Protein AF-A0A816CH34-F1 (afdb_monomer_lite)

Radius of gyration: 32.63 Å; chains: 1; bounding box: 84×60×91 Å

InterPro domains:
  IPR049042 RNA ligase 1, C-terminal domain [PF20819] (277-368)
  IPR049042 RNA ligase 1, C-terminal domain [PF20819] (593-683)

Foldseek 3Di:
DDDDFDFDDLVCLVVQLVVLVVPDLQKDWDWDDDPLWIKIFIAGAQDAPVSCPVDVSSQQRFGFMWTCSPVVDIGGFWGDGGDAFACLGDPPNVVVLQQFFWWKKFFDDDAWKKKWGFDDDPPRAIAIDTRHDRDDPLRVVVVVVCDDLNVVLCSVCSVVQKMWIWGWDACVRDDDAHDPHTDTATAWIAHSNRRDIQGDPRRLVVCVVVVPVPNNVRYTDMDTDDRPQHPVNQLVVQQLDLDGQGIWIWTGHDPHDIDIHTRGHVNNLCVSAPNCCQVDLLSVLLCSNVVNVSSVCVVCSVPPVSVVSSVVSSVLVVCVLSVVVCVLVVLCVVCLPDDPVVSVVSQVVPPVNVLVVVVSVCVSVVHDDPSSVSVSVCVVVSDDDDDDDPPDDDDDLVVVVVVVSNPPPPPPAPFWFWWKKFFDDDFWKKKWDQDDPPPRDIAIATPPGRDDPLRVVVVVQCDDLNVVLCSVCVVVQKMWIWGWDACVRDLDAHDPGTDTATAWIAHPVPRDIQGDPRRLVVCVVVVVVPNNVRYTDMDTDDRPDDPSNQLVVQQPDPHGQGIWIWIHHDPDDIDIDTRGHVLNVVCSSVPPQQPALLSLLLCLLVVNLVVVCVSCVVPPVSVVVSVVSNVQNVVLLVVVVCVLVVLCVVCLPDDPVVSVVVQVVDPVNVLVVVVNVCVSVVHDDPSSVSCSVCVCVRRVGDGDDDDDDPDDDDDD

Sequence (716 aa):
MASSSMEINMGTLYDDLMSLCSQDDAFYYKDVRLHSIKYRIFNYRLCSYGRFKTRIAALNCGGIMFNITNPKNVQLVSLPLEKIFHYEEGFGQKQFHEHGRFGDKMEKMDGTLISTFLHGRASKEVRLKSKQSLTSNQVLETMKLLVDEFKSEIERLVRLNYTVNMEYTSPSNHAFISYSQPQLTVLCIRSHVNGQTLFGTRLKTFLIENNFPTILNHLVAFESVPSDVTHKQLLEDTYQQCHGEGYVVEIIQPDRPSYLVKIKTQKYLMIHRDGESATSPRSLFEALINENADDLRALFKDDTQTLARIDEMENNIRPKYNGMIESIERFYKTHQNLSKKDFIRSIQMNEDMKIYLPLLMRLYAGEENDYKSSFELSWNNVQYYESEKCTTRFFTTEEIFHYEEGFGQKQFHEHGRFGDKMEKMDGTLISTFLHGRASKEVRLKSKQSLTSKQVIEAMQLLVDEFKSEIERLVHLNYTVDMEYTSPSNHVFVSYSQPQLTVLCIRSHANGQTLFGTRLKTFLIENNFPTILNHLVAFESVPSDVTHKQLLQDIYQQTCGEGYVVEIIQPDRPSYLVKIKTQKYLMIHRDGESATSPRSLFEAIINENADDLRALFKDDTQTLARIDEMEHNIRPKYNGMIESVERFHKIHQNLSKKDFIRSIQMNENMKIYLPLLMRLYAGEENDYKGFGMKNSKEVFGIYGDGNQLTTVGQDAS

Secondary structure (DSSP, 8-state):
---------TTTHHHHHHHHHHH-TTEEEEEEEETTEEEEEEEESS--HHHHTT-GGGGGTTT-EEE-SSTTS-EEEE-PPP--EETT-STTHHHHHTTSEEEEEEE---SEEEEEEEE-SSS-EEEEEESS-SSSHHHHHHHHH--HHHHHHHHHHHHTTEEEEEEEE-TTS-SSSPPSS-EEEEEEEEETTT-PEE-HHHHHHHHHHTT-HHHHHTBPPEEEPPTT--HHHHHHHHHT--SSSEEEEEEE-SSS--EEEEEE-HHHHHHSS-TTTTTSHHHHHHHHHTT-HHHHHHHTTT-HHHHHHHHHHHHHHHHHHHHHHHHHHHHHHHHTTS-HHHHHHHHHT-HHHHTTHHHHHHHHTTPPP-HHHHHHTTHHHH----------PPPPTTHHHHHHHTSS-TTTSTTPEEEEEEE---SEEEEEEEE-TTT-EEEEEESS-SS-HHHHHHHHH--HHHHHHHHHHHHTTEEEEEEEE-TTS-SSS--SS-EEEEEEEEETTT-PEE-HHHHHHHHHHTT-HHHHHTBPPEEEPPTT--HHHHHHHHHT--SSSEEEEEEE-SSS--EEEEEE-HHHHHHHHHTHHHHSHHHHHHHHHTT-HHHHHHHTTT-HHHHHHHHHHHHHHHHHHHHHHHHHHHHHHHHTTS-HHHHHHHHHT-HHHHTTHHHHHHHHTTPPP-HHHHHHHTIIIII----SS-----PPP---

Structure (mmCIF, N/CA/C/O backbone):
data_AF-A0A816CH34-F1
#
_entry.id   AF-A0A816CH34-F1
#
loop_
_atom_site.group_PDB
_atom_site.id
_atom_site.type_symbol
_atom_site.label_atom_id
_atom_site.label_alt_id
_atom_site.label_comp_id
_atom_site.label_asym_id
_atom_site.label_entity_id
_atom_site.label_seq_id
_atom_site.pdbx_PDB_ins_code
_atom_site.Cartn_x
_atom_site.Cartn_y
_atom_site.Cartn_z
_atom_site.occupancy
_atom_site.B_iso_or_equiv
_atom_site.auth_seq_id
_atom_site.auth_comp_id
_atom_site.auth_asym_id
_atom_site.auth_atom_id
_atom_site.pdbx_PDB_model_num
ATOM 1 N N . MET A 1 1 ? -13.792 18.292 -30.538 1.00 27.31 1 MET A N 1
ATOM 2 C CA . MET A 1 1 ? -13.277 17.542 -31.702 1.00 27.31 1 MET A CA 1
ATOM 3 C C . MET A 1 1 ? -13.119 16.099 -31.272 1.00 27.31 1 MET A C 1
ATOM 5 O O . MET A 1 1 ? -12.475 15.851 -30.262 1.00 27.31 1 MET A O 1
ATOM 9 N N . ALA A 1 2 ? -13.835 15.206 -31.948 1.00 26.66 2 ALA A N 1
ATOM 10 C CA . ALA A 1 2 ? -13.993 13.805 -31.586 1.00 26.66 2 ALA A CA 1
ATOM 11 C C . ALA A 1 2 ? -12.667 13.041 -31.727 1.00 26.66 2 ALA A C 1
ATOM 13 O O . ALA A 1 2 ? -12.022 13.105 -32.770 1.00 26.66 2 ALA A O 1
ATOM 14 N N . SER A 1 3 ? -12.269 12.339 -30.665 1.00 26.88 3 SER A N 1
ATOM 15 C CA . SER A 1 3 ? -11.152 11.396 -30.681 1.00 26.88 3 SER A CA 1
ATOM 16 C C . SER A 1 3 ? -11.630 10.113 -31.358 1.00 26.88 3 SER A C 1
ATOM 18 O O . SER A 1 3 ? -12.426 9.366 -30.791 1.00 26.88 3 SER A O 1
ATOM 20 N N . SER A 1 4 ? -11.198 9.904 -32.600 1.00 28.77 4 SER A N 1
ATOM 21 C CA . SER A 1 4 ? -11.270 8.615 -33.283 1.00 28.77 4 SER A CA 1
ATOM 22 C C . SER A 1 4 ? -10.591 7.551 -32.422 1.00 28.77 4 SER A C 1
ATOM 24 O O . SER A 1 4 ? -9.480 7.781 -31.945 1.00 28.77 4 SER A O 1
ATOM 26 N N . SER A 1 5 ? -11.241 6.401 -32.251 1.00 39.94 5 SER A N 1
ATOM 27 C CA . SER A 1 5 ? -10.729 5.204 -31.578 1.00 39.94 5 SER A CA 1
ATOM 28 C C . SER A 1 5 ? -9.287 4.884 -31.994 1.00 39.94 5 SER A C 1
ATOM 30 O O . SER A 1 5 ? -9.051 4.305 -33.053 1.00 39.94 5 SER A O 1
ATOM 32 N N . MET A 1 6 ? -8.308 5.280 -31.183 1.00 47.50 6 MET A N 1
ATOM 33 C CA . MET A 1 6 ? -6.932 4.832 -31.368 1.00 47.50 6 MET A CA 1
ATOM 34 C C . MET A 1 6 ? -6.847 3.420 -30.795 1.00 47.50 6 MET A C 1
ATOM 36 O O . MET A 1 6 ? -6.961 3.233 -29.589 1.00 47.50 6 MET A O 1
ATOM 40 N N . GLU A 1 7 ? -6.709 2.418 -31.655 1.00 59.53 7 GLU A N 1
ATOM 41 C CA . GLU A 1 7 ? -6.216 1.102 -31.254 1.00 59.53 7 GLU A CA 1
ATOM 42 C C . GLU A 1 7 ? -4.687 1.164 -31.143 1.00 59.53 7 GLU A C 1
ATOM 44 O O . GLU A 1 7 ? -4.025 1.908 -31.873 1.00 59.53 7 GLU A O 1
ATOM 49 N N . ILE A 1 8 ? -4.103 0.401 -30.218 1.00 72.25 8 ILE A N 1
ATOM 50 C CA . ILE A 1 8 ? -2.645 0.320 -30.093 1.00 72.25 8 ILE A CA 1
ATOM 51 C C . ILE A 1 8 ? -2.089 -0.436 -31.289 1.00 72.25 8 ILE A C 1
ATOM 53 O O . ILE A 1 8 ? -2.421 -1.599 -31.519 1.00 72.25 8 ILE A O 1
ATOM 57 N N . ASN A 1 9 ? -1.164 0.194 -32.004 1.00 81.56 9 ASN A N 1
ATOM 58 C CA . ASN A 1 9 ? -0.376 -0.505 -32.999 1.00 81.56 9 ASN A CA 1
ATOM 59 C C . ASN A 1 9 ? 0.800 -1.216 -32.315 1.00 81.56 9 ASN A C 1
ATOM 61 O O . ASN A 1 9 ? 1.822 -0.611 -31.990 1.00 81.56 9 ASN A O 1
ATOM 65 N N . MET A 1 10 ? 0.666 -2.531 -32.122 1.00 84.75 10 MET A N 1
ATOM 66 C CA . MET A 1 10 ? 1.713 -3.360 -31.513 1.00 84.75 10 MET A CA 1
ATOM 67 C C . MET A 1 10 ? 3.047 -3.309 -32.280 1.00 84.75 10 MET A C 1
ATOM 69 O O . MET A 1 10 ? 4.098 -3.546 -31.686 1.00 84.75 10 MET A O 1
ATOM 73 N N . GLY A 1 11 ? 3.026 -2.963 -33.574 1.00 83.50 11 GLY A N 1
ATOM 74 C CA . GLY A 1 11 ? 4.218 -2.807 -34.407 1.00 83.50 11 GLY A CA 1
ATOM 75 C C . GLY A 1 11 ? 5.027 -1.536 -34.129 1.00 83.50 11 GLY A C 1
ATOM 76 O O . GLY A 1 11 ? 6.234 -1.545 -34.355 1.00 83.50 11 GLY A O 1
ATOM 77 N N . THR A 1 12 ? 4.402 -0.469 -33.614 1.00 90.62 12 THR A N 1
ATOM 78 C CA . THR A 1 12 ? 5.075 0.806 -33.280 1.00 90.62 12 THR A CA 1
ATOM 79 C C . THR A 1 12 ? 5.214 1.042 -31.779 1.00 90.62 12 THR A C 1
ATOM 81 O O . THR A 1 12 ? 5.940 1.943 -31.368 1.00 90.62 12 THR A O 1
ATOM 84 N N . LEU A 1 13 ? 4.586 0.204 -30.945 1.00 92.25 13 LEU A N 1
ATOM 85 C CA . LEU A 1 13 ? 4.499 0.394 -29.494 1.00 92.25 13 LEU A CA 1
ATOM 86 C C . LEU A 1 13 ? 5.858 0.629 -28.814 1.00 92.25 13 LEU A C 1
ATOM 88 O O . LEU A 1 13 ? 5.950 1.435 -27.891 1.00 92.25 13 LEU A O 1
ATOM 92 N N . TYR A 1 14 ? 6.920 -0.052 -29.254 1.00 95.12 14 TYR A N 1
ATOM 93 C CA . TYR A 1 14 ? 8.262 0.171 -28.706 1.00 95.12 14 TYR A CA 1
ATOM 94 C C . TYR A 1 14 ? 8.750 1.607 -28.944 1.00 95.12 14 TYR A C 1
ATOM 96 O O . TYR A 1 14 ? 9.231 2.253 -28.013 1.00 95.12 14 TYR A O 1
ATOM 104 N N . ASP A 1 15 ? 8.602 2.116 -30.167 1.00 94.25 15 ASP A N 1
ATOM 105 C CA . ASP A 1 15 ? 9.028 3.467 -30.533 1.00 94.25 15 ASP A CA 1
ATOM 106 C C . ASP A 1 15 ? 8.141 4.526 -29.869 1.00 94.25 15 ASP A C 1
ATOM 108 O O . ASP A 1 15 ? 8.645 5.546 -29.396 1.00 94.25 15 ASP A O 1
ATOM 112 N N . ASP A 1 16 ? 6.842 4.250 -29.733 1.00 93.19 16 ASP A N 1
ATOM 113 C CA . ASP A 1 16 ? 5.898 5.119 -29.025 1.00 93.19 16 ASP A CA 1
ATOM 114 C C . ASP A 1 16 ? 6.257 5.250 -27.535 1.00 93.19 16 ASP A C 1
ATOM 116 O O . ASP A 1 16 ? 6.245 6.354 -26.982 1.00 93.19 16 ASP A O 1
ATOM 120 N N . LEU A 1 17 ? 6.645 4.144 -26.888 1.00 94.19 17 LEU A N 1
ATOM 121 C CA . LEU A 1 17 ? 7.124 4.133 -25.502 1.00 94.19 17 LEU A CA 1
ATOM 122 C C . LEU A 1 17 ? 8.485 4.824 -25.355 1.00 94.19 17 LEU A C 1
ATOM 124 O O . LEU A 1 17 ? 8.693 5.585 -24.412 1.00 94.19 17 LEU A O 1
ATOM 128 N N . MET A 1 18 ? 9.406 4.612 -26.298 1.00 94.62 18 MET A N 1
ATOM 129 C CA . MET A 1 18 ? 10.680 5.337 -26.333 1.00 94.62 18 MET A CA 1
ATOM 130 C C . MET A 1 18 ? 10.462 6.847 -26.468 1.00 94.62 18 MET A C 1
ATOM 132 O O . MET A 1 18 ? 11.100 7.626 -25.759 1.00 94.62 18 MET A O 1
ATOM 136 N N . SER A 1 19 ? 9.541 7.254 -27.346 1.00 93.50 19 SER A N 1
ATOM 137 C CA . SER A 1 19 ? 9.149 8.650 -27.528 1.00 93.50 19 SER A CA 1
ATOM 138 C C . SER A 1 19 ? 8.544 9.221 -26.246 1.00 93.50 19 SER A C 1
ATOM 140 O O . SER A 1 19 ? 8.952 10.299 -25.817 1.00 93.50 19 SER A O 1
ATOM 142 N N . LEU A 1 20 ? 7.642 8.481 -25.593 1.00 90.81 20 LEU A N 1
ATOM 143 C CA . LEU A 1 20 ? 7.034 8.869 -24.320 1.00 90.81 20 LEU A CA 1
ATOM 144 C C . LEU A 1 20 ? 8.096 9.140 -23.243 1.00 90.81 20 LEU A C 1
ATOM 146 O O . LEU A 1 20 ? 8.134 10.240 -22.700 1.00 90.81 20 LEU A O 1
ATOM 150 N N . CYS A 1 21 ? 9.015 8.198 -23.008 1.00 88.81 21 CYS A N 1
ATOM 151 C CA . CYS A 1 21 ? 10.089 8.359 -22.020 1.00 88.81 21 CYS A CA 1
ATOM 152 C C . CYS A 1 21 ? 11.075 9.490 -22.350 1.00 88.81 21 CYS A C 1
ATOM 154 O O . CYS A 1 21 ? 11.794 9.951 -21.471 1.00 88.81 21 CYS A O 1
ATOM 156 N N . SER A 1 22 ? 11.175 9.905 -23.617 1.00 86.19 22 SER A N 1
ATOM 157 C CA . SER A 1 22 ? 12.052 11.014 -24.017 1.00 86.19 22 SER A CA 1
ATOM 158 C C . SER A 1 22 ? 11.432 12.396 -23.806 1.00 86.19 22 SER A C 1
ATOM 160 O O . SER A 1 22 ? 12.154 13.389 -23.802 1.00 86.19 22 SER A O 1
ATOM 162 N N . GLN A 1 23 ? 10.107 12.464 -23.674 1.00 85.00 23 GLN A N 1
ATOM 163 C CA . GLN A 1 23 ? 9.354 13.720 -23.647 1.00 85.00 23 GLN A CA 1
ATOM 164 C C . GLN A 1 23 ? 8.702 13.998 -22.296 1.00 85.00 23 GLN A C 1
ATOM 166 O O . GLN A 1 23 ? 8.343 15.141 -22.025 1.00 85.00 23 GLN A O 1
ATOM 171 N N . ASP A 1 24 ? 8.536 12.970 -21.467 1.00 81.12 24 ASP A N 1
ATOM 172 C CA . ASP A 1 24 ? 7.847 13.061 -20.191 1.00 81.12 24 ASP A CA 1
ATOM 173 C C . ASP A 1 24 ? 8.627 12.291 -19.114 1.00 81.12 24 ASP A C 1
ATOM 175 O O . ASP A 1 24 ? 8.812 11.076 -19.188 1.00 81.12 24 ASP A O 1
ATOM 179 N N . ASP A 1 25 ? 9.080 13.033 -18.106 1.00 78.69 25 ASP A N 1
ATOM 180 C CA . ASP A 1 25 ? 9.905 12.594 -16.979 1.00 78.69 25 ASP A CA 1
ATOM 181 C C . ASP A 1 25 ? 9.188 11.637 -16.012 1.00 78.69 25 ASP A C 1
ATOM 183 O O . ASP A 1 25 ? 9.836 10.953 -15.210 1.00 78.69 25 ASP A O 1
ATOM 187 N N . ALA A 1 26 ? 7.858 11.557 -16.091 1.00 80.62 26 ALA A N 1
ATOM 188 C CA . ALA A 1 26 ? 7.075 10.597 -15.329 1.00 80.62 26 ALA A CA 1
ATOM 189 C C . ALA A 1 26 ? 7.214 9.175 -15.888 1.00 80.62 26 ALA A C 1
ATOM 191 O O . ALA A 1 26 ? 6.979 8.218 -15.152 1.00 80.62 26 ALA A O 1
ATOM 192 N N . PHE A 1 27 ? 7.628 9.011 -17.148 1.00 87.44 27 PHE A N 1
ATOM 193 C CA . PHE A 1 27 ? 7.830 7.713 -17.787 1.00 87.44 27 PHE A CA 1
ATOM 194 C C . PHE A 1 27 ? 9.316 7.448 -18.011 1.00 87.44 27 PHE A C 1
ATOM 196 O O . PHE A 1 27 ? 10.078 8.318 -18.417 1.00 87.44 27 PHE A O 1
ATOM 203 N N . TYR A 1 28 ? 9.751 6.214 -17.793 1.00 87.44 28 TYR A N 1
ATOM 204 C CA . TYR A 1 28 ? 11.152 5.835 -17.933 1.00 87.44 28 TYR A CA 1
ATOM 205 C C . TYR A 1 28 ? 11.290 4.375 -18.362 1.00 87.44 28 TYR A C 1
ATOM 207 O O . TYR A 1 28 ? 10.324 3.616 -18.434 1.00 87.44 28 TYR A O 1
ATOM 215 N N . TYR A 1 29 ? 12.520 3.960 -18.644 1.00 91.56 29 TYR A N 1
ATOM 216 C CA . TYR A 1 29 ? 12.836 2.556 -18.847 1.00 91.56 29 TYR A CA 1
ATOM 217 C C . TYR A 1 29 ? 14.125 2.176 -18.131 1.00 91.56 29 TYR A C 1
ATOM 219 O O . TYR A 1 29 ? 15.038 2.988 -17.973 1.00 91.56 29 TYR A O 1
ATOM 227 N N . LYS A 1 30 ? 14.219 0.903 -17.752 1.00 86.38 30 LYS A N 1
ATOM 228 C CA . LYS A 1 30 ? 15.423 0.291 -17.189 1.00 86.38 30 LYS A CA 1
ATOM 229 C C . LYS A 1 30 ? 15.876 -0.847 -18.090 1.00 86.38 30 LYS A C 1
ATOM 231 O O . LYS A 1 30 ? 15.081 -1.704 -18.479 1.00 86.38 30 LYS A O 1
ATOM 236 N N . ASP A 1 31 ? 17.168 -0.865 -18.397 1.00 90.00 31 ASP A N 1
ATOM 237 C CA . ASP A 1 31 ? 17.794 -1.988 -19.085 1.00 90.00 31 ASP A CA 1
ATOM 238 C C . ASP A 1 31 ? 18.303 -2.994 -18.046 1.00 90.00 31 ASP A C 1
ATOM 240 O O . ASP A 1 31 ? 19.092 -2.644 -17.172 1.00 90.00 31 ASP A O 1
ATOM 244 N N . VAL A 1 32 ? 17.886 -4.253 -18.161 1.00 86.88 32 VAL A N 1
ATOM 245 C CA . VAL A 1 32 ? 18.285 -5.340 -17.258 1.00 86.88 32 VAL A CA 1
ATOM 246 C C . VAL A 1 32 ? 18.937 -6.446 -18.076 1.00 86.88 32 VAL A C 1
ATOM 248 O O . VAL A 1 32 ? 18.440 -6.831 -19.135 1.00 86.88 32 VAL A O 1
ATOM 251 N N . ARG A 1 33 ? 20.070 -6.969 -17.603 1.00 87.06 33 ARG A N 1
ATOM 252 C CA . ARG A 1 33 ? 20.702 -8.148 -18.203 1.00 87.06 33 ARG A CA 1
ATOM 253 C C . ARG A 1 33 ? 20.374 -9.378 -17.378 1.00 87.06 33 ARG A C 1
ATOM 255 O O . ARG A 1 33 ? 20.573 -9.384 -16.170 1.00 87.06 33 ARG A O 1
ATOM 262 N N . LEU A 1 34 ? 19.918 -10.423 -18.055 1.00 85.31 34 LEU A N 1
ATOM 263 C CA . LEU A 1 34 ? 19.759 -11.751 -17.482 1.00 85.31 34 LEU A CA 1
ATOM 264 C C . LEU A 1 34 ? 20.482 -12.730 -18.409 1.00 85.31 34 LEU A C 1
ATOM 266 O O . LEU A 1 34 ? 20.116 -12.876 -19.579 1.00 85.31 34 LEU A O 1
ATOM 270 N N . HIS A 1 35 ? 21.550 -13.346 -17.901 1.00 86.75 35 HIS A N 1
ATOM 271 C CA . HIS A 1 35 ? 22.536 -14.075 -18.705 1.00 86.75 35 HIS A CA 1
ATOM 272 C C . HIS A 1 35 ? 23.097 -13.204 -19.853 1.00 86.75 35 HIS A C 1
ATOM 274 O O . HIS A 1 35 ? 23.542 -12.080 -19.626 1.00 86.75 35 HIS A O 1
ATOM 280 N N . SER A 1 36 ? 23.080 -13.702 -21.094 1.00 86.94 36 SER A N 1
ATOM 281 C CA . SER A 1 36 ? 23.541 -12.986 -22.292 1.00 86.94 36 SER A CA 1
ATOM 282 C C . SER A 1 36 ? 22.453 -12.150 -22.981 1.00 86.94 36 SER A C 1
ATOM 284 O O . SER A 1 36 ? 22.697 -11.596 -24.055 1.00 86.94 36 SER A O 1
ATOM 286 N N . ILE A 1 37 ? 21.254 -12.058 -22.394 1.00 90.31 37 ILE A N 1
ATOM 287 C CA . ILE A 1 37 ? 20.109 -11.361 -22.988 1.00 90.31 37 ILE A CA 1
ATOM 288 C C . ILE A 1 37 ? 19.883 -10.036 -22.264 1.00 90.31 37 ILE A C 1
ATOM 290 O O . ILE A 1 37 ? 19.820 -9.976 -21.034 1.00 90.31 37 ILE A O 1
ATOM 294 N N . LYS A 1 38 ? 19.759 -8.967 -23.051 1.00 92.81 38 LYS A N 1
ATOM 295 C CA . LYS A 1 38 ? 19.445 -7.623 -22.577 1.00 92.81 38 LYS A CA 1
ATOM 296 C C . LYS A 1 38 ? 17.955 -7.349 -22.769 1.00 92.81 38 LYS A C 1
ATOM 298 O O . LYS A 1 38 ? 17.461 -7.377 -23.896 1.00 92.81 38 LYS A O 1
ATOM 303 N N . TYR A 1 39 ? 17.270 -7.054 -21.674 1.00 94.44 39 TYR A N 1
ATOM 304 C CA . TYR A 1 39 ? 15.869 -6.658 -21.644 1.00 94.44 39 TYR A CA 1
ATOM 305 C C . TYR A 1 39 ? 15.737 -5.167 -21.347 1.00 94.44 39 TYR A C 1
ATOM 307 O O . TYR A 1 39 ? 16.585 -4.595 -20.663 1.00 94.44 39 TYR A O 1
ATOM 315 N N . ARG A 1 40 ? 14.664 -4.555 -21.843 1.00 94.88 40 ARG A N 1
ATOM 316 C CA . ARG A 1 40 ? 14.223 -3.204 -21.497 1.00 94.88 40 ARG A CA 1
ATOM 317 C C . ARG A 1 40 ? 12.831 -3.282 -20.906 1.00 94.88 40 ARG A C 1
ATOM 319 O O . ARG A 1 40 ? 11.931 -3.795 -21.566 1.00 94.88 40 ARG A O 1
ATOM 326 N N . ILE A 1 41 ? 12.671 -2.782 -19.688 1.00 94.94 41 ILE A N 1
ATOM 327 C CA . ILE A 1 41 ? 11.384 -2.689 -19.000 1.00 94.94 41 ILE A CA 1
ATOM 328 C C . ILE A 1 41 ? 10.977 -1.220 -18.999 1.00 94.94 41 ILE A C 1
ATOM 330 O O . ILE A 1 41 ? 11.729 -0.394 -18.483 1.00 94.94 41 ILE A O 1
ATOM 334 N N . PHE A 1 42 ? 9.816 -0.900 -19.566 1.00 94.75 42 PHE A N 1
ATOM 335 C CA . PHE A 1 42 ? 9.236 0.443 -19.497 1.00 94.75 42 PHE A CA 1
ATOM 336 C C . PHE A 1 42 ? 8.331 0.557 -18.274 1.00 94.75 42 PHE A C 1
ATOM 338 O O . PHE A 1 42 ? 7.590 -0.377 -17.952 1.00 94.75 42 PHE A O 1
ATOM 345 N N . ASN A 1 43 ? 8.412 1.684 -17.577 1.00 90.81 43 ASN A N 1
ATOM 346 C CA . ASN A 1 43 ? 7.633 1.950 -16.379 1.00 90.81 43 ASN A CA 1
ATOM 347 C C . ASN A 1 43 ? 7.357 3.449 -16.193 1.00 90.81 43 ASN A C 1
ATOM 349 O O . ASN A 1 43 ? 7.837 4.286 -16.956 1.00 90.81 43 ASN A O 1
ATOM 353 N N . TYR A 1 44 ? 6.625 3.789 -15.139 1.00 86.88 44 TYR A N 1
ATOM 354 C CA . TYR A 1 44 ? 6.369 5.159 -14.719 1.00 86.88 44 TYR A CA 1
ATOM 355 C C . TYR A 1 44 ? 6.740 5.364 -13.240 1.00 86.88 44 TYR A C 1
ATOM 357 O O . TYR A 1 44 ? 6.814 4.401 -12.473 1.00 86.88 44 TYR A O 1
ATOM 365 N N . ARG A 1 45 ? 7.045 6.615 -12.878 1.00 80.75 45 ARG A N 1
ATOM 366 C CA . ARG A 1 45 ? 7.353 7.100 -11.520 1.00 80.75 45 ARG A CA 1
ATOM 367 C C . ARG A 1 45 ? 6.074 7.673 -10.895 1.00 80.75 45 ARG A C 1
ATOM 369 O O . ARG A 1 45 ? 5.040 7.019 -10.923 1.00 80.75 45 ARG A O 1
ATOM 376 N N . LEU A 1 46 ? 6.096 8.913 -10.406 1.00 75.69 46 LEU A N 1
ATOM 377 C CA . LEU A 1 46 ? 4.877 9.625 -10.039 1.00 75.69 46 LEU A CA 1
ATOM 378 C C . LEU A 1 46 ? 4.258 10.254 -11.299 1.00 75.69 46 LEU A C 1
ATOM 380 O O . LEU A 1 46 ? 4.847 11.155 -11.903 1.00 75.69 46 LEU A O 1
ATOM 384 N N . CYS A 1 47 ? 3.089 9.760 -11.719 1.00 74.50 47 CYS A N 1
ATOM 385 C CA . CYS A 1 47 ? 2.409 10.183 -12.946 1.00 74.50 47 CYS A CA 1
ATOM 386 C C . CYS A 1 47 ? 0.937 10.512 -12.684 1.00 74.50 47 CYS A C 1
ATOM 388 O O . CYS A 1 47 ? 0.212 9.701 -12.112 1.00 74.50 47 CYS A O 1
ATOM 390 N N . SER A 1 48 ? 0.486 11.666 -13.179 1.00 71.44 48 SER A N 1
ATOM 391 C CA . SER A 1 48 ? -0.907 12.085 -13.043 1.00 71.44 48 SER A CA 1
ATOM 392 C C . SER A 1 48 ? -1.814 11.402 -14.061 1.00 71.44 48 SER A C 1
ATOM 394 O O . SER A 1 48 ? -1.405 11.037 -15.170 1.00 71.44 48 SER A O 1
ATOM 396 N N . TYR A 1 49 ? -3.097 11.321 -13.720 1.00 73.56 49 TYR A N 1
ATOM 397 C CA . TYR A 1 49 ? -4.148 10.838 -14.609 1.00 73.56 49 TYR A CA 1
ATOM 398 C C . TYR A 1 49 ? -4.161 11.547 -15.977 1.00 73.56 49 TYR A C 1
ATOM 400 O O . TYR A 1 49 ? -4.263 10.907 -17.026 1.00 73.56 49 TYR A O 1
ATOM 408 N N . GLY A 1 50 ? -4.021 12.878 -15.985 1.00 74.00 50 GLY A N 1
ATOM 409 C CA . GLY A 1 50 ? -3.995 13.672 -17.216 1.00 74.00 50 GLY A CA 1
ATOM 410 C C . GLY A 1 50 ? -2.846 13.280 -18.146 1.00 74.00 50 GLY A C 1
ATOM 411 O O . GLY A 1 50 ? -3.041 13.202 -19.358 1.00 74.00 50 GLY A O 1
ATOM 412 N N . ARG A 1 51 ? -1.673 12.950 -17.590 1.00 74.81 51 ARG A N 1
ATOM 413 C CA . ARG A 1 51 ? -0.503 12.519 -18.369 1.00 74.81 51 ARG A CA 1
ATOM 414 C C . ARG A 1 51 ? -0.686 11.143 -18.994 1.00 74.81 51 ARG A C 1
ATOM 416 O O . ARG A 1 51 ? -0.368 10.984 -20.170 1.00 74.81 51 ARG A O 1
ATOM 423 N N . PHE A 1 52 ? -1.316 10.198 -18.297 1.00 78.69 52 PHE A N 1
ATOM 424 C CA . PHE A 1 52 ? -1.687 8.904 -18.887 1.00 78.69 52 PHE A CA 1
ATOM 425 C C . PHE A 1 52 ? -2.622 9.017 -20.102 1.00 78.69 52 PHE A C 1
ATOM 427 O O . PHE A 1 52 ? -2.650 8.117 -20.936 1.00 78.69 52 PHE A O 1
ATOM 434 N N . LYS A 1 53 ? -3.363 10.124 -20.237 1.00 74.06 53 LYS A N 1
ATOM 435 C CA . LYS A 1 53 ? -4.240 10.387 -21.388 1.00 74.06 53 LYS A CA 1
ATOM 436 C C . LYS A 1 53 ? -3.563 11.075 -22.562 1.00 74.06 53 LYS A C 1
ATOM 438 O O . LYS A 1 53 ? -4.154 11.143 -23.636 1.00 74.06 53 LYS A O 1
ATOM 443 N N . THR A 1 54 ? -2.360 11.610 -22.374 1.00 68.38 54 THR A N 1
ATOM 444 C CA . THR A 1 54 ? -1.673 12.351 -23.441 1.00 68.38 54 THR A CA 1
ATOM 445 C C . THR A 1 54 ? -1.324 11.450 -24.621 1.00 68.38 54 THR A C 1
ATOM 447 O O . THR A 1 54 ? -1.283 11.924 -25.755 1.00 68.38 54 THR A O 1
ATOM 450 N N . ARG A 1 55 ? -1.085 10.154 -24.370 1.00 74.56 55 ARG A N 1
ATOM 451 C CA . ARG A 1 55 ? -0.718 9.159 -25.382 1.00 74.56 55 ARG A CA 1
ATOM 452 C C . ARG A 1 55 ? -1.255 7.787 -25.032 1.00 74.56 55 ARG A C 1
ATOM 454 O O . ARG A 1 55 ? -1.182 7.366 -23.884 1.00 74.56 55 ARG A O 1
ATOM 461 N N . ILE A 1 56 ? -1.666 7.035 -26.046 1.00 72.75 56 ILE A N 1
ATOM 462 C CA . ILE A 1 56 ? -2.176 5.677 -25.848 1.00 72.75 56 ILE A CA 1
ATOM 463 C C . ILE A 1 56 ? -1.127 4.714 -25.265 1.00 72.75 56 ILE A C 1
ATOM 465 O O . ILE A 1 56 ? -1.437 3.879 -24.416 1.00 72.75 56 ILE A O 1
ATOM 469 N N . ALA A 1 57 ? 0.144 4.888 -25.642 1.00 85.88 57 ALA A N 1
ATOM 470 C CA . ALA A 1 57 ? 1.252 4.098 -25.112 1.00 85.88 57 ALA A CA 1
ATOM 471 C C . ALA A 1 57 ? 1.475 4.312 -23.603 1.00 85.88 57 ALA A C 1
ATOM 473 O O . ALA A 1 57 ? 2.019 3.430 -22.942 1.00 85.88 57 ALA A O 1
ATOM 474 N N . ALA A 1 58 ? 1.022 5.435 -23.029 1.00 87.94 58 ALA A N 1
ATOM 475 C CA . ALA A 1 58 ? 1.214 5.733 -21.610 1.00 87.94 58 ALA A CA 1
ATOM 476 C C . ALA A 1 58 ? 0.497 4.728 -20.701 1.00 87.94 58 ALA A C 1
ATOM 478 O O . ALA A 1 58 ? 1.074 4.286 -19.708 1.00 87.94 58 ALA A O 1
ATOM 479 N N . LEU A 1 59 ? -0.703 4.278 -21.085 1.00 87.94 59 LEU A N 1
ATOM 480 C CA . LEU A 1 59 ? -1.433 3.224 -20.369 1.00 87.94 59 LEU A CA 1
ATOM 481 C C . LEU A 1 59 ? -0.687 1.884 -20.370 1.00 87.94 59 LEU A C 1
ATOM 483 O O . LEU A 1 59 ? -0.884 1.064 -19.480 1.00 87.94 59 LEU A O 1
ATOM 487 N N . ASN A 1 60 ? 0.206 1.672 -21.336 1.00 90.81 60 ASN A N 1
ATOM 488 C CA . ASN A 1 60 ? 0.988 0.447 -21.488 1.00 90.81 60 ASN A CA 1
ATOM 489 C C . ASN A 1 60 ? 2.387 0.547 -20.876 1.00 90.81 60 ASN A C 1
ATOM 491 O O . ASN A 1 60 ? 3.112 -0.445 -20.817 1.00 90.81 60 ASN A O 1
ATOM 495 N N . CYS A 1 61 ? 2.763 1.718 -20.364 1.00 90.62 61 CYS A N 1
ATOM 496 C CA . CYS A 1 61 ? 4.071 1.979 -19.779 1.00 90.62 61 CYS A CA 1
ATOM 497 C C . CYS A 1 61 ? 4.167 1.474 -18.324 1.00 90.62 61 CYS A C 1
ATOM 499 O O . CYS A 1 61 ? 4.739 2.136 -17.471 1.00 90.62 61 CYS A O 1
ATOM 501 N N . GLY A 1 62 ? 3.568 0.319 -18.015 1.00 88.38 62 GLY A N 1
ATOM 502 C CA . GLY A 1 62 ? 3.412 -0.232 -16.663 1.00 88.38 62 GLY A CA 1
ATOM 503 C C . GLY A 1 62 ? 4.087 -1.592 -16.473 1.00 88.38 62 GLY A C 1
ATOM 504 O O . GLY A 1 62 ? 3.445 -2.546 -16.050 1.00 88.38 62 GLY A O 1
ATOM 505 N N . GLY A 1 63 ? 5.376 -1.713 -16.796 1.00 91.69 63 GLY A N 1
ATOM 506 C CA . GLY A 1 63 ? 6.139 -2.960 -16.638 1.00 91.69 63 GLY A CA 1
ATOM 507 C C . GLY A 1 63 ? 6.207 -3.844 -17.889 1.00 91.69 63 GLY A C 1
ATOM 508 O O . GLY A 1 63 ? 6.661 -4.992 -17.792 1.00 91.69 63 GLY A O 1
ATOM 509 N N . ILE A 1 64 ? 5.781 -3.329 -19.049 1.00 95.62 64 ILE A N 1
ATOM 510 C CA . ILE A 1 64 ? 5.990 -3.951 -20.366 1.00 95.62 64 ILE A CA 1
ATOM 511 C C . ILE A 1 64 ? 7.486 -4.162 -20.628 1.00 95.62 64 ILE A C 1
ATOM 513 O O . ILE A 1 64 ? 8.317 -3.327 -20.260 1.00 95.62 64 ILE A O 1
ATOM 517 N N . MET A 1 65 ? 7.844 -5.296 -21.239 1.00 96.69 65 MET A N 1
ATOM 518 C CA . MET A 1 65 ? 9.239 -5.697 -21.410 1.00 96.69 65 MET A CA 1
ATOM 519 C C . MET A 1 65 ? 9.559 -6.165 -22.826 1.00 96.69 65 MET A C 1
ATOM 521 O O . MET A 1 65 ? 8.866 -7.012 -23.391 1.00 96.69 65 MET A O 1
ATOM 525 N N . PHE A 1 66 ? 10.689 -5.683 -23.341 1.00 96.00 66 PHE A N 1
ATOM 526 C CA . PHE A 1 66 ? 11.230 -6.038 -24.647 1.00 96.00 66 PHE A CA 1
ATOM 527 C C . PHE A 1 66 ? 12.611 -6.681 -24.521 1.00 96.00 66 PHE A C 1
ATOM 529 O O . PHE A 1 66 ? 13.429 -6.269 -23.701 1.00 96.00 66 PHE A O 1
ATOM 536 N N . ASN A 1 67 ? 12.909 -7.661 -25.369 1.00 94.56 67 ASN A N 1
ATOM 537 C CA . ASN A 1 67 ? 14.268 -8.118 -25.618 1.00 94.56 67 ASN A CA 1
ATOM 538 C C . ASN A 1 67 ? 14.926 -7.178 -26.633 1.00 94.56 67 ASN A C 1
ATOM 540 O O . ASN A 1 67 ? 14.517 -7.112 -27.790 1.00 94.56 67 ASN A O 1
ATOM 544 N N . ILE A 1 68 ? 15.966 -6.476 -26.189 1.00 95.12 68 ILE A N 1
ATOM 545 C CA . ILE A 1 68 ? 16.711 -5.483 -26.976 1.00 95.12 68 ILE A CA 1
ATOM 546 C C . ILE A 1 68 ? 18.142 -5.946 -27.274 1.00 95.12 68 ILE A C 1
ATOM 548 O O . ILE A 1 68 ? 19.018 -5.142 -27.591 1.00 95.12 68 ILE A O 1
ATOM 552 N N . THR A 1 69 ? 18.412 -7.249 -27.147 1.00 92.38 69 THR A N 1
ATOM 553 C CA . THR A 1 69 ? 19.747 -7.815 -27.405 1.00 92.38 69 THR A CA 1
ATOM 554 C C . THR A 1 69 ? 20.198 -7.555 -28.838 1.00 92.38 69 THR A C 1
ATOM 556 O O . THR A 1 69 ? 21.380 -7.317 -29.073 1.00 92.38 69 THR A O 1
ATOM 559 N N . ASN A 1 70 ? 19.263 -7.593 -29.790 1.00 90.94 70 ASN A N 1
ATOM 560 C CA . ASN A 1 70 ? 19.486 -7.145 -31.155 1.00 90.94 70 ASN A CA 1
ATOM 561 C C . ASN A 1 70 ? 18.707 -5.838 -31.385 1.00 90.94 70 ASN A C 1
ATOM 563 O O . ASN A 1 70 ? 17.495 -5.898 -31.574 1.00 90.94 70 ASN A O 1
ATOM 567 N N . PRO A 1 71 ? 19.369 -4.669 -31.424 1.00 88.00 71 PRO A N 1
ATOM 568 C CA . PRO A 1 71 ? 18.696 -3.388 -31.644 1.00 88.00 71 PRO A CA 1
ATOM 569 C C . PRO A 1 71 ? 17.939 -3.287 -32.976 1.00 88.00 71 PRO A C 1
ATOM 571 O O . PRO A 1 71 ? 17.049 -2.458 -33.098 1.00 88.00 71 PRO A O 1
ATOM 574 N N . LYS A 1 72 ? 18.275 -4.120 -33.973 1.00 88.75 72 LYS A N 1
ATOM 575 C CA . LYS A 1 72 ? 17.569 -4.180 -35.265 1.00 88.75 72 LYS A CA 1
ATOM 576 C C . LYS A 1 72 ? 16.333 -5.085 -35.243 1.00 88.75 72 LYS A C 1
ATOM 578 O O . LYS A 1 72 ? 15.605 -5.137 -36.224 1.00 88.75 72 LYS A O 1
ATOM 583 N N . ASN A 1 73 ? 16.144 -5.854 -34.173 1.00 89.94 73 ASN A N 1
ATOM 584 C CA . ASN A 1 73 ? 15.037 -6.789 -34.004 1.00 89.94 73 ASN A CA 1
ATOM 585 C C . ASN A 1 73 ? 14.638 -6.808 -32.527 1.00 89.94 73 ASN A C 1
ATOM 587 O O . ASN A 1 73 ? 14.975 -7.734 -31.782 1.00 89.94 73 ASN A O 1
ATOM 591 N N . VAL A 1 74 ? 13.993 -5.723 -32.107 1.00 93.06 74 VAL A N 1
ATOM 592 C CA . VAL A 1 74 ? 13.432 -5.600 -30.765 1.00 93.06 74 VAL A CA 1
ATOM 593 C C . VAL A 1 74 ? 12.166 -6.445 -30.693 1.00 93.06 74 VAL A C 1
ATOM 595 O O . VAL A 1 74 ? 11.299 -6.340 -31.554 1.00 93.06 74 VAL A O 1
ATOM 598 N N . GLN A 1 75 ? 12.061 -7.292 -29.671 1.00 92.62 75 GLN A N 1
ATOM 599 C CA . GLN A 1 75 ? 10.943 -8.226 -29.529 1.00 92.62 75 GLN A CA 1
ATOM 600 C C . GLN A 1 75 ? 10.196 -7.972 -28.230 1.00 92.62 75 GLN A C 1
ATOM 602 O O . GLN A 1 75 ? 10.812 -7.945 -27.165 1.00 92.62 75 GLN A O 1
ATOM 607 N N . LEU A 1 76 ? 8.875 -7.824 -28.306 1.00 94.38 76 LEU A N 1
ATOM 608 C CA . LEU A 1 76 ? 8.015 -7.850 -27.128 1.00 94.38 76 LEU A CA 1
ATOM 609 C C . LEU A 1 76 ? 8.088 -9.243 -26.493 1.00 94.38 76 LEU A C 1
ATOM 611 O O . LEU A 1 76 ? 7.947 -10.247 -27.184 1.00 94.38 76 LEU A O 1
ATOM 615 N N . VAL A 1 77 ? 8.355 -9.303 -25.189 1.00 94.50 77 VAL A N 1
ATOM 616 C CA . VAL A 1 77 ? 8.467 -10.577 -24.455 1.00 94.50 77 VAL A CA 1
ATOM 617 C C . VAL A 1 77 ? 7.532 -10.661 -23.254 1.00 94.50 77 VAL A C 1
ATOM 619 O O . VAL A 1 77 ? 7.247 -11.764 -22.798 1.00 94.50 77 VAL A O 1
ATOM 622 N N . SER A 1 78 ? 7.043 -9.525 -22.749 1.00 96.25 78 SER A N 1
ATOM 623 C CA . SER A 1 78 ? 6.032 -9.466 -21.692 1.00 96.25 78 SER A CA 1
ATOM 624 C C . SER A 1 78 ? 5.136 -8.252 -21.889 1.00 96.25 78 SER A C 1
ATOM 626 O O . SER A 1 78 ? 5.646 -7.134 -21.968 1.00 96.25 78 SER A O 1
ATOM 628 N N . LEU A 1 79 ? 3.822 -8.463 -21.872 1.00 95.50 79 LEU A N 1
ATOM 629 C CA . LEU A 1 79 ? 2.801 -7.425 -21.985 1.00 95.50 79 LEU A CA 1
ATOM 630 C C . LEU A 1 79 ? 1.820 -7.515 -20.800 1.00 95.50 79 LEU A C 1
ATOM 632 O O . LEU A 1 79 ? 0.791 -8.185 -20.904 1.00 95.50 79 LEU A O 1
ATOM 636 N N . PRO A 1 80 ? 2.149 -6.897 -19.649 1.00 94.81 80 PRO A N 1
ATOM 637 C CA . PRO A 1 80 ? 1.240 -6.831 -18.510 1.00 94.81 80 PRO A CA 1
ATOM 638 C C . PRO A 1 80 ? -0.056 -6.077 -18.825 1.00 94.81 80 PRO A C 1
ATOM 640 O O . PRO A 1 80 ? -0.196 -5.477 -19.894 1.00 94.81 80 PRO A O 1
ATOM 643 N N . LEU A 1 81 ? -1.003 -6.103 -17.885 1.00 90.06 81 LEU A N 1
ATOM 644 C CA . LEU A 1 81 ? -2.203 -5.266 -17.940 1.00 90.06 81 LEU A CA 1
ATOM 645 C C . LEU A 1 81 ? -1.846 -3.786 -18.120 1.00 90.06 81 LEU A C 1
ATOM 647 O O . LEU A 1 81 ? -0.823 -3.308 -17.629 1.00 90.06 81 LEU A O 1
ATOM 651 N N . GLU A 1 82 ? -2.720 -3.066 -18.815 1.00 89.00 82 GLU A N 1
ATOM 652 C CA . GLU A 1 82 ? -2.652 -1.607 -18.877 1.00 89.00 82 GLU A CA 1
ATOM 653 C C . GLU A 1 82 ? -2.881 -0.995 -17.491 1.00 89.00 82 GLU A C 1
ATOM 655 O O . GLU A 1 82 ? -3.468 -1.626 -16.607 1.00 89.00 82 GLU A O 1
ATOM 660 N N . LYS A 1 83 ? -2.451 0.256 -17.295 1.00 86.19 83 LYS A N 1
ATOM 661 C CA . LYS A 1 83 ? -2.768 1.014 -16.084 1.00 86.19 83 LYS A CA 1
ATOM 662 C C . LYS A 1 83 ? -4.287 1.127 -15.948 1.00 86.19 83 LYS A C 1
ATOM 664 O O . LYS A 1 83 ? -4.936 1.850 -16.699 1.00 86.19 83 LYS A O 1
ATOM 669 N N . ILE A 1 84 ? -4.823 0.446 -14.940 1.00 86.44 84 ILE A N 1
ATOM 670 C CA . ILE A 1 84 ? -6.208 0.594 -14.493 1.00 86.44 84 ILE A CA 1
ATOM 671 C C . ILE A 1 84 ? -6.293 1.676 -13.414 1.00 86.44 84 ILE A C 1
ATOM 673 O O . ILE A 1 84 ? -5.389 1.828 -12.582 1.00 86.44 84 ILE A O 1
ATOM 677 N N . PHE A 1 85 ? -7.375 2.442 -13.435 1.00 82.69 85 PHE A N 1
ATOM 678 C CA . PHE A 1 85 ? -7.627 3.560 -12.521 1.00 82.69 85 PHE A CA 1
ATOM 679 C C . PHE A 1 85 ? -8.774 3.231 -11.578 1.00 82.69 85 PHE A C 1
ATOM 681 O O . PHE A 1 85 ? -9.575 2.334 -11.869 1.00 82.69 85 PHE A O 1
ATOM 688 N N . HIS A 1 86 ? -8.848 3.940 -10.451 1.00 82.12 86 HIS A N 1
ATOM 689 C CA . HIS A 1 86 ? -10.046 3.856 -9.621 1.00 82.12 86 HIS A CA 1
ATOM 690 C C . HIS A 1 86 ? -11.258 4.376 -10.407 1.00 82.12 86 HIS A C 1
ATOM 692 O O . HIS A 1 86 ? -11.118 5.302 -11.202 1.00 82.12 86 HIS A O 1
ATOM 698 N N . TYR A 1 87 ? -12.446 3.800 -10.199 1.00 82.88 87 TYR A N 1
ATOM 699 C CA . TYR A 1 87 ? -13.677 4.223 -10.889 1.00 82.88 87 TYR A CA 1
ATOM 700 C C . TYR A 1 87 ? -13.940 5.734 -10.748 1.00 82.88 87 TYR A C 1
ATOM 702 O O . TYR A 1 87 ? -14.462 6.393 -11.640 1.00 82.88 87 TYR A O 1
ATOM 710 N N . GLU A 1 88 ? -13.564 6.295 -9.605 1.00 74.19 88 GLU A N 1
ATOM 711 C CA . GLU A 1 88 ? -13.786 7.705 -9.272 1.00 74.19 88 GLU A CA 1
ATOM 712 C C . GLU A 1 88 ? -12.604 8.608 -9.654 1.00 74.19 88 GLU A C 1
ATOM 714 O O . GLU A 1 88 ? -12.659 9.822 -9.462 1.00 74.19 88 GLU A O 1
ATOM 719 N N . GLU A 1 89 ? -11.540 8.036 -10.222 1.00 67.94 89 GLU A N 1
ATOM 720 C CA . GLU A 1 89 ? -10.333 8.762 -10.592 1.00 67.94 89 GLU A CA 1
ATOM 721 C C . GLU A 1 89 ? -10.513 9.494 -11.934 1.00 67.94 89 GLU A C 1
ATOM 723 O O . GLU A 1 89 ? -10.707 8.903 -13.000 1.00 67.94 89 GLU A O 1
ATOM 728 N N . GLY A 1 90 ? -10.407 10.823 -11.877 1.00 54.16 90 GLY A N 1
ATOM 729 C CA . GLY A 1 90 ? -10.478 11.711 -13.031 1.00 54.16 90 GLY A CA 1
ATOM 730 C C . GLY A 1 90 ? -11.877 12.283 -13.257 1.00 54.16 90 GLY A C 1
ATOM 731 O O . GLY A 1 90 ? -12.779 11.602 -13.740 1.00 54.16 90 GLY A O 1
ATOM 732 N N . PHE A 1 91 ? -12.018 13.591 -13.026 1.00 44.12 91 PHE A N 1
ATOM 733 C CA . PHE A 1 91 ? -13.250 14.374 -13.213 1.00 44.12 91 PHE A CA 1
ATOM 734 C C . PHE A 1 91 ? -13.947 14.180 -14.577 1.00 44.12 91 PHE A C 1
ATOM 736 O O . PHE A 1 91 ? -15.150 14.384 -14.687 1.00 44.12 91 PHE A O 1
ATOM 743 N N . GLY A 1 92 ? -13.224 13.747 -15.617 1.00 46.06 92 GLY A N 1
ATOM 744 C CA . GLY A 1 92 ? -13.803 13.467 -16.932 1.00 46.06 92 GLY A CA 1
ATOM 745 C C . GLY A 1 92 ? -14.346 12.047 -17.117 1.00 46.06 92 GLY A C 1
ATOM 746 O O . GLY A 1 92 ? -15.191 11.853 -17.976 1.00 46.06 92 GLY A O 1
ATOM 747 N N . GLN A 1 93 ? -13.872 11.044 -16.367 1.00 48.91 93 GLN A N 1
ATOM 748 C CA . GLN A 1 93 ? -14.269 9.648 -16.584 1.00 48.91 93 GLN A CA 1
ATOM 749 C C . GLN A 1 93 ? -15.603 9.289 -15.919 1.00 48.91 93 GLN A C 1
ATOM 751 O O . GLN A 1 93 ? -16.335 8.525 -16.535 1.00 48.91 93 GLN A O 1
ATOM 756 N N . LYS A 1 94 ? -15.994 9.919 -14.794 1.00 50.94 94 LYS A N 1
ATOM 757 C CA . LYS A 1 94 ? -17.364 9.812 -14.232 1.00 50.94 94 LYS A CA 1
ATOM 758 C C . LYS A 1 94 ? -18.437 10.017 -15.313 1.00 50.94 94 LYS A C 1
ATOM 760 O O . LYS A 1 94 ? -19.262 9.136 -15.518 1.00 50.94 94 LYS A O 1
ATOM 765 N N . GLN A 1 95 ? -18.316 11.089 -16.101 1.00 52.78 95 GLN A N 1
ATOM 766 C CA . GLN A 1 95 ? -19.237 11.395 -17.208 1.00 52.78 95 GLN A CA 1
ATOM 767 C C . GLN A 1 95 ? -19.227 10.333 -18.322 1.00 52.78 95 GLN A C 1
ATOM 769 O O . GLN A 1 95 ? -20.218 10.138 -19.009 1.00 52.78 95 GLN A O 1
ATOM 774 N N . PHE A 1 96 ? -18.112 9.625 -18.513 1.00 61.97 96 PHE A N 1
ATOM 775 C CA . PHE A 1 96 ? -17.972 8.597 -19.544 1.00 61.97 96 PHE A CA 1
ATOM 776 C C . PHE A 1 96 ? -18.340 7.181 -19.067 1.00 61.97 96 PHE A C 1
ATOM 778 O O . PHE A 1 96 ? -18.726 6.343 -19.886 1.00 61.97 96 PHE A O 1
ATOM 785 N N . HIS A 1 97 ? -18.187 6.884 -17.774 1.00 74.88 97 HIS A N 1
ATOM 786 C CA . HIS A 1 97 ? -18.584 5.606 -17.185 1.00 74.88 97 HIS A CA 1
ATOM 787 C C . HIS A 1 97 ? -20.096 5.440 -17.252 1.00 74.88 97 HIS A C 1
ATOM 789 O O . HIS A 1 97 ? -20.540 4.371 -17.644 1.00 74.88 97 HIS A O 1
ATOM 795 N N . GLU A 1 98 ? -20.848 6.503 -16.950 1.00 70.12 98 GLU A N 1
ATOM 796 C CA . GLU A 1 98 ? -22.320 6.521 -16.902 1.00 70.12 98 GLU A CA 1
ATOM 797 C C . GLU A 1 98 ? -22.996 6.175 -18.240 1.00 70.12 98 GLU A C 1
ATOM 799 O O . GLU A 1 98 ? -24.159 5.785 -18.259 1.00 70.12 98 GLU A O 1
ATOM 804 N N . HIS A 1 99 ? -22.277 6.286 -19.361 1.00 77.81 99 HIS A N 1
ATOM 805 C CA . HIS A 1 99 ? -22.752 5.856 -20.683 1.00 77.81 99 HIS A CA 1
ATOM 806 C C . HIS A 1 99 ? -22.454 4.382 -21.001 1.00 77.81 99 HIS A C 1
ATOM 808 O O . HIS A 1 99 ? -22.952 3.849 -21.992 1.00 77.81 99 HIS A O 1
ATOM 814 N N . GLY A 1 100 ? -21.600 3.738 -20.206 1.00 84.19 100 GLY A N 1
ATOM 815 C CA . GLY A 1 100 ? -21.317 2.313 -20.303 1.00 84.19 100 GLY A CA 1
ATOM 816 C C . GLY A 1 100 ? -22.232 1.490 -19.402 1.00 84.19 100 GLY A C 1
ATOM 817 O O . GLY A 1 100 ? -23.032 2.020 -18.643 1.00 84.19 100 GLY A O 1
ATOM 818 N N . ARG A 1 101 ? -22.085 0.169 -19.480 1.00 90.12 101 ARG A N 1
ATOM 819 C CA . ARG A 1 101 ? -22.655 -0.779 -18.515 1.00 90.12 101 ARG A CA 1
ATOM 820 C C . ARG A 1 101 ? -21.554 -1.658 -17.948 1.00 90.12 101 ARG A C 1
ATOM 822 O O . ARG A 1 101 ? -20.510 -1.819 -18.581 1.00 90.12 101 ARG A O 1
ATOM 829 N N . PHE A 1 102 ? -21.795 -2.288 -16.808 1.00 92.62 102 PHE A N 1
ATOM 830 C CA . PHE A 1 102 ? -20.843 -3.259 -16.282 1.00 92.62 102 PHE A CA 1
ATOM 831 C C . PHE A 1 102 ? -20.831 -4.562 -17.096 1.00 92.62 102 PHE A C 1
ATOM 833 O O . PHE A 1 102 ? -21.852 -5.002 -17.638 1.00 92.62 102 PHE A O 1
ATOM 840 N N . GLY A 1 103 ? -19.635 -5.136 -17.216 1.00 94.06 103 GLY A N 1
ATOM 841 C CA . GLY A 1 103 ? -19.389 -6.480 -17.730 1.00 94.06 103 GLY A CA 1
ATOM 842 C C . GLY A 1 103 ? -19.091 -7.454 -16.597 1.00 94.06 103 GLY A C 1
ATOM 843 O O . GLY A 1 103 ? -19.825 -7.520 -15.613 1.00 94.06 103 GLY A O 1
ATOM 844 N N . ASP A 1 104 ? -18.001 -8.204 -16.724 1.00 96.94 104 ASP A N 1
ATOM 845 C CA . ASP A 1 104 ? -17.520 -9.041 -15.625 1.00 96.94 104 ASP A CA 1
ATOM 846 C C . ASP A 1 104 ? -16.819 -8.194 -14.552 1.00 96.94 104 ASP A C 1
ATOM 848 O O . ASP A 1 104 ? -16.110 -7.228 -14.859 1.00 96.94 104 ASP A O 1
ATOM 852 N N . LYS A 1 105 ? -16.972 -8.599 -13.289 1.00 96.38 105 LYS A N 1
ATOM 853 C CA . LYS A 1 105 ? -16.128 -8.152 -12.180 1.00 96.38 105 LYS A CA 1
ATOM 854 C C . LYS A 1 105 ? -15.331 -9.324 -11.622 1.00 96.38 105 LYS A C 1
ATOM 856 O O . LYS A 1 105 ? -15.856 -10.423 -11.472 1.00 96.38 105 LYS A O 1
ATOM 861 N N . MET A 1 106 ? -14.065 -9.081 -11.314 1.00 97.25 106 MET A N 1
ATOM 862 C CA . MET A 1 106 ? -13.158 -10.044 -10.690 1.00 97.25 106 MET A CA 1
ATOM 863 C C . MET A 1 106 ? -12.686 -9.521 -9.342 1.00 97.25 106 MET A C 1
ATOM 865 O O . MET A 1 106 ? -12.524 -8.308 -9.179 1.00 97.25 106 MET A O 1
ATOM 869 N N . GLU A 1 107 ? -12.473 -10.422 -8.386 1.00 96.25 107 GLU A N 1
ATOM 870 C CA . GLU A 1 107 ? -11.898 -10.059 -7.093 1.00 96.25 107 GLU A CA 1
ATOM 871 C C . GLU A 1 107 ? -10.571 -9.327 -7.300 1.00 96.25 107 GLU A C 1
ATOM 873 O O . GLU A 1 107 ? -9.693 -9.766 -8.052 1.00 96.25 107 GLU A O 1
ATOM 878 N N . LYS A 1 108 ? -10.424 -8.172 -6.646 1.00 93.94 108 LYS A N 1
ATOM 879 C CA . LYS A 1 108 ? -9.154 -7.466 -6.626 1.00 93.94 108 LYS A CA 1
ATOM 880 C C . LYS A 1 108 ? -8.278 -8.101 -5.552 1.00 93.94 108 LYS A C 1
ATOM 882 O O . LYS A 1 108 ? -8.472 -7.875 -4.362 1.00 93.94 108 LYS A O 1
ATOM 887 N N . MET A 1 109 ? -7.330 -8.909 -6.007 1.00 91.69 109 MET A N 1
ATOM 888 C CA . MET A 1 109 ? -6.329 -9.532 -5.152 1.00 91.69 109 MET A CA 1
ATOM 889 C C . MET A 1 109 ? -5.308 -8.478 -4.696 1.00 91.69 109 MET A C 1
ATOM 891 O O . MET A 1 109 ? -4.821 -7.685 -5.504 1.00 91.69 109 MET A O 1
ATOM 895 N N . ASP A 1 110 ? -4.998 -8.495 -3.405 1.00 86.25 110 ASP A N 1
ATOM 896 C CA . ASP A 1 110 ? -4.043 -7.601 -2.745 1.00 86.25 110 ASP A CA 1
ATOM 897 C C . ASP A 1 110 ? -2.679 -8.291 -2.605 1.00 86.25 110 ASP A C 1
ATOM 899 O O . ASP A 1 110 ? -2.422 -8.999 -1.630 1.00 86.25 110 ASP A O 1
ATOM 903 N N . GLY A 1 111 ? -1.837 -8.188 -3.630 1.00 87.81 111 GLY A N 1
ATOM 904 C CA . GLY A 1 111 ? -0.554 -8.875 -3.658 1.00 87.81 111 GLY A CA 1
ATOM 905 C C . GLY A 1 111 ? 0.466 -8.189 -4.554 1.00 87.81 111 GLY A C 1
ATOM 906 O O . GLY A 1 111 ? 0.602 -6.966 -4.592 1.00 87.81 111 GLY A O 1
ATOM 907 N N . THR A 1 112 ? 1.266 -8.996 -5.247 1.00 89.69 112 THR A N 1
ATOM 908 C CA . THR A 1 112 ? 2.210 -8.500 -6.248 1.00 89.69 112 THR A CA 1
ATOM 909 C C . THR A 1 112 ? 1.861 -9.035 -7.626 1.00 89.69 112 THR A C 1
ATOM 911 O O . THR A 1 112 ? 1.878 -10.247 -7.837 1.00 89.69 112 THR A O 1
ATOM 914 N N . LEU A 1 113 ? 1.666 -8.134 -8.592 1.00 93.94 113 LEU A N 1
ATOM 915 C CA . LEU A 1 113 ? 1.509 -8.498 -9.998 1.00 93.94 113 LEU A CA 1
ATOM 916 C C . LEU A 1 113 ? 2.761 -9.211 -10.529 1.00 93.94 113 LEU A C 1
ATOM 918 O O . LEU A 1 113 ? 3.874 -8.668 -10.507 1.00 93.94 113 LEU A O 1
ATOM 922 N N . ILE A 1 114 ? 2.543 -10.395 -11.090 1.00 97.38 114 ILE A N 1
ATOM 923 C CA . ILE A 1 114 ? 3.532 -11.245 -11.739 1.00 97.38 114 ILE A CA 1
ATOM 924 C C . ILE A 1 114 ? 3.130 -11.488 -13.194 1.00 97.38 114 ILE A C 1
ATOM 926 O O . ILE A 1 114 ? 2.005 -11.886 -13.491 1.00 97.38 114 ILE A O 1
ATOM 930 N N . SER A 1 115 ? 4.074 -11.304 -14.112 1.00 98.06 115 SER A N 1
ATOM 931 C CA . SER A 1 115 ? 3.868 -11.519 -15.546 1.00 98.06 115 SER A CA 1
ATOM 932 C C . SER A 1 115 ? 4.865 -12.528 -16.104 1.00 98.06 115 SER A C 1
ATOM 934 O O . SER A 1 115 ? 6.041 -12.541 -15.729 1.00 98.06 115 SER A O 1
ATOM 936 N N . THR A 1 116 ? 4.409 -13.358 -17.037 1.00 97.81 116 THR A N 1
ATOM 937 C CA . THR A 1 116 ? 5.249 -14.347 -17.724 1.00 97.81 116 THR A CA 1
ATOM 938 C C . THR A 1 116 ? 5.999 -13.753 -18.913 1.00 97.81 116 THR A C 1
ATOM 940 O O . THR A 1 116 ? 5.445 -12.944 -19.663 1.00 97.81 116 THR A O 1
ATOM 943 N N . PHE A 1 117 ? 7.204 -14.258 -19.172 1.00 95.19 117 PHE A N 1
ATOM 944 C CA . PHE A 1 117 ? 7.950 -13.988 -20.399 1.00 95.19 117 PHE A CA 1
ATOM 945 C C . PHE A 1 117 ? 8.798 -15.185 -20.831 1.00 95.19 117 PHE A C 1
ATOM 947 O O . PHE A 1 117 ? 9.157 -16.041 -20.022 1.00 95.19 117 PHE A O 1
ATOM 954 N N . LEU A 1 118 ? 9.153 -15.226 -22.116 1.00 91.19 118 LEU A N 1
ATOM 955 C CA . LEU A 1 118 ? 10.026 -16.257 -22.672 1.00 91.19 118 LEU A CA 1
ATOM 956 C C . LEU A 1 118 ? 11.496 -15.818 -22.594 1.00 91.19 118 LEU A C 1
ATOM 958 O O . LEU A 1 118 ? 11.872 -14.773 -23.128 1.00 91.19 118 LEU A O 1
ATOM 962 N N . HIS A 1 119 ? 12.334 -16.623 -21.944 1.00 89.81 119 HIS A N 1
ATOM 963 C CA . HIS A 1 119 ? 13.755 -16.374 -21.727 1.00 89.81 119 HIS A CA 1
ATOM 964 C C . HIS A 1 119 ? 14.638 -17.387 -22.471 1.00 89.81 119 HIS A C 1
ATOM 966 O O . HIS A 1 119 ? 14.354 -18.578 -22.521 1.00 89.81 119 HIS A O 1
ATOM 972 N N . GLY A 1 120 ? 15.774 -16.933 -23.001 1.00 76.56 120 GLY A N 1
ATOM 973 C CA . GLY A 1 120 ? 16.778 -17.796 -23.633 1.00 76.56 120 GLY A CA 1
ATOM 974 C C . GLY A 1 120 ? 16.713 -17.806 -25.164 1.00 76.56 120 GLY A C 1
ATOM 975 O O . GLY A 1 120 ? 15.661 -17.613 -25.768 1.00 76.56 120 GLY A O 1
ATOM 976 N N . ARG A 1 121 ? 17.870 -18.021 -25.810 1.00 63.81 121 ARG A N 1
ATOM 977 C CA . ARG A 1 121 ? 17.976 -18.118 -27.281 1.00 63.81 121 ARG A CA 1
ATOM 978 C C . ARG A 1 121 ? 17.663 -19.519 -27.812 1.00 63.81 121 ARG A C 1
ATOM 980 O O . ARG A 1 121 ? 17.015 -19.628 -28.845 1.00 63.81 121 ARG A O 1
ATOM 987 N N . ALA A 1 122 ? 18.139 -20.557 -27.118 1.00 55.34 122 ALA A N 1
ATOM 988 C CA . ALA A 1 122 ? 18.047 -21.953 -27.555 1.00 55.34 122 ALA A CA 1
ATOM 989 C C . ALA A 1 122 ? 16.967 -22.749 -26.801 1.00 55.34 122 ALA A C 1
ATOM 991 O O . ALA A 1 122 ? 16.169 -23.426 -27.437 1.00 55.34 122 ALA A O 1
ATOM 992 N N . SER A 1 123 ? 16.901 -22.635 -25.468 1.00 59.72 123 SER A N 1
ATOM 993 C CA . SER A 1 123 ? 15.943 -23.385 -24.637 1.00 59.72 123 SER A CA 1
ATOM 994 C C . SER A 1 123 ? 14.541 -22.767 -24.583 1.00 59.72 123 SER A C 1
ATOM 996 O O . SER A 1 123 ? 13.576 -23.507 -24.426 1.00 59.72 123 SER A O 1
ATOM 998 N N . LYS A 1 124 ? 14.416 -21.435 -24.747 1.00 76.38 124 LYS A N 1
ATOM 999 C CA . LYS A 1 124 ? 13.150 -20.676 -24.645 1.00 76.38 124 LYS A CA 1
ATOM 1000 C C . LYS A 1 124 ? 12.314 -21.145 -23.442 1.00 76.38 124 LYS A C 1
ATOM 1002 O O . LYS A 1 124 ? 11.247 -21.735 -23.616 1.00 76.38 124 LYS A O 1
ATOM 1007 N N . GLU A 1 125 ? 12.842 -20.933 -22.242 1.00 88.56 125 GLU A N 1
ATOM 1008 C CA . GLU A 1 125 ? 12.191 -21.271 -20.973 1.00 88.56 125 GLU A CA 1
ATOM 1009 C C . GLU A 1 125 ? 11.239 -20.155 -20.539 1.00 88.56 125 GLU A C 1
ATOM 1011 O O . GLU A 1 125 ? 11.535 -18.975 -20.742 1.00 88.56 125 GLU A O 1
ATOM 1016 N N . VAL A 1 126 ? 10.104 -20.495 -19.930 1.00 92.44 126 VAL A N 1
ATOM 1017 C CA . VAL A 1 126 ? 9.258 -19.467 -19.317 1.00 92.44 126 VAL A CA 1
ATOM 1018 C C . VAL A 1 126 ? 9.837 -19.034 -17.979 1.00 92.44 126 VAL A C 1
ATOM 1020 O O . VAL A 1 126 ? 10.248 -19.852 -17.156 1.00 92.44 126 VAL A O 1
ATOM 1023 N N . ARG A 1 127 ? 9.856 -17.718 -17.772 1.00 94.12 127 ARG A N 1
ATOM 1024 C CA . ARG A 1 127 ? 10.208 -17.068 -16.514 1.00 94.12 127 ARG A CA 1
ATOM 1025 C C . ARG A 1 127 ? 9.143 -16.062 -16.106 1.00 94.12 127 ARG A C 1
ATOM 1027 O O . ARG A 1 127 ? 8.309 -15.647 -16.911 1.00 94.12 127 ARG A O 1
ATOM 1034 N N . LEU A 1 128 ? 9.213 -15.666 -14.843 1.00 95.62 128 LEU A N 1
ATOM 1035 C CA . LEU A 1 128 ? 8.333 -14.690 -14.222 1.00 95.62 128 LEU A CA 1
ATOM 1036 C C . LEU A 1 128 ? 9.073 -13.384 -13.945 1.00 95.62 128 LEU A C 1
ATOM 1038 O O . LEU A 1 128 ? 10.282 -13.374 -13.708 1.00 95.62 128 LEU A O 1
ATOM 1042 N N . LYS A 1 129 ? 8.332 -12.280 -13.967 1.00 94.88 129 LYS A N 1
ATOM 1043 C CA . LYS A 1 129 ? 8.788 -10.961 -13.525 1.00 94.88 129 LYS A CA 1
ATOM 1044 C C . LYS A 1 129 ? 7.718 -10.291 -12.676 1.00 94.88 129 LYS A C 1
ATOM 1046 O O . LYS A 1 129 ? 6.536 -10.462 -12.952 1.00 94.88 129 LYS A O 1
ATOM 1051 N N . SER A 1 130 ? 8.128 -9.473 -11.714 1.00 91.69 130 SER A N 1
ATOM 1052 C CA . SER A 1 130 ? 7.235 -8.491 -11.089 1.00 91.69 130 SER A CA 1
ATOM 1053 C C . SER A 1 130 ? 7.134 -7.247 -11.978 1.00 91.69 130 SER A C 1
ATOM 1055 O O . SER A 1 130 ? 7.716 -7.215 -13.068 1.00 91.69 130 SER A O 1
ATOM 1057 N N . LYS A 1 131 ? 6.436 -6.186 -11.545 1.00 85.62 131 LYS A N 1
ATOM 1058 C CA . LYS A 1 131 ? 6.316 -4.922 -12.305 1.00 85.62 131 LYS A CA 1
ATOM 1059 C C . LYS A 1 131 ? 7.679 -4.407 -12.806 1.00 85.62 131 LYS A C 1
ATOM 1061 O O . LYS A 1 131 ? 7.807 -4.085 -13.989 1.00 85.62 131 LYS A O 1
ATOM 1066 N N . GLN A 1 132 ? 8.705 -4.403 -11.949 1.00 78.94 132 GLN A N 1
ATOM 1067 C CA . GLN A 1 132 ? 10.012 -3.779 -12.223 1.00 78.94 132 GLN A CA 1
ATOM 1068 C C . GLN A 1 132 ? 11.220 -4.723 -12.186 1.00 78.94 132 GLN A C 1
ATOM 1070 O O . GLN A 1 132 ? 12.280 -4.346 -12.684 1.00 78.94 132 GLN A O 1
ATOM 1075 N N . SER A 1 133 ? 11.086 -5.933 -11.639 1.00 83.06 133 SER A N 1
ATOM 1076 C CA . SER A 1 133 ? 12.239 -6.791 -11.356 1.00 83.06 133 SER A CA 1
ATOM 1077 C C . SER A 1 133 ? 12.111 -8.182 -11.970 1.00 83.06 133 SER A C 1
ATOM 1079 O O . SER A 1 133 ? 11.017 -8.732 -12.105 1.00 83.06 133 SER A O 1
ATOM 1081 N N . LEU A 1 134 ? 13.263 -8.752 -12.334 1.00 87.62 134 LEU A N 1
ATOM 1082 C CA . LEU A 1 134 ? 13.409 -10.143 -12.781 1.00 87.62 134 LEU A CA 1
ATOM 1083 C C . LEU A 1 134 ? 13.927 -11.065 -11.667 1.00 87.62 134 LEU A C 1
ATOM 1085 O O . LEU A 1 134 ? 14.050 -12.268 -11.883 1.00 87.62 134 LEU A O 1
ATOM 1089 N N . THR A 1 135 ? 14.300 -10.506 -10.513 1.00 82.44 135 THR A N 1
ATOM 1090 C CA . THR A 1 135 ? 15.050 -11.216 -9.465 1.00 82.44 135 THR A CA 1
ATOM 1091 C C . THR A 1 135 ? 14.617 -10.834 -8.049 1.00 82.44 135 THR A C 1
ATOM 1093 O O . THR A 1 135 ? 15.330 -11.155 -7.104 1.00 82.44 135 THR A O 1
ATOM 1096 N N . SER A 1 136 ? 13.488 -10.136 -7.873 1.00 81.56 136 SER A N 1
ATOM 1097 C CA . SER A 1 136 ? 12.982 -9.825 -6.529 1.00 81.56 136 SER A CA 1
ATOM 1098 C C . SER A 1 136 ? 12.609 -11.102 -5.773 1.00 81.56 136 SER A C 1
ATOM 1100 O O . SER A 1 136 ? 12.345 -12.138 -6.388 1.00 81.56 136 SER A O 1
ATOM 1102 N N . ASN A 1 137 ? 12.538 -11.031 -4.442 1.00 82.00 137 ASN A N 1
ATOM 1103 C CA . ASN A 1 137 ? 12.159 -12.181 -3.615 1.00 82.00 137 ASN A CA 1
ATOM 1104 C C . ASN A 1 137 ? 10.809 -12.772 -4.046 1.00 82.00 137 ASN A C 1
ATOM 1106 O O . ASN A 1 137 ? 10.708 -13.984 -4.205 1.00 82.00 137 ASN A O 1
ATOM 1110 N N . GLN A 1 138 ? 9.822 -11.928 -4.369 1.00 85.50 138 GLN A N 1
ATOM 1111 C CA . GLN A 1 138 ? 8.528 -12.367 -4.904 1.00 85.50 138 GLN A CA 1
ATOM 1112 C C . GLN A 1 138 ? 8.682 -13.144 -6.219 1.00 85.50 138 GLN A C 1
ATOM 1114 O O . GLN A 1 138 ? 8.032 -14.166 -6.419 1.00 85.50 138 GLN A O 1
ATOM 1119 N N . VAL A 1 139 ? 9.569 -12.709 -7.121 1.00 89.38 139 VAL A N 1
ATOM 1120 C CA . VAL A 1 139 ? 9.848 -13.446 -8.366 1.00 89.38 139 VAL A CA 1
ATOM 1121 C C . VAL A 1 139 ? 10.500 -14.795 -8.061 1.00 89.38 139 VAL A C 1
ATOM 1123 O O . VAL A 1 139 ? 10.103 -15.814 -8.617 1.00 89.38 139 VAL A O 1
ATOM 1126 N N . LEU A 1 140 ? 11.475 -14.835 -7.154 1.00 88.75 140 LEU A N 1
ATOM 1127 C CA . LEU A 1 140 ? 12.147 -16.080 -6.778 1.00 88.75 140 LEU A CA 1
ATOM 1128 C C . LEU A 1 140 ? 11.199 -17.074 -6.093 1.00 88.75 140 LEU A C 1
ATOM 1130 O O . LEU A 1 140 ? 11.312 -18.276 -6.320 1.00 88.75 140 LEU A O 1
ATOM 1134 N N . GLU A 1 141 ? 10.271 -16.593 -5.267 1.00 90.31 141 GLU A N 1
ATOM 1135 C CA . GLU A 1 141 ? 9.250 -17.415 -4.611 1.00 90.31 141 GLU A CA 1
ATOM 1136 C C . GLU A 1 141 ? 8.220 -17.940 -5.609 1.00 90.31 141 GLU A C 1
ATOM 1138 O O . GLU A 1 141 ? 7.947 -19.137 -5.641 1.00 90.31 141 GLU A O 1
ATOM 1143 N N . THR A 1 142 ? 7.715 -17.084 -6.494 1.00 92.88 142 THR A N 1
ATOM 1144 C CA . THR A 1 142 ? 6.713 -17.471 -7.501 1.00 92.88 142 THR A CA 1
ATOM 1145 C C . THR A 1 142 ? 7.261 -18.445 -8.534 1.00 92.88 142 THR A C 1
ATOM 1147 O O . THR A 1 142 ? 6.544 -19.342 -8.971 1.00 92.88 142 THR A O 1
ATOM 1150 N N . MET A 1 143 ? 8.553 -18.363 -8.863 1.00 93.00 143 MET A N 1
ATOM 1151 C CA . MET A 1 143 ? 9.213 -19.372 -9.696 1.00 93.00 143 MET A CA 1
ATOM 1152 C C . MET A 1 143 ? 9.182 -20.774 -9.068 1.00 93.00 143 MET A C 1
ATOM 1154 O O . MET A 1 143 ? 9.181 -21.752 -9.810 1.00 93.00 143 MET A O 1
ATOM 1158 N N . LYS A 1 144 ? 9.129 -20.893 -7.732 1.00 92.38 144 LYS A N 1
ATOM 1159 C CA . LYS A 1 144 ? 8.982 -22.187 -7.036 1.00 92.38 144 LYS A CA 1
ATOM 1160 C C . LYS A 1 144 ? 7.549 -22.721 -7.090 1.00 92.38 144 LYS A C 1
ATOM 1162 O O . LYS A 1 144 ? 7.362 -23.917 -6.920 1.00 92.38 144 LYS A O 1
ATOM 1167 N N . LEU A 1 145 ? 6.562 -21.850 -7.315 1.00 92.19 145 LEU A N 1
ATOM 1168 C CA . LEU A 1 145 ? 5.147 -22.218 -7.443 1.00 92.19 145 LEU A CA 1
ATOM 1169 C C . LEU A 1 145 ? 4.787 -22.695 -8.860 1.00 92.19 145 LEU A C 1
ATOM 1171 O O . LEU A 1 145 ? 3.757 -23.335 -9.051 1.00 92.19 145 LEU A O 1
ATOM 1175 N N . LEU A 1 146 ? 5.637 -22.420 -9.857 1.00 89.62 146 LEU A N 1
ATOM 1176 C CA . LEU A 1 146 ? 5.507 -22.977 -11.204 1.00 89.62 146 LEU A CA 1
ATOM 1177 C C . LEU A 1 146 ? 6.045 -24.411 -11.261 1.00 89.62 146 LEU A C 1
ATOM 1179 O O . LEU A 1 146 ? 7.159 -24.656 -11.735 1.00 89.62 146 LEU A O 1
ATOM 1183 N N . VAL A 1 147 ? 5.232 -25.359 -10.808 1.00 85.12 147 VAL A N 1
ATOM 1184 C CA . VAL A 1 147 ? 5.526 -26.797 -10.861 1.00 85.12 147 VAL A CA 1
ATOM 1185 C C . VAL A 1 147 ? 4.624 -27.521 -11.866 1.00 85.12 147 VAL A C 1
ATOM 1187 O O . VAL A 1 147 ? 3.554 -27.030 -12.230 1.00 85.12 147 VAL A O 1
ATOM 1190 N N . ASP A 1 148 ? 5.100 -28.674 -12.339 1.00 85.94 148 ASP A N 1
ATOM 1191 C CA . ASP A 1 148 ? 4.332 -29.688 -13.070 1.00 85.94 148 ASP A CA 1
ATOM 1192 C C . ASP A 1 148 ? 3.447 -29.152 -14.221 1.00 85.94 148 ASP A C 1
ATOM 1194 O O . ASP A 1 148 ? 3.905 -28.419 -15.107 1.00 85.94 148 ASP A O 1
ATOM 1198 N N . GLU A 1 149 ? 2.176 -29.555 -14.236 1.00 91.44 149 GLU A N 1
ATOM 1199 C CA . GLU A 1 149 ? 1.182 -29.274 -15.276 1.00 91.44 149 GLU A CA 1
ATOM 1200 C C . GLU A 1 149 ? 0.857 -27.781 -15.385 1.00 91.44 149 GLU A C 1
ATOM 1202 O O . GLU A 1 149 ? 0.665 -27.274 -16.492 1.00 91.44 149 GLU A O 1
ATOM 1207 N N . PHE A 1 150 ? 0.879 -27.045 -14.267 1.00 93.94 150 PHE A N 1
ATOM 1208 C CA . PHE A 1 150 ? 0.632 -25.603 -14.270 1.00 93.94 150 PHE A CA 1
ATOM 1209 C C . PHE A 1 150 ? 1.709 -24.870 -15.072 1.00 93.94 150 PHE A C 1
ATOM 1211 O O . PHE A 1 150 ? 1.402 -24.053 -15.942 1.00 93.94 150 PHE A O 1
ATOM 1218 N N . LYS A 1 151 ? 2.982 -25.233 -14.869 1.00 93.81 151 LYS A N 1
ATOM 1219 C CA . LYS A 1 151 ? 4.086 -24.699 -15.673 1.00 93.81 151 LYS A CA 1
ATOM 1220 C C . LYS A 1 151 ? 3.927 -25.049 -17.155 1.00 93.81 151 LYS A C 1
ATOM 1222 O O . LYS A 1 151 ? 4.131 -24.177 -17.997 1.00 93.81 151 LYS A O 1
ATOM 1227 N N . SER A 1 152 ? 3.550 -26.286 -17.480 1.00 93.94 152 SER A N 1
ATOM 1228 C CA . SER A 1 152 ? 3.366 -26.729 -18.872 1.00 93.94 152 SER A CA 1
ATOM 1229 C C . SER A 1 152 ? 2.278 -25.931 -19.604 1.00 93.94 152 SER A C 1
ATOM 1231 O O . SER A 1 152 ? 2.481 -25.471 -20.732 1.00 93.94 152 SER A O 1
ATOM 1233 N N . GLU A 1 153 ? 1.141 -25.694 -18.949 1.00 96.44 153 GLU A N 1
ATOM 1234 C CA . GLU A 1 153 ? 0.055 -24.896 -19.516 1.00 96.44 153 GLU A CA 1
ATOM 1235 C C . GLU A 1 153 ? 0.439 -23.425 -19.703 1.00 96.44 153 GLU A C 1
ATOM 1237 O O . GLU A 1 153 ? 0.177 -22.846 -20.764 1.00 96.44 153 GLU A O 1
ATOM 1242 N N . ILE A 1 154 ? 1.121 -22.835 -18.718 1.00 96.50 154 ILE A N 1
ATOM 1243 C CA . ILE A 1 154 ? 1.662 -21.477 -18.821 1.00 96.50 154 ILE A CA 1
ATOM 1244 C C . ILE A 1 154 ? 2.650 -21.384 -19.994 1.00 96.50 154 ILE A C 1
ATOM 1246 O O . ILE A 1 154 ? 2.571 -20.458 -20.803 1.00 96.50 154 ILE A O 1
ATOM 1250 N N . GLU A 1 155 ? 3.549 -22.361 -20.145 1.00 94.88 155 GLU A N 1
ATOM 1251 C CA . GLU A 1 155 ? 4.476 -22.431 -21.278 1.00 94.88 155 GLU A CA 1
ATOM 1252 C C . GLU A 1 155 ? 3.756 -22.477 -22.623 1.00 94.88 155 GLU A C 1
ATOM 1254 O O . GLU A 1 155 ? 4.174 -21.798 -23.567 1.00 94.88 155 GLU A O 1
ATOM 1259 N N . ARG A 1 156 ? 2.654 -23.226 -22.717 1.00 95.38 156 ARG A N 1
ATOM 1260 C CA . ARG A 1 156 ? 1.848 -23.291 -23.936 1.00 95.38 156 ARG A CA 1
ATOM 1261 C C . ARG A 1 156 ? 1.226 -21.931 -24.275 1.00 95.38 156 ARG A C 1
ATOM 1263 O O . ARG A 1 156 ? 1.335 -21.516 -25.426 1.00 95.38 156 ARG A O 1
ATOM 1270 N N . LEU A 1 157 ? 0.668 -21.199 -23.307 1.00 96.06 157 LEU A N 1
ATOM 1271 C CA . LEU A 1 157 ? 0.139 -19.842 -23.542 1.00 96.06 157 LEU A CA 1
ATOM 1272 C C . LEU A 1 157 ? 1.222 -18.852 -23.975 1.00 96.06 157 LEU A C 1
ATOM 1274 O O . LEU A 1 157 ? 1.029 -18.103 -24.933 1.00 96.06 157 LEU A O 1
ATOM 1278 N N . VAL A 1 158 ? 2.385 -18.873 -23.320 1.00 94.94 158 VAL A N 1
ATOM 1279 C CA . VAL A 1 158 ? 3.492 -17.974 -23.678 1.00 94.94 158 VAL A CA 1
ATOM 1280 C C . VAL A 1 158 ? 4.002 -18.257 -25.090 1.00 94.94 158 VAL A C 1
ATOM 1282 O O . VAL A 1 158 ? 4.288 -17.326 -25.843 1.00 94.94 158 VAL A O 1
ATOM 1285 N N . ARG A 1 159 ? 4.064 -19.530 -25.502 1.00 92.00 159 ARG A N 1
ATOM 1286 C CA . ARG A 1 159 ? 4.431 -19.918 -26.877 1.00 92.00 159 ARG A CA 1
ATOM 1287 C C . ARG A 1 159 ? 3.379 -19.529 -27.919 1.00 92.00 159 ARG A C 1
ATOM 1289 O O . ARG A 1 159 ? 3.735 -19.370 -29.083 1.00 92.00 159 ARG A O 1
ATOM 1296 N N . LEU A 1 160 ? 2.128 -19.326 -27.505 1.00 92.81 160 LEU A N 1
ATOM 1297 C CA . LEU A 1 160 ? 1.055 -18.752 -28.323 1.00 92.81 160 LEU A CA 1
ATOM 1298 C C . LEU A 1 160 ? 1.068 -17.210 -28.336 1.00 92.81 160 LEU A C 1
ATOM 1300 O O . LEU A 1 160 ? 0.120 -16.598 -28.816 1.00 92.81 160 LEU A O 1
ATOM 1304 N N . ASN A 1 161 ? 2.148 -16.579 -27.855 1.00 93.12 161 ASN A N 1
ATOM 1305 C CA . ASN A 1 161 ? 2.320 -15.125 -27.774 1.00 93.12 161 ASN A CA 1
ATOM 1306 C C . ASN A 1 161 ? 1.313 -14.430 -26.842 1.00 93.12 161 ASN A C 1
ATOM 1308 O O . ASN A 1 161 ? 0.867 -13.313 -27.115 1.00 93.12 161 ASN A O 1
ATOM 1312 N N . TYR A 1 162 ? 0.978 -15.076 -25.724 1.00 96.69 162 TYR A N 1
ATOM 1313 C CA . TYR A 1 162 ? 0.274 -14.438 -24.616 1.00 96.69 162 TYR A CA 1
ATOM 1314 C C . TYR A 1 162 ? 1.219 -14.161 -23.448 1.00 96.69 162 TYR A C 1
ATOM 1316 O O . TYR A 1 162 ? 2.091 -14.960 -23.114 1.00 96.69 162 TYR A O 1
ATOM 1324 N N . THR A 1 163 ? 1.003 -13.046 -22.760 1.00 98.19 163 THR A N 1
ATOM 1325 C CA . THR A 1 163 ? 1.471 -12.886 -21.382 1.00 98.19 163 THR A CA 1
ATOM 1326 C C . THR A 1 163 ? 0.361 -13.309 -20.439 1.00 98.19 163 THR A C 1
ATOM 1328 O O . THR A 1 163 ? -0.745 -12.780 -20.524 1.00 98.19 163 THR A O 1
ATOM 1331 N N . VAL A 1 164 ? 0.662 -14.233 -19.530 1.00 98.38 164 VAL A N 1
ATOM 1332 C CA . VAL A 1 164 ? -0.209 -14.569 -18.404 1.00 98.38 164 VAL A CA 1
ATOM 1333 C C . VAL A 1 164 ? 0.136 -13.637 -17.252 1.00 98.38 164 VAL A C 1
ATOM 1335 O O . VAL A 1 164 ? 1.302 -13.532 -16.860 1.00 98.38 164 VAL A O 1
ATOM 1338 N N . ASN A 1 165 ? -0.874 -12.937 -16.746 1.00 98.31 165 ASN A N 1
ATOM 1339 C CA . ASN A 1 165 ? -0.754 -12.041 -15.607 1.00 98.31 165 ASN A CA 1
ATOM 1340 C C . ASN A 1 165 ? -1.427 -12.684 -14.402 1.00 98.31 165 ASN A C 1
ATOM 1342 O O . ASN A 1 165 ? -2.583 -13.107 -14.474 1.00 98.31 165 ASN A O 1
ATOM 1346 N N . MET A 1 166 ? -0.685 -12.756 -13.309 1.00 98.06 166 MET A N 1
ATOM 1347 C CA . MET A 1 166 ? -1.082 -13.401 -12.069 1.00 98.06 166 MET A CA 1
ATOM 1348 C C . MET A 1 166 ? -0.855 -12.455 -10.899 1.00 98.06 166 MET A C 1
ATOM 1350 O O . MET A 1 166 ? 0.060 -11.636 -10.948 1.00 98.06 166 MET A O 1
ATOM 1354 N N . GLU A 1 167 ? -1.619 -12.624 -9.830 1.00 96.50 167 GLU A N 1
ATOM 1355 C CA . GLU A 1 167 ? -1.296 -12.030 -8.540 1.00 96.50 167 GLU A CA 1
ATOM 1356 C C . GLU A 1 167 ? -0.579 -13.061 -7.668 1.00 96.50 167 GLU A C 1
ATOM 1358 O O . GLU A 1 167 ? -1.046 -14.195 -7.518 1.00 96.50 167 GLU A O 1
ATOM 1363 N N . TYR A 1 168 ? 0.557 -12.665 -7.095 1.00 95.69 168 TYR A N 1
ATOM 1364 C CA . TYR A 1 168 ? 1.222 -13.414 -6.038 1.00 95.69 168 TYR A CA 1
ATOM 1365 C C . TYR A 1 168 ? 0.787 -12.911 -4.667 1.00 95.69 168 TYR A C 1
ATOM 1367 O O . TYR A 1 168 ? 1.058 -11.766 -4.299 1.00 95.69 168 TYR A O 1
ATOM 1375 N N . THR A 1 169 ? 0.180 -13.801 -3.889 1.00 90.38 169 THR A N 1
ATOM 1376 C CA . THR A 1 169 ? -0.279 -13.528 -2.524 1.00 90.38 169 THR A CA 1
ATOM 1377 C C . THR A 1 169 ? 0.346 -14.533 -1.566 1.00 90.38 169 THR A C 1
ATOM 1379 O O . THR A 1 169 ? 0.418 -15.716 -1.893 1.00 90.38 169 THR A O 1
ATOM 1382 N N . SER A 1 170 ? 0.811 -14.087 -0.397 1.00 85.50 170 SER A N 1
ATOM 1383 C CA . SER A 1 170 ? 1.484 -14.934 0.599 1.00 85.50 170 SER A CA 1
ATOM 1384 C C . SER A 1 170 ? 1.353 -14.327 2.002 1.00 85.50 170 SER A C 1
ATOM 1386 O O . SER A 1 170 ? 1.337 -13.100 2.102 1.00 85.50 170 SER A O 1
ATOM 1388 N N . PRO A 1 171 ? 1.356 -15.133 3.087 1.00 75.06 171 PRO A N 1
ATOM 1389 C CA . PRO A 1 171 ? 1.451 -14.625 4.458 1.00 75.06 171 PRO A CA 1
ATOM 1390 C C . PRO A 1 171 ? 2.639 -13.677 4.685 1.00 75.06 171 PRO A C 1
ATOM 1392 O O . PRO A 1 171 ? 2.550 -12.754 5.487 1.00 75.06 171 PRO A O 1
ATOM 1395 N N . SER A 1 172 ? 3.758 -13.909 3.987 1.00 70.94 172 SER A N 1
ATOM 1396 C CA . SER A 1 172 ? 4.975 -13.087 4.062 1.00 70.94 172 SER A CA 1
ATOM 1397 C C . SER A 1 172 ? 4.994 -11.915 3.075 1.00 70.94 172 SER A C 1
ATOM 1399 O O . SER A 1 172 ? 5.860 -11.051 3.179 1.00 70.94 172 SER A O 1
ATOM 1401 N N . ASN A 1 173 ? 4.059 -11.880 2.120 1.00 64.88 173 ASN A N 1
ATOM 1402 C CA . ASN A 1 173 ? 3.891 -10.801 1.145 1.00 64.88 173 ASN A CA 1
ATOM 1403 C C . ASN A 1 173 ? 2.670 -9.960 1.538 1.00 64.88 173 ASN A C 1
ATOM 1405 O O . ASN A 1 173 ? 1.720 -9.826 0.770 1.00 64.88 173 ASN A O 1
ATOM 1409 N N . HIS A 1 174 ? 2.671 -9.493 2.787 1.00 52.81 174 HIS A N 1
ATOM 1410 C CA . HIS A 1 174 ? 1.543 -8.792 3.381 1.00 52.81 174 HIS A CA 1
ATOM 1411 C C . HIS A 1 174 ? 1.505 -7.346 2.886 1.00 52.81 174 HIS A C 1
ATOM 1413 O O . HIS A 1 174 ? 2.369 -6.548 3.245 1.00 52.81 174 HIS A O 1
ATOM 1419 N N . ALA A 1 175 ? 0.494 -7.011 2.089 1.00 58.69 175 ALA A N 1
ATOM 1420 C CA . ALA A 1 175 ? 0.050 -5.633 1.940 1.00 58.69 175 ALA A CA 1
ATOM 1421 C C . ALA A 1 175 ? -0.958 -5.340 3.062 1.00 58.69 175 ALA A C 1
ATOM 1423 O O . ALA A 1 175 ? -0.543 -4.930 4.148 1.00 58.69 175 ALA A O 1
ATOM 1424 N N . PHE A 1 176 ? -2.238 -5.672 2.874 1.00 63.94 176 PHE A N 1
ATOM 1425 C CA . PHE A 1 176 ? -3.280 -5.498 3.888 1.00 63.94 176 PHE A CA 1
ATOM 1426 C C . PHE A 1 176 ? -4.138 -6.750 4.139 1.00 63.94 176 PHE A C 1
ATOM 1428 O O . PHE A 1 176 ? -4.491 -7.049 5.283 1.00 63.94 176 PHE A O 1
ATOM 1435 N N . ILE A 1 177 ? -4.474 -7.507 3.097 1.00 72.19 177 ILE A N 1
ATOM 1436 C CA . ILE A 1 177 ? -5.251 -8.741 3.236 1.00 72.19 177 ILE A CA 1
ATOM 1437 C C . ILE A 1 177 ? -4.327 -9.879 3.660 1.00 72.19 177 ILE A C 1
ATOM 1439 O O . ILE A 1 177 ? -3.319 -10.168 3.018 1.00 72.19 177 ILE A O 1
ATOM 1443 N N . SER A 1 178 ? -4.699 -10.575 4.733 1.00 72.94 178 SER A N 1
ATOM 1444 C CA . SER A 1 178 ? -3.971 -11.762 5.169 1.00 72.94 178 SER A CA 1
ATOM 1445 C C . SER A 1 178 ? -4.344 -12.975 4.315 1.00 72.94 178 SER A C 1
ATOM 1447 O O . SER A 1 178 ? -5.500 -13.398 4.284 1.00 72.94 178 SER A O 1
ATOM 1449 N N . TYR A 1 179 ? -3.343 -13.578 3.678 1.00 80.56 179 TYR A N 1
ATOM 1450 C CA . TYR A 1 179 ? -3.472 -14.850 2.967 1.00 80.56 179 TYR A CA 1
ATOM 1451 C C . TYR A 1 179 ? -2.884 -15.974 3.809 1.00 80.56 179 TYR A C 1
ATOM 1453 O O . TYR A 1 179 ? -1.876 -15.785 4.485 1.00 80.56 179 TYR A O 1
ATOM 1461 N N . SER A 1 180 ? -3.501 -17.153 3.764 1.00 82.25 180 SER A N 1
ATOM 1462 C CA . SER A 1 180 ? -3.082 -18.309 4.565 1.00 82.25 180 SER A CA 1
ATOM 1463 C C . SER A 1 180 ? -1.859 -19.035 4.000 1.00 82.25 180 SER A C 1
ATOM 1465 O O . SER A 1 180 ? -1.137 -19.683 4.755 1.00 82.25 180 SER A O 1
ATOM 1467 N N . GLN A 1 181 ? -1.606 -18.926 2.691 1.00 86.75 181 GLN A N 1
ATOM 1468 C CA . GLN A 1 181 ? -0.504 -19.608 2.013 1.00 86.75 181 GLN A CA 1
ATOM 1469 C C . GLN A 1 181 ? -0.009 -18.847 0.770 1.00 86.75 181 GLN A C 1
ATOM 1471 O O . GLN A 1 181 ? -0.781 -18.089 0.175 1.00 86.75 181 GLN A O 1
ATOM 1476 N N . PRO A 1 182 ? 1.258 -19.048 0.359 1.00 91.50 182 PRO A N 1
ATOM 1477 C CA . PRO A 1 182 ? 1.772 -18.553 -0.914 1.00 91.50 182 PRO A CA 1
ATOM 1478 C C . PRO A 1 182 ? 1.033 -19.179 -2.103 1.00 91.50 182 PRO A C 1
ATOM 1480 O O . PRO A 1 182 ? 0.940 -20.402 -2.195 1.00 91.50 182 PRO A O 1
ATOM 1483 N N . GLN A 1 183 ? 0.547 -18.361 -3.035 1.00 94.00 183 GLN A N 1
ATOM 1484 C CA . GLN A 1 183 ? -0.170 -18.833 -4.224 1.00 94.00 183 GLN A CA 1
ATOM 1485 C C . GLN A 1 183 ? -0.055 -17.862 -5.406 1.00 94.00 183 GLN A C 1
ATOM 1487 O O . GLN A 1 183 ? 0.120 -16.657 -5.223 1.00 94.00 183 GLN A O 1
ATOM 1492 N N . LEU A 1 184 ? -0.179 -18.405 -6.622 1.00 95.69 184 LEU A N 1
ATOM 1493 C CA . LEU A 1 184 ? -0.330 -17.650 -7.867 1.00 95.69 184 LEU A CA 1
ATOM 1494 C C . LEU A 1 184 ? -1.769 -17.783 -8.365 1.00 95.69 184 LEU A C 1
ATOM 1496 O O . LEU A 1 184 ? -2.222 -18.892 -8.656 1.00 95.69 184 LEU A O 1
ATOM 1500 N N . THR A 1 185 ? -2.449 -16.646 -8.492 1.00 97.12 185 THR A N 1
ATOM 1501 C CA . THR A 1 185 ? -3.825 -16.564 -9.000 1.00 97.12 185 THR A CA 1
ATOM 1502 C C . THR A 1 185 ? -3.819 -15.883 -10.361 1.00 97.12 185 THR A C 1
ATOM 1504 O O . THR A 1 185 ? -3.329 -14.766 -10.486 1.00 97.12 185 THR A O 1
ATOM 1507 N N . VAL A 1 186 ? -4.335 -16.537 -11.398 1.00 98.38 186 VAL A N 1
ATOM 1508 C CA . VAL A 1 186 ? -4.385 -16.021 -12.772 1.00 98.38 186 VAL A CA 1
ATOM 1509 C C . VAL A 1 186 ? -5.485 -14.973 -12.891 1.00 98.38 186 VAL A C 1
ATOM 1511 O O . VAL A 1 186 ? -6.657 -15.267 -12.684 1.00 98.38 186 VAL A O 1
ATOM 1514 N N . LEU A 1 187 ? -5.103 -13.750 -13.260 1.00 98.19 187 LEU A N 1
ATOM 1515 C CA . LEU A 1 187 ? -6.018 -12.615 -13.400 1.00 98.19 187 LEU A CA 1
ATOM 1516 C C . LEU A 1 187 ? -6.527 -12.480 -14.836 1.00 98.19 187 LEU A C 1
ATOM 1518 O O . LEU A 1 187 ? -7.716 -12.310 -15.093 1.00 98.19 187 LEU A O 1
ATOM 1522 N N . CYS A 1 188 ? -5.598 -12.517 -15.791 1.00 97.69 188 CYS A N 1
ATOM 1523 C CA . CYS A 1 188 ? -5.897 -12.350 -17.205 1.00 97.69 188 CYS A CA 1
ATOM 1524 C C . CYS A 1 188 ? -4.768 -12.904 -18.083 1.00 97.69 188 CYS A C 1
ATOM 1526 O O . CYS A 1 188 ? -3.648 -13.142 -17.617 1.00 97.69 188 CYS A O 1
ATOM 1528 N N . ILE A 1 189 ? -5.038 -13.022 -19.382 1.00 98.19 189 ILE A N 1
ATOM 1529 C CA . ILE A 1 189 ? -3.997 -13.190 -20.401 1.00 98.19 189 ILE A CA 1
ATOM 1530 C C . ILE A 1 189 ? -4.082 -12.055 -21.411 1.00 98.19 189 ILE A C 1
ATOM 1532 O O . ILE A 1 189 ? -5.169 -11.559 -21.708 1.00 98.19 189 ILE A O 1
ATOM 1536 N N . ARG A 1 190 ? -2.938 -11.645 -21.952 1.00 96.25 190 ARG A N 1
ATOM 1537 C CA . ARG A 1 190 ? -2.868 -10.530 -22.893 1.00 96.25 190 ARG A CA 1
ATOM 1538 C C . ARG A 1 190 ? -2.068 -10.890 -24.134 1.00 96.25 190 ARG A C 1
ATOM 1540 O O . ARG A 1 190 ? -0.935 -11.355 -24.025 1.00 96.25 190 ARG A O 1
ATOM 1547 N N . SER A 1 191 ? -2.673 -10.696 -25.302 1.00 94.50 191 SER A N 1
ATOM 1548 C CA . SER A 1 191 ? -2.088 -11.077 -26.590 1.00 94.50 191 SER A CA 1
ATOM 1549 C C . SER A 1 191 ? -1.026 -10.079 -27.042 1.00 94.50 191 SER A C 1
ATOM 1551 O O . SER A 1 191 ? -1.260 -8.871 -27.051 1.00 94.50 191 SER A O 1
ATOM 1553 N N . HIS A 1 192 ? 0.131 -10.573 -27.481 1.00 92.50 192 HIS A N 1
ATOM 1554 C CA . HIS A 1 192 ? 1.181 -9.738 -28.080 1.00 92.50 192 HIS A CA 1
ATOM 1555 C C . HIS A 1 192 ? 0.840 -9.309 -29.510 1.00 92.50 192 HIS A C 1
ATOM 1557 O O . HIS A 1 192 ? 1.484 -8.409 -30.039 1.00 92.50 192 HIS A O 1
ATOM 1563 N N . VAL A 1 193 ? -0.154 -9.948 -30.137 1.00 90.06 193 VAL A N 1
ATOM 1564 C CA . VAL A 1 193 ? -0.541 -9.680 -31.530 1.00 90.06 193 VAL A CA 1
ATOM 1565 C C . VAL A 1 193 ? -1.373 -8.406 -31.631 1.00 90.06 193 VAL A C 1
ATOM 1567 O O . VAL A 1 193 ? -1.104 -7.565 -32.481 1.00 90.06 193 VAL A O 1
ATOM 1570 N N . ASN A 1 194 ? -2.375 -8.259 -30.765 1.00 87.38 194 ASN A N 1
ATOM 1571 C CA . ASN A 1 194 ? -3.362 -7.177 -30.845 1.00 87.38 194 ASN A CA 1
ATOM 1572 C C . ASN A 1 194 ? -3.537 -6.403 -29.527 1.00 87.38 194 ASN A C 1
ATOM 1574 O O . ASN A 1 194 ? -4.384 -5.521 -29.447 1.00 87.38 194 ASN A O 1
ATOM 1578 N N . GLY A 1 195 ? -2.787 -6.744 -28.474 1.00 88.25 195 GLY A N 1
ATOM 1579 C CA . GLY A 1 195 ? -2.886 -6.086 -27.171 1.00 88.25 195 GLY A CA 1
ATOM 1580 C C . GLY A 1 195 ? -4.165 -6.399 -26.386 1.00 88.25 195 GLY A C 1
ATOM 1581 O O . GLY A 1 195 ? -4.332 -5.864 -25.288 1.00 88.25 195 GLY A O 1
ATOM 1582 N N . GLN A 1 196 ? -5.044 -7.268 -26.900 1.00 90.19 196 GLN A N 1
ATOM 1583 C CA . GLN A 1 196 ? -6.315 -7.609 -26.267 1.00 90.19 196 GLN A CA 1
ATOM 1584 C C . GLN A 1 196 ? -6.090 -8.386 -24.970 1.00 90.19 196 GLN A C 1
ATOM 1586 O O . GLN A 1 196 ? -5.346 -9.372 -24.930 1.00 90.19 196 GLN A O 1
ATOM 1591 N N . THR A 1 197 ? -6.784 -7.953 -23.921 1.00 93.12 197 THR A N 1
ATOM 1592 C CA . THR A 1 197 ? -6.820 -8.619 -22.619 1.00 93.12 197 THR A CA 1
ATOM 1593 C C . THR A 1 197 ? -8.047 -9.521 -22.542 1.00 93.12 197 THR A C 1
ATOM 1595 O O . THR A 1 197 ? -9.173 -9.054 -22.707 1.00 93.12 197 THR A O 1
ATOM 1598 N N . LEU A 1 198 ? -7.839 -10.805 -22.255 1.00 95.56 198 LEU A N 1
ATOM 1599 C CA . LEU A 1 198 ? -8.901 -11.745 -21.911 1.00 95.56 198 LEU A CA 1
ATOM 1600 C C . LEU A 1 198 ? -8.918 -11.937 -20.394 1.00 95.56 198 LEU A C 1
ATOM 1602 O O . LEU A 1 198 ? -7.905 -12.301 -19.797 1.00 95.56 198 LEU A O 1
ATOM 1606 N N . PHE A 1 199 ? -10.077 -11.715 -19.786 1.00 96.00 199 PHE A N 1
ATOM 1607 C CA . PHE A 1 199 ? -10.353 -11.889 -18.358 1.00 96.00 199 PHE A CA 1
ATOM 1608 C C . PHE A 1 199 ? -11.798 -12.385 -18.179 1.00 96.00 199 PHE A C 1
ATOM 1610 O O . PHE A 1 199 ? -12.550 -12.457 -19.160 1.00 96.00 199 PHE A O 1
ATOM 1617 N N . GLY A 1 200 ? -12.168 -12.758 -16.952 1.00 95.88 200 GLY A N 1
ATOM 1618 C CA . GLY A 1 200 ? -13.528 -13.181 -16.605 1.00 95.88 200 GLY A CA 1
ATOM 1619 C C . GLY A 1 200 ? -14.072 -14.292 -17.509 1.00 95.88 200 GLY A C 1
ATOM 1620 O O . GLY A 1 200 ? -13.380 -15.266 -17.824 1.00 95.88 200 GLY A O 1
ATOM 1621 N N . THR A 1 201 ? -15.301 -14.117 -17.986 1.00 96.81 201 THR A N 1
ATOM 1622 C CA . THR A 1 201 ? -16.029 -15.062 -18.839 1.00 96.81 201 THR A CA 1
ATOM 1623 C C . THR A 1 201 ? -15.296 -15.326 -20.151 1.00 96.81 201 THR A C 1
ATOM 1625 O O . THR A 1 201 ? -15.230 -16.472 -20.606 1.00 96.81 201 THR A O 1
ATOM 1628 N N . ARG A 1 202 ? -14.684 -14.294 -20.749 1.00 96.19 202 ARG A N 1
ATOM 1629 C CA . ARG A 1 202 ? -13.921 -14.431 -22.002 1.00 96.19 202 ARG A CA 1
ATOM 1630 C C . ARG A 1 202 ? -12.667 -15.276 -21.814 1.00 96.19 202 ARG A C 1
ATOM 1632 O O . ARG A 1 202 ? -12.383 -16.127 -22.653 1.00 96.19 202 ARG A O 1
ATOM 1639 N N . LEU A 1 203 ? -11.947 -15.087 -20.706 1.00 97.50 203 LEU A N 1
ATOM 1640 C CA . LEU A 1 203 ? -10.799 -15.934 -20.380 1.00 97.50 203 LEU A CA 1
ATOM 1641 C C . LEU A 1 203 ? -11.234 -17.366 -20.075 1.00 97.50 203 LEU A C 1
ATOM 1643 O O . LEU A 1 203 ? -10.684 -18.298 -20.651 1.00 97.50 203 LEU A O 1
ATOM 1647 N N . LYS A 1 204 ? -12.251 -17.553 -19.229 1.00 98.19 204 LYS A N 1
ATOM 1648 C CA . LYS A 1 204 ? -12.774 -18.885 -18.898 1.00 98.19 204 LYS A CA 1
ATOM 1649 C C . LYS A 1 204 ? -13.167 -19.671 -20.151 1.00 98.19 204 LYS A C 1
ATOM 1651 O O . LYS A 1 204 ? -12.770 -20.824 -20.291 1.00 98.19 204 LYS A O 1
ATOM 1656 N N . THR A 1 205 ? -13.895 -19.037 -21.069 1.00 98.19 205 THR A N 1
ATOM 1657 C CA . THR A 1 205 ? -14.314 -19.651 -22.339 1.00 98.19 205 THR A CA 1
ATOM 1658 C C . THR A 1 205 ? -13.102 -20.058 -23.173 1.00 98.19 205 THR A C 1
ATOM 1660 O O . THR A 1 205 ? -12.982 -21.221 -23.548 1.00 98.19 205 THR A O 1
ATOM 1663 N N . PHE A 1 206 ? -12.144 -19.143 -23.358 1.00 97.88 206 PHE A N 1
ATOM 1664 C CA . PHE A 1 206 ? -10.905 -19.424 -24.083 1.00 97.88 206 PHE A CA 1
ATOM 1665 C C . PHE A 1 206 ? -10.127 -20.605 -23.480 1.00 97.88 206 PHE A C 1
ATOM 1667 O O . PHE A 1 206 ? -9.656 -21.472 -24.216 1.00 97.88 206 PHE A O 1
ATOM 1674 N N . LEU A 1 207 ? -9.997 -20.667 -22.151 1.00 97.88 207 LEU A N 1
ATOM 1675 C CA . LEU A 1 207 ? -9.280 -21.747 -21.468 1.00 97.88 207 LEU A CA 1
ATOM 1676 C C . LEU A 1 207 ? -9.970 -23.104 -21.653 1.00 97.88 207 LEU A C 1
ATOM 1678 O O . LEU A 1 207 ? -9.286 -24.094 -21.897 1.00 97.88 207 LEU A O 1
ATOM 1682 N N . ILE A 1 208 ? -11.304 -23.152 -21.586 1.00 97.88 208 ILE A N 1
ATOM 1683 C CA . ILE A 1 208 ? -12.082 -24.381 -21.807 1.00 97.88 208 ILE A CA 1
ATOM 1684 C C . ILE A 1 208 ? -11.934 -24.853 -23.257 1.00 97.88 208 ILE A C 1
ATOM 1686 O O . ILE A 1 208 ? -11.549 -25.997 -23.493 1.00 97.88 208 ILE A O 1
ATOM 1690 N N . GLU A 1 209 ? -12.177 -23.969 -24.226 1.00 97.81 209 GLU A N 1
ATOM 1691 C CA . GLU A 1 209 ? -12.127 -24.296 -25.659 1.00 97.81 209 GLU A CA 1
ATOM 1692 C C . GLU A 1 209 ? -10.736 -24.756 -26.113 1.00 97.81 209 GLU A C 1
ATOM 1694 O O . GLU A 1 209 ? -10.616 -25.587 -27.012 1.00 97.81 209 GLU A O 1
ATOM 1699 N N . ASN A 1 210 ? -9.678 -24.255 -25.469 1.00 96.75 210 ASN A N 1
ATOM 1700 C CA . ASN A 1 210 ? -8.293 -24.598 -25.790 1.00 96.75 210 ASN A CA 1
ATOM 1701 C C . ASN A 1 210 ? -7.671 -25.621 -24.814 1.00 96.75 210 ASN A C 1
ATOM 1703 O O . ASN A 1 210 ? -6.464 -25.893 -24.881 1.00 96.75 210 ASN A O 1
ATOM 1707 N N . ASN A 1 211 ? -8.492 -26.227 -23.947 1.00 96.44 211 ASN A N 1
ATOM 1708 C CA . ASN A 1 211 ? -8.131 -27.285 -23.002 1.00 96.44 211 ASN A CA 1
ATOM 1709 C C . ASN A 1 211 ? -6.985 -26.899 -22.045 1.00 96.44 211 ASN A C 1
ATOM 1711 O O . ASN A 1 211 ? -5.916 -27.505 -22.091 1.00 96.44 211 ASN A O 1
ATOM 1715 N N . PHE A 1 212 ? -7.188 -25.869 -21.220 1.00 97.25 212 PHE A N 1
ATOM 1716 C CA . PHE A 1 212 ? -6.289 -25.424 -20.141 1.00 97.25 212 PHE A CA 1
ATOM 1717 C C . PHE A 1 212 ? -6.910 -25.670 -18.744 1.00 97.25 212 PHE A C 1
ATOM 1719 O O . PHE A 1 212 ? -7.277 -24.711 -18.052 1.00 97.25 212 PHE A O 1
ATOM 1726 N N . PRO A 1 213 ? -7.131 -26.938 -18.344 1.00 96.12 213 PRO A N 1
ATOM 1727 C CA . PRO A 1 213 ? -7.800 -27.274 -17.088 1.00 96.12 213 PRO A CA 1
ATOM 1728 C C . PRO A 1 213 ? -7.036 -26.820 -15.839 1.00 96.12 213 PRO A C 1
ATOM 1730 O O . PRO A 1 213 ? -7.668 -26.439 -14.854 1.00 96.12 213 PRO A O 1
ATOM 1733 N N . THR A 1 214 ? -5.701 -26.823 -15.854 1.00 96.06 214 THR A N 1
ATOM 1734 C CA . THR A 1 214 ? -4.925 -26.449 -14.667 1.00 96.06 214 THR A CA 1
ATOM 1735 C C . THR A 1 214 ? -4.979 -24.945 -14.437 1.00 96.06 214 THR A C 1
ATOM 1737 O O . THR A 1 214 ? -5.292 -24.513 -13.334 1.00 96.06 214 THR A O 1
ATOM 1740 N N . ILE A 1 215 ? -4.785 -24.123 -15.470 1.00 95.94 215 ILE A N 1
ATOM 1741 C CA . ILE A 1 215 ? -4.933 -22.662 -15.365 1.00 95.94 215 ILE A CA 1
ATOM 1742 C C . ILE A 1 215 ? -6.351 -22.277 -14.937 1.00 95.94 215 ILE A C 1
ATOM 1744 O O . ILE A 1 215 ? -6.510 -21.329 -14.169 1.00 95.94 215 ILE A O 1
ATOM 1748 N N . LEU A 1 216 ? -7.373 -23.018 -15.379 1.00 96.25 216 LEU A N 1
ATOM 1749 C CA . LEU A 1 216 ? -8.756 -22.784 -14.966 1.00 96.25 216 LEU A CA 1
ATOM 1750 C C . LEU A 1 216 ? -8.938 -22.899 -13.441 1.00 96.25 216 LEU A C 1
ATOM 1752 O O . LEU A 1 216 ? -9.662 -22.092 -12.865 1.00 96.25 216 LEU A O 1
ATOM 1756 N N . ASN A 1 217 ? -8.242 -23.832 -12.783 1.00 95.00 217 ASN A N 1
ATOM 1757 C CA . ASN A 1 217 ? -8.270 -23.991 -11.321 1.00 95.00 217 ASN A CA 1
ATOM 1758 C C . ASN A 1 217 ? -7.530 -22.873 -10.569 1.00 95.00 217 ASN A C 1
ATOM 1760 O O . ASN A 1 217 ? -7.747 -22.690 -9.375 1.00 95.00 217 ASN A O 1
ATOM 1764 N N . HIS A 1 218 ? -6.662 -22.135 -11.261 1.00 96.25 218 HIS A N 1
ATOM 1765 C CA . HIS A 1 218 ? -5.931 -20.991 -10.718 1.00 96.25 218 HIS A CA 1
ATOM 1766 C C . HIS A 1 218 ? -6.579 -19.648 -11.072 1.00 96.25 218 HIS A C 1
ATOM 1768 O O . HIS A 1 218 ? -6.029 -18.604 -10.726 1.00 96.25 218 HIS A O 1
ATOM 1774 N N . LEU A 1 219 ? -7.704 -19.644 -11.790 1.00 97.62 219 LEU A N 1
ATOM 1775 C CA . LEU A 1 219 ? -8.365 -18.421 -12.223 1.00 97.62 219 LEU A CA 1
ATOM 1776 C C . LEU A 1 219 ? -8.927 -17.651 -11.021 1.00 97.62 219 LEU A C 1
ATOM 1778 O O . LEU A 1 219 ? -9.538 -18.237 -10.130 1.00 97.62 219 LEU A O 1
ATOM 1782 N N . VAL A 1 220 ? -8.740 -16.331 -11.017 1.00 97.50 220 VAL A N 1
ATOM 1783 C CA . VAL A 1 220 ? -9.342 -15.442 -10.018 1.00 97.50 220 VAL A CA 1
ATOM 1784 C C . VAL A 1 220 ? -10.862 -15.597 -10.004 1.00 97.50 220 VAL A C 1
ATOM 1786 O O . VAL A 1 220 ? -11.486 -15.779 -11.054 1.00 97.50 220 VAL A O 1
ATOM 1789 N N . ALA A 1 221 ? -11.466 -15.506 -8.820 1.00 96.88 221 ALA A N 1
ATOM 1790 C CA . ALA A 1 221 ? -12.913 -15.490 -8.703 1.00 96.88 221 ALA A CA 1
ATOM 1791 C C . ALA A 1 221 ? -13.489 -14.280 -9.456 1.00 96.88 221 ALA A C 1
ATOM 1793 O O . ALA A 1 221 ? -12.989 -13.155 -9.360 1.00 96.88 221 ALA A O 1
ATOM 1794 N N . PHE A 1 222 ? -14.536 -14.526 -10.238 1.00 97.50 222 PHE A N 1
ATOM 1795 C CA . PHE A 1 222 ? -15.212 -13.502 -11.020 1.00 97.50 222 PHE A CA 1
ATOM 1796 C C . PHE A 1 222 ? -16.694 -13.835 -11.178 1.00 97.50 222 PHE A C 1
ATOM 1798 O O . PHE A 1 222 ? -17.092 -15.000 -11.131 1.00 97.50 222 PHE A O 1
ATOM 1805 N N . GLU A 1 223 ? -17.494 -12.807 -11.431 1.00 96.69 223 GLU A N 1
ATOM 1806 C CA . GLU A 1 223 ? -18.905 -12.939 -11.771 1.00 96.69 223 GLU A CA 1
ATOM 1807 C C . GLU A 1 223 ? -19.329 -11.880 -12.791 1.00 96.69 223 GLU A C 1
ATOM 1809 O O . GLU A 1 223 ? -18.763 -10.786 -12.856 1.00 96.69 223 GLU A O 1
ATOM 1814 N N . SER A 1 224 ? -20.327 -12.210 -13.609 1.00 96.00 224 SER A N 1
ATOM 1815 C CA . SER A 1 224 ? -20.930 -11.248 -14.529 1.00 96.00 224 SER A CA 1
ATOM 1816 C C . SER A 1 224 ? -21.877 -10.331 -13.767 1.00 96.00 224 SER A C 1
ATOM 1818 O O . SER A 1 224 ? -22.746 -10.806 -13.036 1.00 96.00 224 SER A O 1
ATOM 1820 N N . VAL A 1 225 ? -21.736 -9.020 -13.954 1.00 94.62 225 VAL A N 1
ATOM 1821 C CA . VAL A 1 225 ? -22.649 -8.050 -13.346 1.00 94.62 225 VAL A CA 1
ATOM 1822 C C . VAL A 1 225 ? -23.970 -8.051 -14.132 1.00 94.62 225 VAL A C 1
ATOM 1824 O O . VAL A 1 225 ? -23.941 -7.888 -15.357 1.00 94.62 225 VAL A O 1
ATOM 1827 N N . PRO A 1 226 ? -25.129 -8.245 -13.470 1.00 93.25 226 PRO A N 1
ATOM 1828 C CA . PRO A 1 226 ? -26.428 -8.189 -14.132 1.00 93.25 226 PRO A CA 1
ATOM 1829 C C . PRO A 1 226 ? -26.659 -6.845 -14.834 1.00 93.25 226 PRO A C 1
ATOM 1831 O O . PRO A 1 226 ? -26.250 -5.792 -14.346 1.00 93.25 226 PRO A O 1
ATOM 1834 N N . SER A 1 227 ? -27.318 -6.869 -15.994 1.00 87.81 227 SER A N 1
ATOM 1835 C CA . SER A 1 227 ? -27.490 -5.679 -16.842 1.00 87.81 227 SER A CA 1
ATOM 1836 C C . SER A 1 227 ? -28.364 -4.582 -16.228 1.00 87.81 227 SER A C 1
ATOM 1838 O O . SER A 1 227 ? -28.331 -3.450 -16.699 1.00 87.81 227 SER A O 1
ATOM 1840 N N . ASP A 1 228 ? -29.173 -4.928 -15.232 1.00 89.50 228 ASP A N 1
ATOM 1841 C CA . ASP A 1 228 ? -30.053 -4.036 -14.477 1.00 89.50 228 ASP A CA 1
ATOM 1842 C C . ASP A 1 228 ? -29.360 -3.365 -13.279 1.00 89.50 228 ASP A C 1
ATOM 1844 O O . ASP A 1 228 ? -29.881 -2.383 -12.749 1.00 89.50 228 ASP A O 1
ATOM 1848 N N . VAL A 1 229 ? -28.169 -3.831 -12.881 1.00 91.00 229 VAL A N 1
ATOM 1849 C CA . VAL A 1 229 ? -27.390 -3.202 -11.807 1.00 91.00 229 VAL A CA 1
ATOM 1850 C C . VAL A 1 229 ? -26.842 -1.861 -12.283 1.00 91.00 229 VAL A C 1
ATOM 1852 O O . VAL A 1 229 ? -26.075 -1.766 -13.243 1.00 91.00 229 VAL A O 1
ATOM 1855 N N . THR A 1 230 ? -27.215 -0.803 -11.567 1.00 89.38 230 THR A N 1
ATOM 1856 C CA . THR A 1 230 ? -26.752 0.554 -11.870 1.00 89.38 230 THR A CA 1
ATOM 1857 C C . THR A 1 230 ? -25.327 0.801 -11.371 1.00 89.38 230 THR A C 1
ATOM 1859 O O . THR A 1 230 ? -24.843 0.151 -10.442 1.00 89.38 230 THR A O 1
ATOM 1862 N N . HIS A 1 231 ? -24.668 1.816 -11.939 1.00 87.81 231 HIS A N 1
ATOM 1863 C CA . HIS A 1 231 ? -23.359 2.298 -11.483 1.00 87.81 231 HIS A CA 1
ATOM 1864 C C . HIS A 1 231 ? -23.344 2.630 -9.993 1.00 87.81 231 HIS A C 1
ATOM 1866 O O . HIS A 1 231 ? -22.455 2.191 -9.267 1.00 87.81 231 HIS A O 1
ATOM 1872 N N . LYS A 1 232 ? -24.369 3.352 -9.535 1.00 86.75 232 LYS A N 1
ATOM 1873 C CA . LYS A 1 232 ? -24.543 3.710 -8.129 1.00 86.75 232 LYS A CA 1
ATOM 1874 C C . LYS A 1 232 ? -24.663 2.469 -7.243 1.00 86.75 232 LYS A C 1
ATOM 1876 O O . LYS A 1 232 ? -23.951 2.375 -6.251 1.00 86.75 232 LYS A O 1
ATOM 1881 N N . GLN A 1 233 ? -25.503 1.517 -7.640 1.00 90.25 233 GLN A N 1
ATOM 1882 C CA . GLN A 1 233 ? -25.753 0.307 -6.863 1.00 90.25 233 GLN A CA 1
ATOM 1883 C C . GLN A 1 233 ? -24.486 -0.540 -6.697 1.00 90.25 233 GLN A C 1
ATOM 1885 O O . GLN A 1 233 ? -24.135 -0.873 -5.573 1.00 90.25 233 GLN A O 1
ATOM 1890 N N . LEU A 1 234 ? -23.731 -0.807 -7.772 1.00 90.44 234 LEU A N 1
ATOM 1891 C CA . LEU A 1 234 ? -22.496 -1.595 -7.652 1.00 90.44 234 LEU A CA 1
ATOM 1892 C C . LEU A 1 234 ? -21.451 -0.914 -6.753 1.00 90.44 234 LEU A C 1
ATOM 1894 O O . LEU A 1 234 ? -20.738 -1.595 -6.013 1.00 90.44 234 LEU A O 1
ATOM 1898 N N . LEU A 1 235 ? -21.339 0.417 -6.830 1.00 87.31 235 LEU A N 1
ATOM 1899 C CA . LEU A 1 235 ? -20.430 1.191 -5.984 1.00 87.31 235 LEU A CA 1
ATOM 1900 C C . LEU A 1 235 ? -20.836 1.098 -4.512 1.00 87.31 235 LEU A C 1
ATOM 1902 O O . LEU A 1 235 ? -20.000 0.754 -3.684 1.00 87.31 235 LEU A O 1
ATOM 1906 N N . GLU A 1 236 ? -22.105 1.363 -4.193 1.00 86.44 236 GLU A N 1
ATOM 1907 C CA . GLU A 1 236 ? -22.633 1.284 -2.825 1.00 86.44 236 GLU A CA 1
ATOM 1908 C C . GLU A 1 236 ? -22.474 -0.125 -2.245 1.00 86.44 236 GLU A C 1
ATOM 1910 O O . GLU A 1 236 ? -21.942 -0.273 -1.142 1.00 86.44 236 GLU A O 1
ATOM 1915 N N . ASP A 1 237 ? -22.825 -1.152 -3.022 1.00 90.31 237 ASP A N 1
ATOM 1916 C CA . ASP A 1 237 ? -22.674 -2.551 -2.627 1.00 90.31 237 ASP A CA 1
ATOM 1917 C C . ASP A 1 237 ? -21.206 -2.892 -2.353 1.00 90.31 237 ASP A C 1
ATOM 1919 O O . ASP A 1 237 ? -20.897 -3.539 -1.355 1.00 90.31 237 ASP A O 1
ATOM 1923 N N . THR A 1 238 ? -20.278 -2.438 -3.204 1.00 88.00 238 THR A N 1
ATOM 1924 C CA . THR A 1 238 ? -18.839 -2.690 -3.023 1.00 88.00 238 THR A CA 1
ATOM 1925 C C . THR A 1 238 ? -18.279 -1.933 -1.818 1.00 88.00 238 THR A C 1
ATOM 1927 O O . THR A 1 238 ? -17.494 -2.494 -1.053 1.00 88.00 238 THR A O 1
ATOM 1930 N N . TYR A 1 239 ? -18.685 -0.679 -1.600 1.00 81.31 239 TYR A N 1
ATOM 1931 C CA . TYR A 1 239 ? -18.208 0.126 -0.474 1.00 81.31 239 TYR A CA 1
ATOM 1932 C C . TYR A 1 239 ? -18.633 -0.439 0.881 1.00 81.31 239 TYR A C 1
ATOM 1934 O O . TYR A 1 239 ? -17.858 -0.349 1.832 1.00 81.31 239 TYR A O 1
ATOM 1942 N N . GLN A 1 240 ? -19.804 -1.073 0.962 1.00 80.75 240 GLN A N 1
ATOM 1943 C CA . GLN A 1 240 ? -20.314 -1.687 2.192 1.00 80.75 240 GLN A CA 1
ATOM 1944 C C . GLN A 1 240 ? -19.654 -3.033 2.541 1.00 80.75 240 GLN A C 1
ATOM 1946 O O . GLN A 1 240 ? -19.828 -3.538 3.655 1.00 80.75 240 GLN A O 1
ATOM 1951 N N . GLN A 1 241 ? -18.877 -3.634 1.635 1.00 82.31 241 GLN A N 1
ATOM 1952 C CA . GLN A 1 241 ? -18.208 -4.904 1.915 1.00 82.31 241 GLN A CA 1
ATOM 1953 C C . GLN A 1 241 ? -17.094 -4.743 2.958 1.00 82.31 241 GLN A C 1
ATOM 1955 O O . GLN A 1 241 ? -16.270 -3.833 2.912 1.00 82.31 241 GLN A O 1
ATOM 1960 N N . CYS A 1 242 ? -17.055 -5.673 3.915 1.00 71.75 242 CYS A N 1
ATOM 1961 C CA . CYS A 1 242 ? -16.123 -5.645 5.049 1.00 71.75 242 CYS A CA 1
ATOM 1962 C C . CYS A 1 242 ? -14.871 -6.520 4.858 1.00 71.75 242 CYS A C 1
ATOM 1964 O O . CYS A 1 242 ? -14.036 -6.611 5.768 1.00 71.75 242 CYS A O 1
ATOM 1966 N N . HIS A 1 243 ? -14.754 -7.185 3.710 1.00 75.62 243 HIS A N 1
ATOM 1967 C CA . HIS A 1 243 ? -13.680 -8.113 3.373 1.00 75.62 243 HIS A CA 1
ATOM 1968 C C . HIS A 1 243 ? -13.220 -7.867 1.938 1.00 75.62 243 HIS A C 1
ATOM 1970 O O . HIS A 1 243 ? -14.007 -7.414 1.111 1.00 75.62 243 HIS A O 1
ATOM 1976 N N . GLY A 1 244 ? -11.961 -8.194 1.651 1.00 80.31 244 GLY A N 1
ATOM 1977 C CA . GLY A 1 244 ? -11.385 -7.974 0.328 1.00 80.31 244 GLY A CA 1
ATOM 1978 C C . GLY A 1 244 ? -10.937 -6.529 0.092 1.00 80.31 244 GLY A C 1
ATOM 1979 O O . GLY A 1 244 ? -11.306 -5.602 0.818 1.00 80.31 244 GLY A O 1
ATOM 1980 N N . GLU A 1 245 ? -10.127 -6.340 -0.948 1.00 85.62 245 GLU A N 1
ATOM 1981 C CA . GLU A 1 245 ? -9.718 -5.010 -1.401 1.00 85.62 245 GLU A CA 1
ATOM 1982 C C . GLU A 1 245 ? -10.837 -4.358 -2.204 1.00 85.62 245 GLU A C 1
ATOM 1984 O O . GLU A 1 245 ? -11.045 -3.153 -2.106 1.00 85.62 245 GLU A O 1
ATOM 1989 N N . GLY A 1 246 ? -11.580 -5.161 -2.963 1.00 92.62 246 GLY A N 1
ATOM 1990 C CA . GLY A 1 246 ? -12.680 -4.746 -3.819 1.00 92.62 246 GLY A CA 1
ATOM 1991 C C . GLY A 1 246 ? -12.670 -5.554 -5.110 1.00 92.62 246 GLY A C 1
ATOM 1992 O O . GLY A 1 246 ? -12.325 -6.735 -5.100 1.00 92.62 246 GLY A O 1
ATOM 1993 N N . TYR A 1 247 ? -13.005 -4.914 -6.227 1.00 95.81 247 TYR A N 1
ATOM 1994 C CA . TYR A 1 247 ? -13.110 -5.568 -7.529 1.00 95.81 247 TYR A CA 1
ATOM 1995 C C . TYR A 1 247 ? -12.391 -4.793 -8.626 1.00 95.81 247 TYR A C 1
ATOM 1997 O O . TYR A 1 247 ? -12.304 -3.563 -8.604 1.00 95.81 247 TYR A O 1
ATOM 2005 N N . VAL A 1 248 ? -11.924 -5.523 -9.634 1.00 95.06 248 VAL A N 1
ATOM 2006 C CA . VAL A 1 248 ? -11.641 -4.961 -10.954 1.00 95.06 248 VAL A CA 1
ATOM 2007 C C . VAL A 1 248 ? -12.839 -5.261 -11.845 1.00 95.06 248 VAL A C 1
ATOM 2009 O O . VAL A 1 248 ? -13.249 -6.412 -11.970 1.00 95.06 248 VAL A O 1
ATOM 2012 N N . VAL A 1 249 ? -13.415 -4.224 -12.441 1.00 93.81 249 VAL A N 1
ATOM 2013 C CA . VAL A 1 249 ? -14.693 -4.284 -13.150 1.00 93.81 249 VAL A CA 1
ATOM 2014 C C . VAL A 1 249 ? -14.515 -3.814 -14.583 1.00 93.81 249 VAL A C 1
ATOM 2016 O O . VAL A 1 249 ? -13.844 -2.814 -14.846 1.00 93.81 249 VAL A O 1
ATOM 2019 N N . GLU A 1 250 ? -15.134 -4.525 -15.516 1.00 93.38 250 GLU A N 1
ATOM 2020 C CA . GLU A 1 250 ? -15.248 -4.075 -16.894 1.00 93.38 250 GLU A CA 1
ATOM 2021 C C . GLU A 1 250 ? -16.341 -3.023 -17.064 1.00 93.38 250 GLU A C 1
ATOM 2023 O O . GLU A 1 250 ? -17.491 -3.237 -16.682 1.00 93.38 250 GLU A O 1
ATOM 2028 N N . ILE A 1 251 ? -15.995 -1.931 -17.742 1.00 90.38 251 ILE A N 1
ATOM 2029 C CA . ILE A 1 251 ? -16.951 -0.991 -18.316 1.00 90.38 251 ILE A CA 1
ATOM 2030 C C . ILE A 1 251 ? -17.099 -1.308 -19.804 1.00 90.38 251 ILE A C 1
ATOM 2032 O O . ILE A 1 251 ? -16.218 -0.993 -20.611 1.00 90.38 251 ILE A O 1
ATOM 2036 N N . ILE A 1 252 ? -18.232 -1.906 -20.164 1.00 89.94 252 ILE A N 1
ATOM 2037 C CA . ILE A 1 252 ? -18.630 -2.153 -21.547 1.00 89.94 252 ILE A CA 1
ATOM 2038 C C . ILE A 1 252 ? -19.203 -0.864 -22.115 1.00 89.94 252 ILE A C 1
ATOM 2040 O O . ILE A 1 252 ? -20.158 -0.299 -21.585 1.00 89.94 252 ILE A O 1
ATOM 2044 N N . GLN A 1 253 ? -18.614 -0.401 -23.208 1.00 83.56 253 GLN A N 1
ATOM 2045 C CA . GLN A 1 253 ? -18.999 0.832 -23.881 1.00 83.56 253 GLN A CA 1
ATOM 2046 C C . GLN A 1 253 ? -19.627 0.507 -25.243 1.00 83.56 253 GLN A C 1
ATOM 2048 O O . GLN A 1 253 ? -19.140 -0.403 -25.914 1.00 83.56 253 GLN A O 1
ATOM 2053 N N . PRO A 1 254 ? -20.685 1.223 -25.664 1.00 82.12 254 PRO A N 1
ATOM 2054 C CA . PRO A 1 254 ? -21.346 0.957 -26.943 1.00 82.12 254 PRO A CA 1
ATOM 2055 C C . PRO A 1 254 ? -20.485 1.366 -28.147 1.00 82.12 254 PRO A C 1
ATOM 2057 O O . PRO A 1 254 ? -20.395 0.620 -29.117 1.00 82.12 254 PRO A O 1
ATOM 2060 N N . ASP A 1 255 ? -19.802 2.512 -28.052 1.00 80.25 255 ASP A N 1
ATOM 2061 C CA . ASP A 1 255 ? -19.171 3.172 -29.207 1.00 80.25 255 ASP A CA 1
ATOM 2062 C C . ASP A 1 255 ? -17.633 3.206 -29.144 1.00 80.25 255 ASP A C 1
ATOM 2064 O O . ASP A 1 255 ? -16.976 3.875 -29.943 1.00 80.25 255 ASP A O 1
ATOM 2068 N N . ARG A 1 256 ? -17.025 2.536 -28.159 1.00 76.69 256 ARG A N 1
ATOM 2069 C CA . ARG A 1 256 ? -15.567 2.532 -27.947 1.00 76.69 256 ARG A CA 1
ATOM 2070 C C . ARG A 1 256 ? -15.107 1.257 -27.235 1.00 76.69 256 ARG A C 1
ATOM 2072 O O . ARG A 1 256 ? -15.942 0.552 -26.670 1.00 76.69 256 ARG A O 1
ATOM 2079 N N . PRO A 1 257 ? -13.795 0.954 -27.225 1.00 77.81 257 PRO A N 1
ATOM 2080 C CA . PRO A 1 257 ? -13.282 -0.218 -26.532 1.00 77.81 257 PRO A CA 1
ATOM 2081 C C . PRO A 1 257 ? -13.690 -0.238 -25.058 1.00 77.81 257 PRO A C 1
ATOM 2083 O O . PRO A 1 257 ? -13.661 0.784 -24.367 1.00 77.81 257 PRO A O 1
ATOM 2086 N N . SER A 1 258 ? -14.070 -1.425 -24.593 1.00 85.06 258 SER A N 1
ATOM 2087 C CA . SER A 1 258 ? -14.323 -1.668 -23.174 1.00 85.06 258 SER A CA 1
ATOM 2088 C C . SER A 1 258 ? -13.008 -1.600 -22.402 1.00 85.06 258 SER A C 1
ATOM 2090 O O . SER A 1 258 ? -11.947 -1.916 -22.943 1.00 85.06 258 SER A O 1
ATOM 2092 N N . TYR A 1 259 ? -13.067 -1.176 -21.147 1.00 85.62 259 TYR A N 1
ATOM 2093 C CA . TYR A 1 259 ? -11.875 -0.982 -20.324 1.00 85.62 259 TYR A CA 1
ATOM 2094 C C . TYR A 1 259 ? -12.134 -1.373 -18.873 1.00 85.62 259 TYR A C 1
ATOM 2096 O O . TYR A 1 259 ? -13.279 -1.524 -18.449 1.00 85.62 259 TYR A O 1
ATOM 2104 N N . LEU A 1 260 ? -11.052 -1.556 -18.119 1.00 89.69 260 LEU A N 1
ATOM 2105 C CA . LEU A 1 260 ? -11.096 -1.989 -16.728 1.00 89.69 260 LEU A CA 1
ATOM 2106 C C . LEU A 1 260 ? -10.920 -0.808 -15.773 1.00 89.69 260 LEU A C 1
ATOM 2108 O O . LEU A 1 260 ? -10.083 0.071 -15.990 1.00 89.69 260 LEU A O 1
ATOM 2112 N N . VAL A 1 261 ? -11.666 -0.847 -14.678 1.00 89.06 261 VAL A N 1
ATOM 2113 C CA . VAL A 1 261 ? -11.534 0.057 -13.531 1.00 89.06 261 VAL A CA 1
ATOM 2114 C C . VAL A 1 261 ? -11.436 -0.754 -12.250 1.00 89.06 261 VAL A C 1
ATOM 2116 O O . VAL A 1 261 ? -11.924 -1.879 -12.193 1.00 89.06 261 VAL A O 1
ATOM 2119 N N . LYS A 1 262 ? -10.820 -0.197 -11.211 1.00 88.56 262 LYS A N 1
ATOM 2120 C CA . LYS A 1 262 ? -10.862 -0.772 -9.860 1.00 88.56 262 LYS A CA 1
ATOM 2121 C C . LYS A 1 262 ? -11.879 -0.022 -9.000 1.00 88.56 262 LYS A C 1
ATOM 2123 O O . LYS A 1 262 ? -11.948 1.203 -9.055 1.00 88.56 262 LYS A O 1
ATOM 2128 N N . ILE A 1 263 ? -12.650 -0.758 -8.213 1.00 89.88 263 ILE A N 1
ATOM 2129 C CA . ILE A 1 263 ? -13.535 -0.234 -7.170 1.00 89.88 263 ILE A CA 1
ATOM 2130 C C . ILE A 1 263 ? -13.081 -0.894 -5.878 1.00 89.88 263 ILE A C 1
ATOM 2132 O O . ILE A 1 263 ? -13.104 -2.121 -5.789 1.00 89.88 263 ILE A O 1
ATOM 2136 N N . LYS A 1 264 ? -12.627 -0.106 -4.906 1.00 84.38 264 LYS A N 1
ATOM 2137 C CA . LYS A 1 264 ? -12.154 -0.630 -3.623 1.00 84.38 264 LYS A CA 1
ATOM 2138 C C . LYS A 1 264 ? -13.235 -0.538 -2.553 1.00 84.38 264 LYS A C 1
ATOM 2140 O O . LYS A 1 264 ? -14.092 0.335 -2.619 1.00 84.38 264 LYS A O 1
ATOM 2145 N N . THR A 1 265 ? -13.203 -1.427 -1.567 1.00 83.50 265 THR A N 1
ATOM 2146 C CA . THR A 1 265 ? -14.107 -1.347 -0.414 1.00 83.50 265 THR A CA 1
ATOM 2147 C C . THR A 1 265 ? -13.767 -0.121 0.429 1.00 83.50 265 THR A C 1
ATOM 2149 O O . THR A 1 265 ? -12.603 0.284 0.516 1.00 83.50 265 THR A O 1
ATOM 2152 N N . GLN A 1 266 ? -14.767 0.455 1.101 1.00 76.75 266 GLN A N 1
ATOM 2153 C CA . GLN A 1 266 ? -14.543 1.603 1.981 1.00 76.75 266 GLN A CA 1
ATOM 2154 C C . GLN A 1 266 ? -13.548 1.245 3.089 1.00 76.75 266 GLN A C 1
ATOM 2156 O O . GLN A 1 266 ? -12.635 2.007 3.396 1.00 76.75 266 GLN A O 1
ATOM 2161 N N . LYS A 1 267 ? -13.678 0.035 3.643 1.00 70.19 267 LYS A N 1
ATOM 2162 C CA . LYS A 1 267 ? -12.777 -0.479 4.673 1.00 70.19 267 LYS A CA 1
ATOM 2163 C C . LYS A 1 267 ? -11.334 -0.578 4.181 1.00 70.19 267 LYS A C 1
ATOM 2165 O O . LYS A 1 267 ? -10.435 -0.157 4.900 1.00 70.19 267 LYS A O 1
ATOM 2170 N N . TYR A 1 268 ? -11.099 -1.099 2.976 1.00 71.88 268 TYR A N 1
ATOM 2171 C CA . TYR A 1 268 ? -9.747 -1.157 2.425 1.00 71.88 268 TYR A CA 1
ATOM 2172 C C . TYR A 1 268 ? -9.179 0.248 2.212 1.00 71.88 268 TYR A C 1
ATOM 2174 O O . TYR A 1 268 ? -8.067 0.524 2.651 1.00 71.88 268 TYR A O 1
ATOM 2182 N N . LEU A 1 269 ? -9.958 1.158 1.613 1.00 68.81 269 LEU A N 1
ATOM 2183 C CA . LEU A 1 269 ? -9.554 2.555 1.405 1.00 68.81 269 LEU A CA 1
ATOM 2184 C C . LEU A 1 269 ? -9.196 3.258 2.720 1.00 68.81 269 LEU A C 1
ATOM 2186 O O . LEU A 1 269 ? -8.257 4.045 2.762 1.00 68.81 269 LEU A O 1
ATOM 2190 N N . MET A 1 270 ? -9.924 2.969 3.800 1.00 64.38 270 MET A N 1
ATOM 2191 C CA . MET A 1 270 ? -9.681 3.559 5.116 1.00 64.38 270 MET A CA 1
ATOM 2192 C C . MET A 1 270 ? -8.457 2.987 5.832 1.00 64.38 270 MET A C 1
ATOM 2194 O O . MET A 1 270 ? -7.856 3.709 6.620 1.00 64.38 270 MET A O 1
ATOM 2198 N N . ILE A 1 271 ? -8.099 1.720 5.599 1.00 60.31 271 ILE A N 1
ATOM 2199 C CA . ILE A 1 271 ? -6.977 1.072 6.298 1.00 60.31 271 ILE A CA 1
ATOM 2200 C C . ILE A 1 271 ? -5.674 1.163 5.502 1.00 60.31 271 ILE A C 1
ATOM 2202 O O . ILE A 1 271 ? -4.600 1.250 6.083 1.00 60.31 271 ILE A O 1
ATOM 2206 N N . HIS A 1 272 ? -5.759 1.252 4.175 1.00 56.31 272 HIS A N 1
ATOM 2207 C CA . HIS A 1 272 ? -4.623 1.605 3.322 1.00 56.31 272 HIS A CA 1
ATOM 2208 C C . HIS A 1 272 ? -4.258 3.107 3.413 1.00 56.31 272 HIS A C 1
ATOM 2210 O O . HIS A 1 272 ? -3.413 3.610 2.668 1.00 56.31 272 HIS A O 1
ATOM 2216 N N . ARG A 1 273 ? -4.896 3.820 4.353 1.00 53.91 273 ARG A N 1
ATOM 2217 C CA . ARG A 1 273 ? -4.464 5.100 4.898 1.00 53.91 273 ARG A CA 1
ATOM 2218 C C . ARG A 1 273 ? -3.781 4.906 6.252 1.00 53.91 273 ARG A C 1
ATOM 2220 O O . ARG A 1 273 ? -4.367 4.322 7.159 1.00 53.91 273 ARG A O 1
ATOM 2227 N N . ASP A 1 274 ? -2.723 5.675 6.472 1.00 45.84 274 ASP A N 1
ATOM 2228 C CA . ASP A 1 274 ? -2.629 6.429 7.720 1.00 45.84 274 ASP A CA 1
ATOM 2229 C C . ASP A 1 274 ? -3.708 7.518 7.639 1.00 45.84 274 ASP A C 1
ATOM 2231 O O . ASP A 1 274 ? -3.656 8.394 6.770 1.00 45.84 274 ASP A O 1
ATOM 2235 N N . GLY A 1 275 ? -4.793 7.381 8.413 1.00 41.00 275 GLY A N 1
ATOM 2236 C CA . GLY A 1 275 ? -6.068 8.106 8.225 1.00 41.00 275 GLY A CA 1
ATOM 2237 C C . GLY A 1 275 ? -6.042 9.649 8.247 1.00 41.00 275 GLY A C 1
ATOM 2238 O O . GLY A 1 275 ? -7.113 10.245 8.198 1.00 41.00 275 GLY A O 1
ATOM 2239 N N . GLU A 1 276 ? -4.865 10.275 8.270 1.00 42.97 276 GLU A N 1
ATOM 2240 C CA . GLU A 1 276 ? -4.584 11.720 8.213 1.00 42.97 276 GLU A CA 1
ATOM 2241 C C . GLU A 1 276 ? -4.120 12.228 6.831 1.00 42.97 276 GLU A C 1
ATOM 2243 O O . GLU A 1 276 ? -3.883 13.419 6.628 1.00 42.97 276 GLU A O 1
ATOM 2248 N N . SER A 1 277 ? -3.993 11.332 5.851 1.00 49.00 277 SER A N 1
ATOM 2249 C CA . SER A 1 277 ? -3.339 11.544 4.545 1.00 49.00 277 SER A CA 1
ATOM 2250 C C . SER A 1 277 ? -3.917 12.620 3.618 1.00 49.00 277 SER A C 1
ATOM 2252 O O . SER A 1 277 ? -3.385 12.824 2.539 1.00 49.00 277 SER A O 1
ATOM 2254 N N . ALA A 1 278 ? -4.951 13.366 4.003 1.00 48.00 278 ALA A N 1
ATOM 2255 C CA . ALA A 1 278 ? -5.341 14.583 3.276 1.00 48.00 278 ALA A CA 1
ATOM 2256 C C . ALA A 1 278 ? -5.543 15.813 4.167 1.00 48.00 278 ALA A C 1
ATOM 2258 O O . ALA A 1 278 ? -5.710 16.921 3.657 1.00 48.00 278 ALA A O 1
ATOM 2259 N N . THR A 1 279 ? -5.521 15.644 5.491 1.00 53.66 279 THR A N 1
ATOM 2260 C CA . THR A 1 279 ? -5.706 16.739 6.445 1.00 53.66 279 THR A CA 1
ATOM 2261 C C . THR A 1 279 ? -4.368 17.397 6.769 1.00 53.66 279 THR A C 1
ATOM 2263 O O . THR A 1 279 ? -4.288 18.629 6.762 1.00 53.66 279 THR A O 1
ATOM 2266 N N . SER A 1 280 ? -3.295 16.612 6.925 1.00 65.81 280 SER A N 1
ATOM 2267 C CA . SER A 1 280 ? -1.933 17.121 7.121 1.00 65.81 280 SER A CA 1
ATOM 2268 C C . SER A 1 280 ? -1.166 17.205 5.783 1.00 65.81 280 SER A C 1
ATOM 2270 O O . SER A 1 280 ? -1.263 16.299 4.949 1.00 65.81 280 SER A O 1
ATOM 2272 N N . PRO A 1 281 ? -0.384 18.277 5.528 1.00 70.25 281 PRO A N 1
ATOM 2273 C CA . PRO A 1 281 ? 0.447 18.356 4.327 1.00 70.25 281 PRO A CA 1
ATOM 2274 C C . PRO A 1 281 ? 1.478 17.226 4.223 1.00 70.25 281 PRO A C 1
ATOM 2276 O O . PRO A 1 281 ? 1.799 16.788 3.122 1.00 70.25 281 PRO A O 1
ATOM 2279 N N . ARG A 1 282 ? 1.982 16.747 5.367 1.00 74.56 282 ARG A N 1
ATOM 2280 C CA . ARG A 1 282 ? 2.987 15.683 5.432 1.00 74.56 282 ARG A CA 1
ATOM 2281 C C . ARG A 1 282 ? 2.406 14.339 5.003 1.00 74.56 282 ARG A C 1
ATOM 2283 O O . ARG A 1 282 ? 2.973 13.684 4.136 1.00 74.56 282 ARG A O 1
ATOM 2290 N N . SER A 1 283 ? 1.260 13.969 5.555 1.00 68.19 283 SER A N 1
ATOM 2291 C CA . SER A 1 283 ? 0.614 12.693 5.259 1.00 68.19 283 SER A CA 1
ATOM 2292 C C . SER A 1 283 ? 0.071 12.662 3.823 1.00 68.19 283 SER A C 1
ATOM 2294 O O . SER A 1 283 ? 0.072 11.613 3.182 1.00 68.19 283 SER A O 1
ATOM 2296 N N . LEU A 1 284 ? -0.339 13.815 3.275 1.00 72.50 284 LEU A N 1
ATOM 2297 C CA . LEU A 1 284 ? -0.680 13.940 1.853 1.00 72.50 284 LEU A CA 1
ATOM 2298 C C . LEU A 1 284 ? 0.538 13.768 0.945 1.00 72.50 284 LEU A C 1
ATOM 2300 O O . LEU A 1 284 ? 0.460 13.073 -0.068 1.00 72.50 284 LEU A O 1
ATOM 2304 N N . PHE A 1 285 ? 1.678 14.337 1.326 1.00 79.38 285 PHE A N 1
ATOM 2305 C CA . PHE A 1 285 ? 2.938 14.102 0.634 1.00 79.38 285 PHE A CA 1
ATOM 2306 C C . PHE A 1 285 ? 3.342 12.620 0.663 1.00 79.38 285 PHE A C 1
ATOM 2308 O O . PHE A 1 285 ? 3.678 12.069 -0.384 1.00 79.38 285 PHE A O 1
ATOM 2315 N N . GLU A 1 286 ? 3.259 11.956 1.817 1.00 76.62 286 GLU A N 1
ATOM 2316 C CA . GLU A 1 286 ? 3.575 10.526 1.953 1.00 76.62 286 GLU A CA 1
ATOM 2317 C C . GLU A 1 286 ? 2.641 9.672 1.091 1.00 76.62 286 GLU A C 1
ATOM 2319 O O . GLU A 1 286 ? 3.099 8.799 0.353 1.00 76.62 286 GLU A O 1
ATOM 2324 N N . ALA A 1 287 ? 1.338 9.964 1.094 1.00 72.62 287 ALA A N 1
ATOM 2325 C CA . ALA A 1 287 ? 0.377 9.270 0.242 1.00 72.62 287 ALA A CA 1
ATOM 2326 C C . ALA A 1 287 ? 0.662 9.471 -1.258 1.00 72.62 287 ALA A C 1
ATOM 2328 O O . ALA A 1 287 ? 0.499 8.538 -2.048 1.00 72.62 287 ALA A O 1
ATOM 2329 N N . LEU A 1 288 ? 1.119 10.661 -1.661 1.00 77.12 288 LEU A N 1
ATOM 2330 C CA . LEU A 1 288 ? 1.512 10.952 -3.041 1.00 77.12 288 LEU A CA 1
ATOM 2331 C C . LEU A 1 288 ? 2.773 10.185 -3.453 1.00 77.12 288 LEU A C 1
ATOM 2333 O O . LEU A 1 288 ? 2.775 9.541 -4.502 1.00 77.12 288 LEU A O 1
ATOM 2337 N N . ILE A 1 289 ? 3.827 10.203 -2.633 1.00 80.06 289 ILE A N 1
ATOM 2338 C CA . ILE A 1 289 ? 5.081 9.484 -2.914 1.00 80.06 289 ILE A CA 1
ATOM 2339 C C . ILE A 1 289 ? 4.862 7.966 -2.945 1.00 80.06 289 ILE A C 1
ATOM 2341 O O . ILE A 1 289 ? 5.426 7.266 -3.797 1.00 80.06 289 ILE A O 1
ATOM 2345 N N . ASN A 1 290 ? 3.971 7.458 -2.096 1.00 73.56 290 ASN A N 1
ATOM 2346 C CA . ASN A 1 290 ? 3.620 6.043 -2.049 1.00 73.56 290 ASN A CA 1
ATOM 2347 C C . ASN A 1 290 ? 2.600 5.603 -3.110 1.00 73.56 290 ASN A C 1
ATOM 2349 O O . ASN A 1 290 ? 2.239 4.434 -3.130 1.00 73.56 290 ASN A O 1
ATOM 2353 N N . GLU A 1 291 ? 2.232 6.474 -4.061 1.00 70.19 291 GLU A N 1
ATOM 2354 C CA . GLU A 1 291 ? 1.270 6.182 -5.143 1.00 70.19 291 GLU A CA 1
ATOM 2355 C C . GLU A 1 291 ? -0.141 5.797 -4.643 1.00 70.19 291 GLU A C 1
ATOM 2357 O O . GLU A 1 291 ? -0.883 5.139 -5.363 1.00 70.19 291 GLU A O 1
ATOM 2362 N N . ASN A 1 292 ? -0.535 6.253 -3.449 1.00 69.88 292 ASN A N 1
ATOM 2363 C CA . ASN A 1 292 ? -1.854 6.001 -2.844 1.00 69.88 292 ASN A CA 1
ATOM 2364 C C . ASN A 1 292 ? -2.847 7.164 -3.060 1.00 69.88 292 ASN A C 1
ATOM 2366 O O . ASN A 1 292 ? -3.936 7.201 -2.486 1.00 69.88 292 ASN A O 1
ATOM 2370 N N . ALA A 1 293 ? -2.477 8.170 -3.857 1.00 69.31 293 ALA A N 1
ATOM 2371 C CA . ALA A 1 293 ? -3.302 9.360 -4.062 1.00 69.31 293 ALA A CA 1
ATOM 2372 C C . ALA A 1 293 ? -4.555 9.113 -4.917 1.00 69.31 293 ALA A C 1
ATOM 2374 O O . ALA A 1 293 ? -5.504 9.893 -4.853 1.00 69.31 293 ALA A O 1
ATOM 2375 N N . ASP A 1 294 ? -4.588 8.051 -5.720 1.00 65.94 294 ASP A N 1
ATOM 2376 C CA . ASP A 1 294 ? -5.799 7.627 -6.427 1.00 65.94 294 ASP A CA 1
ATOM 2377 C C . ASP A 1 294 ? -6.869 7.098 -5.460 1.00 65.94 294 ASP A C 1
ATOM 2379 O O . ASP A 1 294 ? -8.044 7.445 -5.593 1.00 65.94 294 ASP A O 1
ATOM 2383 N N . ASP A 1 295 ? -6.456 6.359 -4.432 1.00 68.12 295 ASP A N 1
ATOM 2384 C CA . ASP A 1 295 ? -7.326 5.913 -3.342 1.00 68.12 295 ASP A CA 1
ATOM 2385 C C . ASP A 1 295 ? -7.844 7.103 -2.503 1.00 68.12 295 ASP A C 1
ATOM 2387 O O . ASP A 1 295 ? -9.011 7.127 -2.102 1.00 68.12 295 ASP A O 1
ATOM 2391 N N . LEU A 1 296 ? -7.027 8.149 -2.298 1.00 68.31 296 LEU A N 1
ATOM 2392 C CA . LEU A 1 296 ? -7.480 9.393 -1.653 1.00 68.31 296 LEU A CA 1
ATOM 2393 C C . LEU A 1 296 ? -8.559 10.114 -2.463 1.00 68.31 296 LEU A C 1
ATOM 2395 O O . LEU A 1 296 ? -9.538 10.592 -1.889 1.00 68.31 296 LEU A O 1
ATOM 2399 N N . ARG A 1 297 ? -8.390 10.186 -3.787 1.00 70.94 297 ARG A N 1
ATOM 2400 C CA . ARG A 1 297 ? -9.361 10.828 -4.682 1.00 70.94 297 ARG A CA 1
ATOM 2401 C C . ARG A 1 297 ? -10.698 10.099 -4.706 1.00 70.94 297 ARG A C 1
ATOM 2403 O O . ARG A 1 297 ? -11.728 10.758 -4.796 1.00 70.94 297 ARG A O 1
ATOM 2410 N N . ALA A 1 298 ? -10.683 8.772 -4.598 1.00 62.81 298 ALA A N 1
ATOM 2411 C CA . ALA A 1 298 ? -11.900 7.987 -4.431 1.00 62.81 298 ALA A CA 1
ATOM 2412 C C . ALA A 1 298 ? -12.620 8.354 -3.128 1.00 62.81 298 ALA A C 1
ATOM 2414 O O . ALA A 1 298 ? -13.779 8.746 -3.116 1.00 62.81 298 ALA A O 1
ATOM 2415 N N . LEU A 1 299 ? -11.899 8.336 -2.011 1.00 64.44 299 LEU A N 1
ATOM 2416 C CA . LEU A 1 299 ? -12.507 8.582 -0.708 1.00 64.44 299 LEU A CA 1
ATOM 2417 C C . LEU A 1 299 ? -13.052 10.017 -0.544 1.00 64.44 299 LEU A C 1
ATOM 2419 O O . LEU A 1 299 ? -14.051 10.218 0.137 1.00 64.44 299 LEU A O 1
ATOM 2423 N N . PHE A 1 300 ? -12.438 11.008 -1.197 1.00 66.06 300 PHE A N 1
ATOM 2424 C CA . PHE A 1 300 ? -12.889 12.407 -1.191 1.00 66.06 300 PHE A CA 1
ATOM 2425 C C . PHE A 1 300 ? -13.602 12.829 -2.480 1.00 66.06 300 PHE A C 1
ATOM 2427 O O . PHE A 1 300 ? -13.609 14.008 -2.825 1.00 66.06 300 PHE A O 1
ATOM 2434 N N . LYS A 1 301 ? -14.222 11.888 -3.200 1.00 65.06 301 LYS A N 1
ATOM 2435 C CA . LYS A 1 301 ? -14.887 12.143 -4.491 1.00 65.06 301 LYS A CA 1
ATOM 2436 C C . LYS A 1 301 ? -15.907 13.289 -4.504 1.00 65.06 301 LYS A C 1
ATOM 2438 O O . LYS A 1 301 ? -16.180 13.818 -5.583 1.00 65.06 301 LYS A O 1
ATOM 2443 N N . ASP A 1 302 ? -16.473 13.618 -3.345 1.00 64.56 302 ASP A N 1
ATOM 2444 C CA . ASP A 1 302 ? -17.515 14.628 -3.158 1.00 64.56 302 ASP A CA 1
ATOM 2445 C C . ASP A 1 302 ? -16.965 15.904 -2.478 1.00 64.56 302 ASP A C 1
ATOM 2447 O O . ASP A 1 302 ? -17.669 16.908 -2.380 1.00 64.56 302 ASP A O 1
ATOM 2451 N N . ASP A 1 303 ? -15.690 15.910 -2.063 1.00 64.62 303 ASP A N 1
ATOM 2452 C CA . ASP A 1 303 ? -15.011 17.059 -1.455 1.00 64.62 303 ASP A CA 1
ATOM 2453 C C . ASP A 1 303 ? -14.073 17.734 -2.462 1.00 64.62 303 ASP A C 1
ATOM 2455 O O . ASP A 1 303 ? -12.881 17.436 -2.582 1.00 64.62 303 ASP A O 1
ATOM 2459 N N . THR A 1 304 ? -14.623 18.707 -3.185 1.00 71.06 304 THR A N 1
ATOM 2460 C CA . THR A 1 304 ? -13.888 19.464 -4.203 1.00 71.06 304 THR A CA 1
ATOM 2461 C C . THR A 1 304 ? -12.686 20.231 -3.651 1.00 71.06 304 THR A C 1
ATOM 2463 O O . THR A 1 304 ? -11.725 20.434 -4.389 1.00 71.06 304 THR A O 1
ATOM 2466 N N . GLN A 1 305 ? -12.713 20.663 -2.382 1.00 68.00 305 GLN A N 1
ATOM 2467 C CA . GLN A 1 305 ? -11.593 21.394 -1.779 1.00 68.00 305 GLN A CA 1
ATOM 2468 C C . GLN A 1 305 ? -10.421 20.450 -1.507 1.00 68.00 305 GLN A C 1
ATOM 2470 O O . GLN A 1 305 ? -9.284 20.750 -1.874 1.00 68.00 305 GLN A O 1
ATOM 2475 N N . THR A 1 306 ? -10.701 19.273 -0.944 1.00 65.75 306 THR A N 1
ATOM 2476 C CA . THR A 1 306 ? -9.672 18.256 -0.708 1.00 65.75 306 THR A CA 1
ATOM 2477 C C . THR A 1 306 ? -9.082 17.731 -2.019 1.00 65.75 306 THR A C 1
ATOM 2479 O O . THR A 1 306 ? -7.863 17.607 -2.128 1.00 65.75 306 THR A O 1
ATOM 2482 N N . LEU A 1 307 ? -9.900 17.506 -3.054 1.00 68.75 307 LEU A N 1
ATOM 2483 C CA . LEU A 1 307 ? -9.409 17.115 -4.383 1.00 68.75 307 LEU A CA 1
ATOM 2484 C C . LEU A 1 307 ? -8.478 18.174 -4.998 1.00 68.75 307 LEU A C 1
ATOM 2486 O O . LEU A 1 307 ? -7.421 17.820 -5.521 1.00 68.75 307 LEU A O 1
ATOM 2490 N N . ALA A 1 308 ? -8.820 19.462 -4.880 1.00 73.12 308 ALA A N 1
ATOM 2491 C CA . ALA A 1 308 ? -7.966 20.551 -5.356 1.00 73.12 308 ALA A CA 1
ATOM 2492 C C . ALA A 1 308 ? -6.618 20.596 -4.617 1.00 73.12 308 ALA A C 1
ATOM 2494 O O . ALA A 1 308 ? -5.575 20.741 -5.252 1.00 73.12 308 ALA A O 1
ATOM 2495 N N . ARG A 1 309 ? -6.624 20.388 -3.294 1.00 73.12 309 ARG A N 1
ATOM 2496 C CA . ARG A 1 309 ? -5.405 20.321 -2.472 1.00 73.12 309 ARG A CA 1
ATOM 2497 C C . ARG A 1 309 ? -4.507 19.138 -2.852 1.00 73.12 309 ARG A C 1
ATOM 2499 O O . ARG A 1 309 ? -3.287 19.289 -2.904 1.00 73.12 309 ARG A O 1
ATOM 2506 N N . ILE A 1 310 ? -5.094 17.971 -3.140 1.00 76.06 310 ILE A N 1
ATOM 2507 C CA . ILE A 1 310 ? -4.359 16.801 -3.653 1.00 76.06 310 ILE A CA 1
ATOM 2508 C C . ILE A 1 310 ? -3.687 17.153 -4.986 1.00 76.06 310 ILE A C 1
ATOM 2510 O O . ILE A 1 310 ? -2.495 16.898 -5.160 1.00 76.06 310 ILE A O 1
ATOM 2514 N N . ASP A 1 311 ? -4.431 17.759 -5.915 1.00 77.69 311 ASP A N 1
ATOM 2515 C CA . ASP A 1 311 ? -3.918 18.128 -7.236 1.00 77.69 311 ASP A CA 1
ATOM 2516 C C . ASP A 1 311 ? -2.792 19.171 -7.151 1.00 77.69 311 ASP A C 1
ATOM 2518 O O . ASP A 1 311 ? -1.766 19.034 -7.824 1.00 77.69 311 ASP A O 1
ATOM 2522 N N . GLU A 1 312 ? -2.949 20.197 -6.315 1.00 80.88 312 GLU A N 1
ATOM 2523 C CA . GLU A 1 312 ? -1.935 21.226 -6.076 1.00 80.88 312 GLU A CA 1
ATOM 2524 C C . GLU A 1 312 ? -0.641 20.617 -5.524 1.00 80.88 312 GLU A C 1
ATOM 2526 O O . GLU A 1 312 ? 0.450 20.840 -6.063 1.00 80.88 312 GLU A O 1
ATOM 2531 N N . MET A 1 313 ? -0.765 19.783 -4.491 1.00 80.69 313 MET A N 1
ATOM 2532 C CA . MET A 1 313 ? 0.382 19.146 -3.863 1.00 80.69 313 MET A CA 1
ATOM 2533 C C . MET A 1 313 ? 1.084 18.165 -4.809 1.00 80.69 313 MET A C 1
ATOM 2535 O O . MET A 1 313 ? 2.314 18.178 -4.903 1.00 80.69 313 MET A O 1
ATOM 2539 N N . GLU A 1 314 ? 0.332 17.367 -5.572 1.00 81.12 314 GLU A N 1
ATOM 2540 C CA . GLU A 1 314 ? 0.901 16.486 -6.594 1.00 81.12 314 GLU A CA 1
ATOM 2541 C C . GLU A 1 314 ? 1.673 17.288 -7.648 1.00 81.12 314 GLU A C 1
ATOM 2543 O O . GLU A 1 314 ? 2.786 16.916 -8.026 1.00 81.12 314 GLU A O 1
ATOM 2548 N N . ASN A 1 315 ? 1.113 18.408 -8.111 1.00 82.44 315 ASN A N 1
ATOM 2549 C CA . ASN A 1 315 ? 1.752 19.255 -9.115 1.00 82.44 315 ASN A CA 1
ATOM 2550 C C . ASN A 1 315 ? 3.047 19.910 -8.614 1.00 82.44 315 ASN A C 1
ATOM 2552 O O . ASN A 1 315 ? 3.946 20.130 -9.425 1.00 82.44 315 ASN A O 1
ATOM 2556 N N . ASN A 1 316 ? 3.171 20.163 -7.310 1.00 82.31 316 ASN A N 1
ATOM 2557 C CA . ASN A 1 316 ? 4.390 20.684 -6.685 1.00 82.31 316 ASN A CA 1
ATOM 2558 C C . ASN A 1 316 ? 5.445 19.588 -6.435 1.00 82.31 316 ASN A C 1
ATOM 2560 O O . ASN A 1 316 ? 6.624 19.758 -6.753 1.00 82.31 316 ASN A O 1
ATOM 2564 N N . ILE A 1 317 ? 5.037 18.445 -5.877 1.00 83.62 317 ILE A N 1
ATOM 2565 C CA . ILE A 1 317 ? 5.952 17.364 -5.477 1.00 83.62 317 ILE A CA 1
ATOM 2566 C C . ILE A 1 317 ? 6.516 16.626 -6.687 1.00 83.62 317 ILE A C 1
ATOM 2568 O O . ILE A 1 317 ? 7.711 16.327 -6.735 1.00 83.62 317 ILE A O 1
ATOM 2572 N N . ARG A 1 318 ? 5.668 16.322 -7.672 1.00 82.75 318 ARG A N 1
ATOM 2573 C CA . ARG A 1 318 ? 6.017 15.448 -8.796 1.00 82.75 318 ARG A CA 1
ATOM 2574 C C . ARG A 1 318 ? 7.245 15.923 -9.582 1.00 82.75 318 ARG A C 1
ATOM 2576 O O . ARG A 1 318 ? 8.143 15.100 -9.756 1.00 82.75 318 ARG A O 1
ATOM 2583 N N . PRO A 1 319 ? 7.360 17.199 -10.012 1.00 80.69 319 PRO A N 1
ATOM 2584 C CA . PRO A 1 319 ? 8.553 17.667 -10.721 1.00 80.69 319 PRO A CA 1
ATOM 2585 C C . PRO A 1 319 ? 9.829 17.553 -9.879 1.00 80.69 319 PRO A C 1
ATOM 2587 O O . PRO A 1 319 ? 10.883 17.204 -10.406 1.00 80.69 319 PRO A O 1
ATOM 2590 N N . LYS A 1 320 ? 9.739 17.799 -8.564 1.00 84.75 320 LYS A N 1
ATOM 2591 C CA . LYS A 1 320 ? 10.880 17.695 -7.640 1.00 84.75 320 LYS A CA 1
ATOM 2592 C C . LYS A 1 320 ? 11.334 16.243 -7.487 1.00 84.75 320 LYS A C 1
ATOM 2594 O O . LYS A 1 320 ? 12.521 15.952 -7.614 1.00 84.75 320 LYS A O 1
ATOM 2599 N N . TYR A 1 321 ? 10.385 15.333 -7.274 1.00 84.81 321 TYR A N 1
ATOM 2600 C CA . TYR A 1 321 ? 10.655 13.904 -7.127 1.00 84.81 321 TYR A CA 1
ATOM 2601 C C . TYR A 1 321 ? 11.244 13.293 -8.406 1.00 84.81 321 TYR A C 1
ATOM 2603 O O . TYR A 1 321 ? 12.304 12.664 -8.375 1.00 84.81 321 TYR A O 1
ATOM 2611 N N . ASN A 1 322 ? 10.596 13.520 -9.552 1.00 83.31 322 ASN A N 1
ATOM 2612 C CA . ASN A 1 322 ? 11.055 12.982 -10.831 1.00 83.31 322 ASN A CA 1
ATOM 2613 C C . ASN A 1 322 ? 12.397 13.600 -11.251 1.00 83.31 322 ASN A C 1
ATOM 2615 O O . ASN A 1 322 ? 13.292 12.868 -11.679 1.00 83.31 322 ASN A O 1
ATOM 2619 N N . GLY A 1 323 ? 12.572 14.912 -11.058 1.00 83.31 323 GLY A N 1
ATOM 2620 C CA . GLY A 1 323 ? 13.824 15.615 -11.340 1.00 83.31 323 GLY A CA 1
ATOM 2621 C C . GLY A 1 323 ? 14.993 15.129 -10.479 1.00 83.31 323 GLY A C 1
ATOM 2622 O O . GLY A 1 323 ? 16.105 14.974 -10.993 1.00 83.31 323 GLY A O 1
ATOM 2623 N N . MET A 1 324 ? 14.754 14.813 -9.198 1.00 86.62 324 MET A N 1
ATOM 2624 C CA . MET A 1 324 ? 15.754 14.180 -8.330 1.00 86.62 324 MET A CA 1
ATOM 2625 C C . MET A 1 324 ? 16.223 12.849 -8.928 1.00 86.62 324 MET A C 1
ATOM 2627 O O . MET A 1 324 ? 17.424 12.648 -9.126 1.00 86.62 324 MET A O 1
ATOM 2631 N N . ILE A 1 325 ? 15.288 11.942 -9.233 1.00 84.88 325 ILE A N 1
ATOM 2632 C CA . ILE A 1 325 ? 15.625 10.612 -9.758 1.00 84.88 325 ILE A CA 1
ATOM 2633 C C . ILE A 1 325 ? 16.368 10.738 -11.086 1.00 84.88 325 ILE A C 1
ATOM 2635 O O . ILE A 1 325 ? 17.410 10.108 -11.270 1.00 84.88 325 ILE A O 1
ATOM 2639 N N . GLU A 1 326 ? 15.869 11.576 -11.995 1.00 82.62 326 GLU A N 1
ATOM 2640 C CA . GLU A 1 326 ? 16.494 11.785 -13.296 1.00 82.62 326 GLU A CA 1
ATOM 2641 C C . GLU A 1 326 ? 17.932 12.299 -13.159 1.00 82.62 326 GLU A C 1
ATOM 2643 O O . GLU A 1 326 ? 18.831 11.800 -13.839 1.00 82.62 326 GLU A O 1
ATOM 2648 N N . SER A 1 327 ? 18.170 13.249 -12.253 1.00 84.25 327 SER A N 1
ATOM 2649 C CA . SER A 1 327 ? 19.503 13.805 -12.010 1.00 84.25 327 SER A CA 1
ATOM 2650 C C . SER A 1 327 ? 20.475 12.736 -11.505 1.00 84.25 327 SER A C 1
ATOM 2652 O O . SER A 1 327 ? 21.578 12.605 -12.042 1.00 84.25 327 SER A O 1
ATOM 2654 N N . ILE A 1 328 ? 20.043 11.908 -10.546 1.00 86.75 328 ILE A N 1
ATOM 2655 C CA . ILE A 1 328 ? 20.838 10.802 -9.993 1.00 86.75 328 ILE A CA 1
ATOM 2656 C C . ILE A 1 328 ? 21.152 9.759 -11.073 1.00 86.75 328 ILE A C 1
ATOM 2658 O O . ILE A 1 328 ? 22.311 9.377 -11.257 1.00 86.75 328 ILE A O 1
ATOM 2662 N N . GLU A 1 329 ? 20.141 9.295 -11.810 1.00 85.44 329 GLU A N 1
ATOM 2663 C CA . GLU A 1 329 ? 20.313 8.259 -12.834 1.00 85.44 329 GLU A CA 1
ATOM 2664 C C . GLU A 1 329 ? 21.176 8.750 -14.002 1.00 85.44 329 GLU A C 1
ATOM 2666 O O . GLU A 1 329 ? 22.040 8.016 -14.495 1.00 85.44 329 GLU A O 1
ATOM 2671 N N . ARG A 1 330 ? 21.001 10.008 -14.425 1.00 85.38 330 ARG A N 1
ATOM 2672 C CA . ARG A 1 330 ? 21.823 10.639 -15.465 1.00 85.38 330 ARG A CA 1
ATOM 2673 C C . ARG A 1 330 ? 23.276 10.757 -15.020 1.00 85.38 330 ARG A C 1
ATOM 2675 O O . ARG A 1 330 ? 24.182 10.432 -15.800 1.00 85.38 330 ARG A O 1
ATOM 2682 N N . PHE A 1 331 ? 23.503 11.180 -13.776 1.00 89.06 331 PHE A N 1
ATOM 2683 C CA . PHE A 1 331 ? 24.844 11.282 -13.214 1.00 89.06 331 PHE A CA 1
ATOM 2684 C C . PHE A 1 331 ? 25.520 9.910 -13.176 1.00 89.06 331 PHE A C 1
ATOM 2686 O O . PHE A 1 331 ? 26.627 9.756 -13.700 1.00 89.06 331 PHE A O 1
ATOM 2693 N N . TYR A 1 332 ? 24.829 8.898 -12.641 1.00 90.06 332 TYR A N 1
ATOM 2694 C CA . TYR A 1 332 ? 25.329 7.528 -12.588 1.00 90.06 332 TYR A CA 1
ATOM 2695 C C . TYR A 1 332 ? 25.669 6.998 -13.983 1.00 90.06 332 TYR A C 1
ATOM 2697 O O . TYR A 1 332 ? 26.792 6.562 -14.213 1.00 90.06 332 TYR A O 1
ATOM 2705 N N . LYS A 1 333 ? 24.758 7.109 -14.955 1.00 86.31 333 LYS A N 1
ATOM 2706 C CA . LYS A 1 333 ? 24.968 6.604 -16.322 1.00 86.31 333 LYS A CA 1
ATOM 2707 C C . LYS A 1 333 ? 26.214 7.188 -16.994 1.00 86.31 333 LYS A C 1
ATOM 2709 O O . LYS A 1 333 ? 26.889 6.473 -17.737 1.00 86.31 333 LYS A O 1
ATOM 2714 N N . THR A 1 334 ? 26.510 8.459 -16.726 1.00 90.19 334 THR A N 1
ATOM 2715 C CA . THR A 1 334 ? 27.671 9.180 -17.274 1.00 90.19 334 THR A CA 1
ATOM 2716 C C . THR A 1 334 ? 28.986 8.732 -16.626 1.00 90.19 334 THR A C 1
ATOM 2718 O O . THR A 1 334 ? 30.007 8.657 -17.305 1.00 90.19 334 THR A O 1
ATOM 2721 N N . HIS A 1 335 ? 28.961 8.371 -15.340 1.00 89.75 335 HIS A N 1
ATOM 2722 C CA . HIS A 1 335 ? 30.167 8.115 -14.545 1.00 89.75 335 HIS A CA 1
ATOM 2723 C C . HIS A 1 335 ? 30.353 6.643 -14.122 1.00 89.75 335 HIS A C 1
ATOM 2725 O O . HIS A 1 335 ? 31.389 6.307 -13.557 1.00 89.75 335 HIS A O 1
ATOM 2731 N N . GLN A 1 336 ? 29.411 5.740 -14.420 1.00 85.62 336 GLN A N 1
ATOM 2732 C CA . GLN A 1 336 ? 29.418 4.332 -13.970 1.00 85.62 336 GLN A CA 1
ATOM 2733 C C . GLN A 1 336 ? 30.676 3.540 -14.367 1.00 85.62 336 GLN A C 1
ATOM 2735 O O . GLN A 1 336 ? 31.034 2.582 -13.693 1.00 85.62 336 GLN A O 1
ATOM 2740 N N . ASN A 1 337 ? 31.357 3.937 -15.448 1.00 90.00 337 ASN A N 1
ATOM 2741 C CA . ASN A 1 337 ? 32.567 3.264 -15.935 1.00 90.00 337 ASN A CA 1
ATOM 2742 C C . ASN A 1 337 ? 33.848 3.720 -15.214 1.00 90.00 337 ASN A C 1
ATOM 2744 O O . ASN A 1 337 ? 34.924 3.188 -15.487 1.00 90.00 337 ASN A O 1
ATOM 2748 N N . LEU A 1 338 ? 33.764 4.726 -14.339 1.00 91.38 338 LEU A N 1
ATOM 2749 C CA . LEU A 1 338 ? 34.903 5.196 -13.558 1.00 91.38 338 LEU A CA 1
ATOM 2750 C C . LEU A 1 338 ? 35.271 4.193 -12.464 1.00 91.38 338 LEU A C 1
ATOM 2752 O O . LEU A 1 338 ? 34.432 3.429 -11.984 1.00 91.38 338 LEU A O 1
ATOM 2756 N N . SER A 1 339 ? 36.528 4.238 -12.015 1.00 91.94 339 SER A N 1
ATOM 2757 C CA . SER A 1 339 ? 36.932 3.532 -10.797 1.00 91.94 339 SER A CA 1
ATOM 2758 C C . SER A 1 339 ? 36.119 4.048 -9.605 1.00 91.94 339 SER A C 1
ATOM 2760 O O . SER A 1 339 ? 35.756 5.222 -9.573 1.00 91.94 339 SER A O 1
ATOM 2762 N N . LYS A 1 340 ? 35.870 3.219 -8.582 1.00 86.56 340 LYS A N 1
ATOM 2763 C CA . LYS A 1 340 ? 35.096 3.627 -7.391 1.00 86.56 340 LYS A CA 1
ATOM 2764 C C . LYS A 1 340 ? 35.620 4.932 -6.776 1.00 86.56 340 LYS A C 1
ATOM 2766 O O . LYS A 1 340 ? 34.844 5.776 -6.341 1.00 86.56 340 LYS A O 1
ATOM 2771 N N . LYS A 1 341 ? 36.945 5.106 -6.764 1.00 89.12 341 LYS A N 1
ATOM 2772 C CA . LYS A 1 341 ? 37.614 6.302 -6.239 1.00 89.12 341 LYS A CA 1
ATOM 2773 C C . LYS A 1 341 ? 37.339 7.538 -7.098 1.00 89.12 341 LYS A C 1
ATOM 2775 O O . LYS A 1 341 ? 37.065 8.603 -6.552 1.00 89.12 341 LYS A O 1
ATOM 2780 N N . ASP A 1 342 ? 37.395 7.400 -8.419 1.00 89.38 342 ASP A N 1
ATOM 2781 C CA . ASP A 1 342 ? 37.141 8.511 -9.341 1.00 89.38 342 ASP A CA 1
ATOM 2782 C C . ASP A 1 342 ? 35.644 8.826 -9.459 1.00 89.38 342 ASP A C 1
ATOM 2784 O O . ASP A 1 342 ? 35.280 9.991 -9.587 1.00 89.38 342 ASP A O 1
ATOM 2788 N N . PHE A 1 343 ? 34.776 7.822 -9.314 1.00 89.75 343 PHE A N 1
ATOM 2789 C CA . PHE A 1 343 ? 33.330 7.995 -9.203 1.00 89.75 343 PHE A CA 1
ATOM 2790 C C . PHE A 1 343 ? 32.976 8.837 -7.970 1.00 89.75 343 PHE A C 1
ATOM 2792 O O . PHE A 1 343 ? 32.331 9.873 -8.105 1.00 89.75 343 PHE A O 1
ATOM 2799 N N . ILE A 1 344 ? 33.491 8.484 -6.786 1.00 87.50 344 ILE A N 1
ATOM 2800 C CA . ILE A 1 344 ? 33.297 9.286 -5.565 1.00 87.50 344 ILE A CA 1
ATOM 2801 C C . ILE A 1 344 ? 33.855 10.703 -5.741 1.00 87.50 344 ILE A C 1
ATOM 2803 O O . ILE A 1 344 ? 33.192 11.665 -5.362 1.00 87.50 344 ILE A O 1
ATOM 2807 N N . ARG A 1 345 ? 35.034 10.857 -6.362 1.00 87.31 345 ARG A N 1
ATOM 2808 C CA . ARG A 1 345 ? 35.594 12.185 -6.652 1.00 87.31 345 ARG A CA 1
ATOM 2809 C C . ARG A 1 345 ? 34.664 13.002 -7.554 1.00 87.31 345 ARG A C 1
ATOM 2811 O O . ARG A 1 345 ? 34.449 14.173 -7.272 1.00 87.31 345 ARG A O 1
ATOM 2818 N N . SER A 1 346 ? 34.087 12.399 -8.596 1.00 89.12 346 SER A N 1
ATOM 2819 C CA . SER A 1 346 ? 33.148 13.094 -9.486 1.00 89.12 346 SER A CA 1
ATOM 2820 C C . SER A 1 346 ? 31.902 13.592 -8.745 1.00 89.12 346 SER A C 1
ATOM 2822 O O . SER A 1 346 ? 31.436 14.691 -9.027 1.00 89.12 346 SER A O 1
ATOM 2824 N N . ILE A 1 347 ? 31.417 12.839 -7.748 1.00 87.81 347 ILE A N 1
ATOM 2825 C CA . ILE A 1 347 ? 30.308 13.260 -6.876 1.00 87.81 347 ILE A CA 1
ATOM 2826 C C . ILE A 1 347 ? 30.751 14.424 -5.988 1.00 87.81 347 ILE A C 1
ATOM 2828 O O . ILE A 1 347 ? 30.061 15.427 -5.891 1.00 87.81 347 ILE A O 1
ATOM 2832 N N . GLN A 1 348 ? 31.930 14.328 -5.371 1.00 83.88 348 GLN A N 1
ATOM 2833 C CA . GLN A 1 348 ? 32.466 15.381 -4.502 1.00 83.88 348 GLN A CA 1
ATOM 2834 C C . GLN A 1 348 ? 32.754 16.695 -5.240 1.00 83.88 348 GLN A C 1
ATOM 2836 O O . GLN A 1 348 ? 32.764 17.747 -4.612 1.00 83.88 348 GLN A O 1
ATOM 2841 N N . MET A 1 349 ? 32.993 16.645 -6.551 1.00 86.25 349 MET A N 1
ATOM 2842 C CA . MET A 1 349 ? 33.181 17.832 -7.391 1.00 86.25 349 MET A CA 1
ATOM 2843 C C . MET A 1 349 ? 31.859 18.434 -7.893 1.00 86.25 349 MET A C 1
ATOM 2845 O O . MET A 1 349 ? 31.884 19.498 -8.505 1.00 86.25 349 MET A O 1
ATOM 2849 N N . ASN A 1 350 ? 30.721 17.776 -7.652 1.00 82.62 350 ASN A N 1
ATOM 2850 C CA . ASN A 1 350 ? 29.393 18.245 -8.034 1.00 82.62 350 ASN A CA 1
ATOM 2851 C C . ASN A 1 350 ? 28.547 18.472 -6.770 1.00 82.62 350 ASN A C 1
ATOM 2853 O O . ASN A 1 350 ? 28.016 17.520 -6.200 1.00 82.62 350 ASN A O 1
ATOM 2857 N N . GLU A 1 351 ? 28.445 19.731 -6.333 1.00 76.69 351 GLU A N 1
ATOM 2858 C CA . GLU A 1 351 ? 27.750 20.121 -5.094 1.00 76.69 351 GLU A CA 1
ATOM 2859 C C . GLU A 1 351 ? 26.317 19.568 -5.016 1.00 76.69 351 GLU A C 1
ATOM 2861 O O . GLU A 1 351 ? 25.946 18.980 -4.000 1.00 76.69 351 GLU A O 1
ATOM 2866 N N . ASP A 1 352 ? 25.562 19.630 -6.116 1.00 75.94 352 ASP A N 1
ATOM 2867 C CA . ASP A 1 352 ? 24.169 19.167 -6.180 1.00 75.94 352 ASP A CA 1
ATOM 2868 C C . ASP A 1 352 ? 24.035 17.646 -5.998 1.00 75.94 352 ASP A C 1
ATOM 2870 O O . ASP A 1 352 ? 22.993 17.146 -5.574 1.00 75.94 352 ASP A O 1
ATOM 2874 N N . MET A 1 353 ? 25.080 16.881 -6.328 1.00 83.00 353 MET A N 1
ATOM 2875 C CA . MET A 1 353 ? 25.071 15.416 -6.254 1.00 83.00 353 MET A CA 1
ATOM 2876 C C . MET A 1 353 ? 25.600 14.873 -4.928 1.00 83.00 353 MET A C 1
ATOM 2878 O O . MET A 1 353 ? 25.367 13.701 -4.618 1.00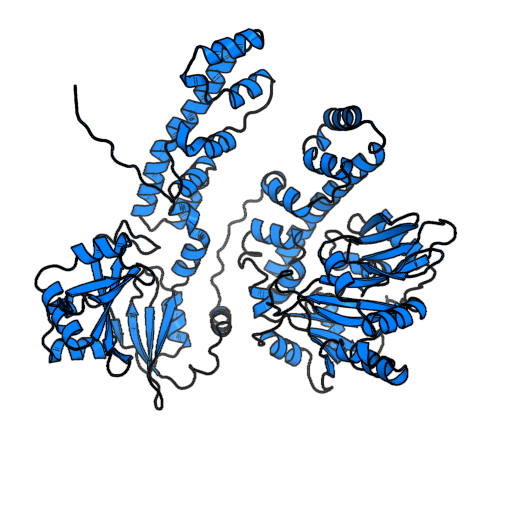 83.00 353 MET A O 1
ATOM 2882 N N . LYS A 1 354 ? 26.283 15.697 -4.120 1.00 79.44 354 LYS A N 1
ATOM 2883 C CA . LYS A 1 354 ? 26.849 15.273 -2.828 1.00 79.44 354 LYS A CA 1
ATOM 2884 C C . LYS A 1 354 ? 25.787 14.720 -1.887 1.00 79.44 354 LYS A C 1
ATOM 2886 O O . LYS A 1 354 ? 26.013 13.688 -1.254 1.00 79.44 354 LYS A O 1
ATOM 2891 N N . ILE A 1 355 ? 24.622 15.363 -1.842 1.00 77.94 355 ILE A N 1
ATOM 2892 C CA . ILE A 1 355 ? 23.491 14.946 -1.002 1.00 77.94 355 ILE A CA 1
ATOM 2893 C C . ILE A 1 355 ? 22.945 13.563 -1.394 1.00 77.94 355 ILE A C 1
ATOM 2895 O O . ILE A 1 355 ? 22.394 12.855 -0.556 1.00 77.94 355 ILE A O 1
ATOM 2899 N N . TYR A 1 356 ? 23.169 13.130 -2.638 1.00 83.69 356 TYR A N 1
ATOM 2900 C CA . TYR A 1 356 ? 22.727 11.835 -3.160 1.00 83.69 356 TYR A CA 1
ATOM 2901 C C . TYR A 1 356 ? 23.825 10.768 -3.154 1.00 83.69 356 TYR A C 1
ATOM 2903 O O . TYR A 1 356 ? 23.635 9.692 -3.727 1.00 83.69 356 TYR A O 1
ATOM 2911 N N . LEU A 1 357 ? 24.964 11.019 -2.497 1.00 83.25 357 LEU A N 1
ATOM 2912 C CA . LEU A 1 357 ? 26.066 10.061 -2.403 1.00 83.25 357 LEU A CA 1
ATOM 2913 C C . LEU A 1 357 ? 25.600 8.650 -1.979 1.00 83.25 357 LEU A C 1
ATOM 2915 O O . LEU A 1 357 ? 25.998 7.700 -2.654 1.00 83.25 357 LEU A O 1
ATOM 2919 N N . PRO A 1 358 ? 24.736 8.457 -0.956 1.00 83.38 358 PRO A N 1
ATOM 2920 C CA . PRO A 1 358 ? 24.270 7.117 -0.586 1.00 83.38 358 PRO A CA 1
ATOM 2921 C C . PRO A 1 358 ? 23.549 6.391 -1.732 1.00 83.38 358 PRO A C 1
ATOM 2923 O O . PRO A 1 358 ? 23.836 5.225 -2.006 1.00 83.38 358 PRO A O 1
ATOM 2926 N N . LEU A 1 359 ? 22.670 7.096 -2.452 1.00 85.12 359 LEU A N 1
ATOM 2927 C CA . LEU A 1 359 ? 21.904 6.560 -3.581 1.00 85.12 359 LEU A CA 1
ATOM 2928 C C . LEU A 1 359 ? 22.797 6.242 -4.785 1.00 85.12 359 LEU A C 1
ATOM 2930 O O . LEU A 1 359 ? 22.635 5.210 -5.437 1.00 85.12 359 LEU A O 1
ATOM 2934 N N . LEU A 1 360 ? 23.769 7.106 -5.074 1.00 87.06 360 LEU A N 1
ATOM 2935 C CA . LEU A 1 360 ? 24.731 6.900 -6.157 1.00 87.06 360 LEU A CA 1
ATOM 2936 C C . LEU A 1 360 ? 25.672 5.724 -5.867 1.00 87.06 360 LEU A C 1
ATOM 2938 O O . LEU A 1 360 ? 26.012 4.970 -6.779 1.00 87.06 360 LEU A O 1
ATOM 2942 N N . MET A 1 361 ? 26.065 5.529 -4.605 1.00 87.75 361 MET A N 1
ATOM 2943 C CA . MET A 1 361 ? 26.919 4.409 -4.207 1.00 87.75 361 MET A CA 1
ATOM 2944 C C . MET A 1 361 ? 26.207 3.058 -4.300 1.00 87.75 361 MET A C 1
ATOM 2946 O O . MET A 1 361 ? 26.841 2.083 -4.702 1.00 87.75 361 MET A O 1
ATOM 2950 N N . ARG A 1 362 ? 24.904 3.000 -3.998 1.00 85.62 362 ARG A N 1
ATOM 2951 C CA . ARG A 1 362 ? 24.082 1.796 -4.206 1.00 85.62 362 ARG A CA 1
ATOM 2952 C C . ARG A 1 362 ? 23.975 1.433 -5.684 1.00 85.62 362 ARG A C 1
ATOM 2954 O O . ARG A 1 362 ? 24.267 0.296 -6.048 1.00 85.62 362 ARG A O 1
ATOM 2961 N N . LEU A 1 363 ? 23.688 2.408 -6.553 1.00 83.62 363 LEU A N 1
ATOM 2962 C CA . LEU A 1 363 ? 23.706 2.181 -8.007 1.00 83.62 363 LEU A CA 1
ATOM 2963 C C . LEU A 1 363 ? 25.071 1.677 -8.483 1.00 83.62 363 LEU A C 1
ATOM 2965 O O . LEU A 1 363 ? 25.149 0.745 -9.280 1.00 83.62 363 LEU A O 1
ATOM 2969 N N . TYR A 1 364 ? 26.160 2.255 -7.969 1.00 84.12 364 TYR A N 1
ATOM 2970 C CA . TYR A 1 364 ? 27.515 1.810 -8.294 1.00 84.12 364 TYR A CA 1
ATOM 2971 C C . TYR A 1 364 ? 27.797 0.371 -7.844 1.00 84.12 364 TYR A C 1
ATOM 2973 O O . TYR A 1 364 ? 28.483 -0.364 -8.550 1.00 84.12 364 TYR A O 1
ATOM 2981 N N . ALA A 1 365 ? 27.234 -0.058 -6.713 1.00 80.69 365 ALA A N 1
ATOM 2982 C CA . ALA A 1 365 ? 27.292 -1.443 -6.248 1.00 80.69 365 ALA A CA 1
ATOM 2983 C C . ALA A 1 365 ? 26.387 -2.404 -7.049 1.00 80.69 365 ALA A C 1
ATOM 2985 O O . ALA A 1 365 ? 26.464 -3.615 -6.855 1.00 80.69 365 ALA A O 1
ATOM 2986 N N . GLY A 1 366 ? 25.558 -1.888 -7.964 1.00 73.44 366 GLY A N 1
ATOM 2987 C CA . GLY A 1 366 ? 24.568 -2.671 -8.705 1.00 73.44 366 GLY A CA 1
ATOM 2988 C C . GLY A 1 366 ? 23.305 -2.982 -7.898 1.00 73.44 366 GLY A C 1
ATOM 2989 O O . GLY A 1 366 ? 22.543 -3.869 -8.280 1.00 73.44 366 GLY A O 1
ATOM 2990 N N . GLU A 1 367 ? 23.084 -2.275 -6.790 1.00 74.94 367 GLU A N 1
ATOM 2991 C CA . GLU A 1 367 ? 21.914 -2.421 -5.926 1.00 74.94 367 GLU A CA 1
ATOM 2992 C C . GLU A 1 367 ? 20.743 -1.553 -6.409 1.00 74.94 367 GLU A C 1
ATOM 2994 O O . GLU A 1 367 ? 20.923 -0.539 -7.090 1.00 74.94 367 GLU A O 1
ATOM 2999 N N . GLU A 1 368 ? 19.520 -1.933 -6.032 1.00 71.00 368 GLU A N 1
ATOM 3000 C CA . GLU A 1 368 ? 18.337 -1.100 -6.258 1.00 71.00 368 GLU A CA 1
ATOM 3001 C C . GLU A 1 368 ? 18.220 -0.007 -5.187 1.00 71.00 368 GLU A C 1
ATOM 3003 O O . GLU A 1 368 ? 18.563 -0.206 -4.015 1.00 71.00 368 GLU A O 1
ATOM 3008 N N . ASN A 1 369 ? 17.742 1.162 -5.612 1.00 78.94 369 ASN A N 1
ATOM 3009 C CA . ASN A 1 369 ? 17.490 2.302 -4.742 1.00 78.94 369 ASN A CA 1
ATOM 3010 C C . ASN A 1 369 ? 16.037 2.341 -4.295 1.00 78.94 369 ASN A C 1
ATOM 3012 O O . ASN A 1 369 ? 15.129 2.147 -5.100 1.00 78.94 369 ASN A O 1
ATOM 3016 N N . ASP A 1 370 ? 15.848 2.720 -3.036 1.00 78.38 370 ASP A N 1
ATOM 3017 C CA . ASP A 1 370 ? 14.566 3.183 -2.532 1.00 78.38 370 ASP A CA 1
ATOM 3018 C C . ASP A 1 370 ? 14.529 4.718 -2.569 1.00 78.38 370 ASP A C 1
ATOM 3020 O O . ASP A 1 370 ? 14.872 5.422 -1.611 1.00 78.38 370 ASP A O 1
ATOM 3024 N N . TYR A 1 371 ? 14.174 5.241 -3.744 1.00 82.38 371 TYR A N 1
ATOM 3025 C CA . TYR A 1 371 ? 14.047 6.680 -3.961 1.00 82.38 371 TYR A CA 1
ATOM 3026 C C . TYR A 1 371 ? 12.894 7.292 -3.162 1.00 82.38 371 TYR A C 1
ATOM 3028 O O . TYR A 1 371 ? 12.967 8.476 -2.848 1.00 82.38 371 TYR A O 1
ATOM 3036 N N . LYS A 1 372 ? 11.847 6.514 -2.842 1.00 81.81 372 LYS A N 1
ATOM 3037 C CA . LYS A 1 372 ? 10.677 6.990 -2.089 1.00 81.81 372 LYS A CA 1
ATOM 3038 C C . LYS A 1 372 ? 11.084 7.328 -0.662 1.00 81.81 372 LYS A C 1
ATOM 3040 O O . LYS A 1 372 ? 11.057 8.503 -0.310 1.00 81.81 372 LYS A O 1
ATOM 3045 N N . SER A 1 373 ? 11.624 6.353 0.071 1.00 77.19 373 SER A N 1
ATOM 3046 C CA . SER A 1 373 ? 12.088 6.549 1.452 1.00 77.19 373 SER A CA 1
ATOM 3047 C C . SER A 1 373 ? 13.126 7.671 1.564 1.00 77.19 373 SER A C 1
ATOM 3049 O O . SER A 1 373 ? 13.104 8.484 2.485 1.00 77.19 373 SER A O 1
ATOM 3051 N N . SER A 1 374 ? 14.034 7.767 0.589 1.00 78.25 374 SER A N 1
ATOM 3052 C CA . SER A 1 374 ? 15.065 8.815 0.591 1.00 78.25 374 SER A CA 1
ATOM 3053 C C . SER A 1 374 ? 14.489 10.213 0.362 1.00 78.25 374 SER A C 1
ATOM 3055 O O . SER A 1 374 ? 14.946 11.175 0.978 1.00 78.25 374 SER A O 1
ATOM 3057 N N . PHE A 1 375 ? 13.481 10.337 -0.504 1.00 81.12 375 PHE A N 1
ATOM 3058 C CA . PHE A 1 375 ? 12.801 11.606 -0.740 1.00 81.12 375 PHE A CA 1
ATOM 3059 C C . PHE A 1 375 ? 11.895 11.989 0.434 1.00 81.12 375 PHE A C 1
ATOM 3061 O O . PHE A 1 375 ? 11.824 13.163 0.796 1.00 81.12 375 PHE A O 1
ATOM 3068 N N . GLU A 1 376 ? 11.267 11.011 1.088 1.00 77.00 376 GLU A N 1
ATOM 3069 C CA . GLU A 1 376 ? 10.447 11.236 2.278 1.00 77.00 376 GLU A CA 1
ATOM 3070 C C . GLU A 1 376 ? 11.236 11.848 3.430 1.00 77.00 376 GLU A C 1
ATOM 3072 O O . GLU A 1 376 ? 10.755 12.791 4.064 1.00 77.00 376 GLU A O 1
ATOM 3077 N N . LEU A 1 377 ? 12.466 11.379 3.649 1.00 71.50 377 LEU A N 1
ATOM 3078 C CA . LEU A 1 377 ? 13.391 11.939 4.638 1.00 71.50 377 LEU A CA 1
ATOM 3079 C C . LEU A 1 377 ? 13.815 13.381 4.312 1.00 71.50 377 LEU A C 1
ATOM 3081 O O . LEU A 1 377 ? 14.243 14.116 5.198 1.00 71.50 377 LEU A O 1
ATOM 3085 N N . SER A 1 378 ? 13.683 13.804 3.051 1.00 67.19 378 SER A N 1
ATOM 3086 C CA . SER A 1 378 ? 14.057 15.144 2.584 1.00 67.19 378 SER A CA 1
ATOM 3087 C C . SER A 1 378 ? 12.913 16.164 2.604 1.00 67.19 378 SER A C 1
ATOM 3089 O O . SER A 1 378 ? 13.098 17.289 2.151 1.00 67.19 378 SER A O 1
ATOM 3091 N N . TRP A 1 379 ? 11.747 15.817 3.157 1.00 66.12 379 TRP A N 1
ATOM 3092 C CA . TRP A 1 379 ? 10.553 16.674 3.198 1.00 66.12 379 TRP A CA 1
ATOM 3093 C C . TRP A 1 379 ? 10.782 18.089 3.722 1.00 66.12 379 TRP A C 1
ATOM 3095 O O . TRP A 1 379 ? 10.288 19.044 3.124 1.00 66.12 379 TRP A O 1
ATOM 3105 N N . ASN A 1 380 ? 11.589 18.242 4.772 1.00 59.06 380 ASN A N 1
ATOM 3106 C CA . ASN A 1 380 ? 11.908 19.558 5.330 1.00 59.06 380 ASN A CA 1
ATOM 3107 C C . ASN A 1 380 ? 12.658 20.452 4.323 1.00 59.06 380 ASN A C 1
ATOM 3109 O O . ASN A 1 380 ? 12.519 21.668 4.361 1.00 59.06 380 ASN A O 1
ATOM 3113 N N . ASN A 1 381 ? 13.386 19.857 3.371 1.00 54.97 381 ASN A N 1
ATOM 3114 C CA . ASN A 1 381 ? 14.100 20.568 2.305 1.00 54.97 381 ASN A CA 1
ATOM 3115 C C . ASN A 1 381 ? 13.215 20.843 1.074 1.00 54.97 381 ASN A C 1
ATOM 3117 O O . ASN A 1 381 ? 13.635 21.539 0.152 1.00 54.97 381 ASN A O 1
ATOM 3121 N N . VAL A 1 382 ? 12.003 20.277 1.025 1.00 54.97 382 VAL A N 1
ATOM 3122 C CA . VAL A 1 382 ? 11.052 20.424 -0.090 1.00 54.97 382 VAL A CA 1
ATOM 3123 C C . VAL A 1 382 ? 10.119 21.636 0.105 1.00 54.97 382 VAL A C 1
ATOM 3125 O O . VAL A 1 382 ? 9.494 22.069 -0.874 1.00 54.97 382 VAL A O 1
ATOM 3128 N N . GLN A 1 383 ? 10.043 22.219 1.312 1.00 46.56 383 GLN A N 1
ATOM 3129 C CA . GLN A 1 383 ? 9.106 23.301 1.645 1.00 46.56 383 GLN A CA 1
ATOM 3130 C C . GLN A 1 383 ? 9.531 24.710 1.184 1.00 46.56 383 GLN A C 1
ATOM 3132 O O . GLN A 1 383 ? 10.655 25.156 1.396 1.00 46.56 383 GLN A O 1
ATOM 3137 N N . TYR A 1 384 ? 8.551 25.423 0.614 1.00 33.16 384 TYR A N 1
ATOM 3138 C CA . TYR A 1 384 ? 8.420 26.884 0.590 1.00 33.16 384 TYR A CA 1
ATOM 3139 C C . TYR A 1 384 ? 7.155 27.222 1.402 1.00 33.16 384 TYR A C 1
ATOM 3141 O O . TYR A 1 384 ? 6.191 26.456 1.355 1.00 33.16 384 TYR A O 1
ATOM 3149 N N . TYR A 1 385 ? 7.192 28.328 2.151 1.00 33.44 385 TYR A N 1
ATOM 3150 C CA . TYR A 1 385 ? 6.100 28.891 2.955 1.00 33.44 385 TYR A CA 1
ATOM 3151 C C . TYR A 1 385 ? 4.769 28.967 2.190 1.00 33.44 385 TYR A C 1
ATOM 3153 O O . TYR A 1 385 ? 4.737 29.558 1.115 1.00 33.44 385 TYR A O 1
ATOM 3161 N N . GLU A 1 386 ? 3.671 28.553 2.826 1.00 31.03 386 GLU A N 1
ATOM 3162 C CA . GLU A 1 386 ? 2.529 29.456 2.973 1.00 31.03 386 GLU A CA 1
ATOM 3163 C C . GLU A 1 386 ? 1.730 29.150 4.243 1.00 31.03 386 GLU A C 1
ATOM 3165 O O . GLU A 1 386 ? 1.262 28.043 4.508 1.00 31.03 386 GLU A O 1
ATOM 3170 N N . SER A 1 387 ? 1.644 30.189 5.063 1.00 31.48 387 SER A N 1
ATOM 3171 C CA . SER A 1 387 ? 0.751 30.339 6.191 1.00 31.48 387 SER A CA 1
ATOM 3172 C C . SER A 1 387 ? -0.683 30.460 5.682 1.00 31.48 387 SER A C 1
ATOM 3174 O O . SER A 1 387 ? -1.107 31.555 5.318 1.00 31.48 387 SER A O 1
ATOM 3176 N N . GLU A 1 388 ? -1.459 29.385 5.716 1.00 27.00 388 GLU A N 1
ATOM 3177 C CA . GLU A 1 388 ? -2.913 29.510 5.705 1.00 27.00 388 GLU A CA 1
ATOM 3178 C C . GLU A 1 388 ? -3.515 28.856 6.939 1.00 27.00 388 GLU A C 1
ATOM 3180 O O . GLU A 1 388 ? -3.246 27.711 7.302 1.00 27.00 388 GLU A O 1
ATOM 3185 N N . LYS A 1 389 ? -4.312 29.678 7.619 1.00 32.00 389 LYS A N 1
ATOM 3186 C CA . LYS A 1 389 ? -5.086 29.362 8.807 1.00 32.00 389 LYS A CA 1
ATOM 3187 C C . LYS A 1 389 ? -5.874 28.081 8.561 1.00 32.00 389 LYS A C 1
ATOM 3189 O O . LYS A 1 389 ? -6.837 28.079 7.798 1.00 32.00 389 LYS A O 1
ATOM 3194 N N . CYS A 1 390 ? -5.498 27.028 9.276 1.00 25.36 390 CYS A N 1
ATOM 3195 C CA . CYS A 1 390 ? -6.327 25.852 9.451 1.00 25.36 390 CYS A CA 1
ATOM 3196 C C . CYS A 1 390 ? -7.653 26.306 10.082 1.00 25.36 390 CYS A C 1
ATOM 3198 O O . CYS A 1 390 ? -7.730 26.589 11.277 1.00 25.36 390 CYS A O 1
ATOM 3200 N N . THR A 1 391 ? -8.691 26.462 9.262 1.00 26.80 391 THR A N 1
ATOM 3201 C CA . THR A 1 391 ? -10.062 26.522 9.758 1.00 26.80 391 THR A CA 1
ATOM 3202 C C . THR A 1 391 ? -10.514 25.081 9.885 1.00 26.80 391 THR A C 1
ATOM 3204 O O . THR A 1 391 ? -10.806 24.399 8.908 1.00 26.80 391 THR A O 1
ATOM 3207 N N . THR A 1 392 ? -10.483 24.591 11.118 1.00 28.12 392 THR A N 1
ATOM 3208 C CA . THR A 1 392 ? -11.016 23.294 11.517 1.00 28.12 392 THR A CA 1
ATOM 3209 C C . THR A 1 392 ? -12.468 23.189 11.058 1.00 28.12 392 THR A C 1
ATOM 3211 O O . THR A 1 392 ? -13.358 23.847 11.598 1.00 28.12 392 THR A O 1
ATOM 3214 N N . ARG A 1 393 ? -12.723 22.365 10.037 1.00 29.55 393 ARG A N 1
ATOM 3215 C CA . ARG A 1 393 ? -14.080 21.961 9.675 1.00 29.55 393 ARG A CA 1
ATOM 3216 C C . ARG A 1 393 ? -14.523 20.892 10.669 1.00 29.55 393 ARG A C 1
ATOM 3218 O O . ARG A 1 393 ? -13.899 19.842 10.781 1.00 29.55 393 ARG A O 1
ATOM 3225 N N . PHE A 1 394 ? -15.587 21.184 11.408 1.00 29.17 394 PHE A N 1
ATOM 3226 C CA . PHE A 1 394 ? -16.287 20.200 12.225 1.00 29.17 394 PHE A CA 1
ATOM 3227 C C . PHE A 1 394 ? -16.928 19.154 11.300 1.00 29.17 394 PHE A C 1
ATOM 3229 O O . PHE A 1 394 ? -17.573 19.527 10.317 1.00 29.17 394 PHE A O 1
ATOM 3236 N N . PHE A 1 395 ? -16.739 17.865 11.604 1.00 28.20 395 PHE A N 1
ATOM 3237 C CA . PHE A 1 395 ? -17.426 16.769 10.915 1.00 28.20 395 PHE A CA 1
ATOM 3238 C C . PHE A 1 395 ? -18.940 16.979 10.966 1.00 28.20 395 PHE A C 1
ATOM 3240 O O . PHE A 1 395 ? -19.494 17.392 11.989 1.00 28.20 395 PHE A O 1
ATOM 3247 N N . THR A 1 396 ? -19.613 16.689 9.861 1.00 32.09 396 THR A N 1
ATOM 3248 C CA . THR A 1 396 ? -21.072 16.700 9.809 1.00 32.09 396 THR A CA 1
ATOM 3249 C C . THR A 1 396 ? -21.639 15.404 10.387 1.00 32.09 396 THR A C 1
ATOM 3251 O O . THR A 1 396 ? -21.000 14.352 10.416 1.00 32.09 396 THR A O 1
ATOM 3254 N N . THR A 1 397 ? -22.874 15.475 10.875 1.00 33.03 397 THR A N 1
ATOM 3255 C CA . THR A 1 397 ? -23.572 14.407 11.607 1.00 33.03 397 THR A CA 1
ATOM 3256 C C . THR A 1 397 ? -23.809 13.128 10.789 1.00 33.03 397 THR A C 1
ATOM 3258 O O . THR A 1 397 ? -24.160 12.094 11.353 1.00 33.03 397 THR A O 1
ATOM 3261 N N . GLU A 1 398 ? -23.657 13.193 9.465 1.00 30.69 398 GLU A N 1
ATOM 3262 C CA . GLU A 1 398 ? -23.782 12.055 8.543 1.00 30.69 398 GLU A CA 1
ATOM 3263 C C . GLU A 1 398 ? -22.447 11.318 8.346 1.00 30.69 398 GLU A C 1
ATOM 3265 O O . GLU A 1 398 ? -22.438 10.094 8.239 1.00 30.69 398 GLU A O 1
ATOM 3270 N N . GLU A 1 399 ? -21.313 12.021 8.423 1.00 31.67 399 GLU A N 1
ATOM 3271 C CA . GLU A 1 399 ? -19.966 11.443 8.278 1.00 31.67 399 GLU A CA 1
ATOM 3272 C C . GLU A 1 399 ? -19.575 10.573 9.485 1.00 31.67 399 GLU A C 1
ATOM 3274 O O . GLU A 1 399 ? -18.855 9.585 9.345 1.00 31.67 399 GLU A O 1
ATOM 3279 N N . ILE A 1 400 ? -20.109 10.893 10.667 1.00 33.53 400 ILE A N 1
ATOM 3280 C CA . ILE A 1 400 ? -19.901 10.129 11.907 1.00 33.53 400 ILE A CA 1
ATOM 3281 C C . ILE A 1 400 ? -20.668 8.794 11.876 1.00 33.53 400 ILE A C 1
ATOM 3283 O O . ILE A 1 400 ? -20.178 7.787 12.384 1.00 33.53 400 ILE A O 1
ATOM 3287 N N . PHE A 1 401 ? -21.837 8.750 11.224 1.00 31.28 401 PHE A N 1
ATOM 3288 C CA . PHE A 1 401 ? -22.657 7.535 11.137 1.00 31.28 401 PHE A CA 1
ATOM 3289 C C . PHE A 1 401 ? -21.982 6.424 10.328 1.00 31.28 401 PHE A C 1
ATOM 3291 O O . PHE A 1 401 ? -22.024 5.262 10.724 1.00 31.28 401 PHE A O 1
ATOM 3298 N N . HIS A 1 402 ? -21.282 6.777 9.251 1.00 32.47 402 HIS A N 1
ATOM 3299 C CA . HIS A 1 402 ? -20.519 5.807 8.463 1.00 32.47 402 HIS A CA 1
ATOM 3300 C C . HIS A 1 402 ? -19.235 5.321 9.156 1.00 32.47 402 HIS A C 1
ATOM 3302 O O . HIS A 1 402 ? -18.716 4.261 8.805 1.00 32.47 402 HIS A O 1
ATOM 3308 N N . TYR A 1 403 ? -18.731 6.052 10.157 1.00 31.16 403 TYR A N 1
ATOM 3309 C CA . TYR A 1 403 ? -17.487 5.718 10.855 1.00 31.16 403 TYR A CA 1
ATOM 3310 C C . TYR A 1 403 ? -17.653 4.559 11.856 1.00 31.16 403 TYR A C 1
ATOM 3312 O O . TYR A 1 403 ? -16.749 3.736 12.002 1.00 31.16 403 TYR A O 1
ATOM 3320 N N . GLU A 1 404 ? -18.820 4.433 12.499 1.00 34.38 404 GLU A N 1
ATOM 3321 C CA . GLU A 1 404 ? -19.122 3.296 13.388 1.00 34.38 404 GLU A CA 1
ATOM 3322 C C . GLU A 1 404 ? -19.657 2.060 12.649 1.00 34.38 404 GLU A C 1
ATOM 3324 O O . GLU A 1 404 ? -19.460 0.933 13.109 1.00 34.38 404 GLU A O 1
ATOM 3329 N N . GLU A 1 405 ? -20.248 2.230 11.462 1.00 35.72 405 GLU A N 1
ATOM 3330 C CA . GLU A 1 405 ? -20.709 1.114 10.621 1.00 35.72 405 GLU A CA 1
ATOM 3331 C C . GLU A 1 405 ? -19.565 0.176 10.174 1.00 35.72 405 GLU A C 1
ATOM 3333 O O . GLU A 1 405 ? -19.801 -1.006 9.912 1.00 35.72 405 GLU A O 1
ATOM 3338 N N . GLY A 1 406 ? -18.318 0.668 10.136 1.00 28.52 406 GLY A N 1
ATOM 3339 C CA . GLY A 1 406 ? -17.124 -0.083 9.723 1.00 28.52 406 GLY A CA 1
ATOM 3340 C C . GLY A 1 406 ? -16.573 -1.077 10.758 1.00 28.52 406 GLY A C 1
ATOM 3341 O O . GLY A 1 406 ? -15.781 -1.955 10.404 1.00 28.52 406 GLY A O 1
ATOM 3342 N N . PHE A 1 407 ? -17.017 -1.002 12.019 1.00 29.34 407 PHE A N 1
ATOM 3343 C CA . PHE A 1 407 ? -16.655 -1.945 13.086 1.00 29.34 407 PHE A CA 1
ATOM 3344 C C . PHE A 1 407 ? -17.712 -3.052 13.256 1.00 29.34 407 PHE A C 1
ATOM 3346 O O . PHE A 1 407 ? -18.180 -3.331 14.351 1.00 29.34 407 PHE A O 1
ATOM 3353 N N . GLY A 1 408 ? -18.084 -3.726 12.164 1.00 28.67 408 GLY A N 1
ATOM 3354 C CA . GLY A 1 408 ? -18.570 -5.113 12.204 1.00 28.67 408 GLY A CA 1
ATOM 3355 C C . GLY A 1 408 ? -19.738 -5.455 13.145 1.00 28.67 408 GLY A C 1
ATOM 3356 O O . GLY A 1 408 ? -19.768 -6.575 13.652 1.00 28.67 408 GLY A O 1
ATOM 3357 N N . GLN A 1 409 ? -20.706 -4.563 13.377 1.00 35.69 409 GLN A N 1
ATOM 3358 C CA . GLN A 1 409 ? -21.924 -4.903 14.134 1.00 35.69 409 GLN A CA 1
ATOM 3359 C C . GLN A 1 409 ? -23.221 -4.357 13.518 1.00 35.69 409 GLN A C 1
ATOM 3361 O O . GLN A 1 409 ? -24.153 -4.011 14.234 1.00 35.69 409 GLN A O 1
ATOM 3366 N N . LYS A 1 410 ? -23.382 -4.375 12.186 1.00 33.34 410 LYS A N 1
ATOM 3367 C CA . LYS A 1 410 ? -24.690 -4.032 11.584 1.00 33.34 410 LYS A CA 1
ATOM 3368 C C . LYS A 1 410 ? -25.831 -5.003 11.944 1.00 33.34 410 LYS A C 1
ATOM 3370 O O . LYS A 1 410 ? -26.987 -4.682 11.730 1.00 33.34 410 LYS A O 1
ATOM 3375 N N . GLN A 1 411 ? -25.548 -6.165 12.540 1.00 35.16 411 GLN A N 1
ATOM 3376 C CA . GLN A 1 411 ? -26.595 -7.135 12.900 1.00 35.16 411 GLN A CA 1
ATOM 3377 C C . GLN A 1 411 ? -27.112 -7.054 14.350 1.00 35.16 411 GLN A C 1
ATOM 3379 O O . GLN A 1 411 ? -28.063 -7.762 14.682 1.00 35.16 411 GLN A O 1
ATOM 3384 N N . PHE A 1 412 ? -26.530 -6.238 15.243 1.00 38.97 412 PHE A N 1
ATOM 3385 C CA . PHE A 1 412 ? -26.826 -6.367 16.684 1.00 38.97 412 PHE A CA 1
ATOM 3386 C C . PHE A 1 412 ? -27.566 -5.191 17.345 1.00 38.97 412 PHE A C 1
ATOM 3388 O O . PHE A 1 412 ? -28.173 -5.412 18.398 1.00 38.97 412 PHE A O 1
ATOM 3395 N N . HIS A 1 413 ? -27.606 -4.000 16.737 1.00 49.09 413 HIS A N 1
ATOM 3396 C CA . HIS A 1 413 ? -28.100 -2.783 17.409 1.00 49.09 413 HIS A CA 1
ATOM 3397 C C . HIS A 1 413 ? -29.553 -2.386 17.098 1.00 49.09 413 HIS A C 1
ATOM 3399 O O . HIS A 1 413 ? -30.171 -1.712 17.915 1.00 49.09 413 HIS A O 1
ATOM 3405 N N . GLU A 1 414 ? -30.150 -2.829 15.986 1.00 48.94 414 GLU A N 1
ATOM 3406 C CA . GLU A 1 414 ? -31.459 -2.304 15.535 1.00 48.94 414 GLU A CA 1
ATOM 3407 C C . GLU A 1 414 ? -32.665 -2.717 16.407 1.00 48.94 414 GLU A C 1
ATOM 3409 O O . GLU A 1 414 ? -33.763 -2.188 16.243 1.00 48.94 414 GLU A O 1
ATOM 3414 N N . HIS A 1 415 ? -32.484 -3.636 17.362 1.00 53.34 415 HIS A N 1
ATOM 3415 C CA . HIS A 1 415 ? -33.566 -4.155 18.216 1.00 53.34 415 HIS A CA 1
ATOM 3416 C C . HIS A 1 415 ? -33.292 -4.039 19.728 1.00 53.34 415 HIS A C 1
ATOM 3418 O O . HIS A 1 415 ? -34.033 -4.605 20.532 1.00 53.34 415 HIS A O 1
ATOM 3424 N N . GLY A 1 416 ? -32.221 -3.347 20.137 1.00 63.31 416 GLY A N 1
ATOM 3425 C CA . GLY A 1 416 ? -31.901 -3.104 21.548 1.00 63.31 416 GLY A CA 1
ATOM 3426 C C . GLY A 1 416 ? -32.280 -1.690 21.993 1.00 63.31 416 GLY A C 1
ATOM 3427 O O . GLY A 1 416 ? -32.171 -0.750 21.213 1.00 63.31 416 GLY A O 1
ATOM 3428 N N . ARG A 1 417 ? -32.696 -1.522 23.252 1.00 83.19 417 ARG A N 1
ATOM 3429 C CA . ARG A 1 417 ? -32.833 -0.200 23.891 1.00 83.19 417 ARG A CA 1
ATOM 3430 C C . ARG A 1 417 ? -31.627 0.074 24.781 1.00 83.19 417 ARG A C 1
ATOM 3432 O O . ARG A 1 417 ? -31.046 -0.863 25.327 1.00 83.19 417 ARG A O 1
ATOM 3439 N N . PHE A 1 418 ? -31.287 1.338 24.993 1.00 86.38 418 PHE A N 1
ATOM 3440 C CA . PHE A 1 418 ? -30.247 1.683 25.957 1.00 86.38 418 PHE A CA 1
ATOM 3441 C C . PHE A 1 418 ? -30.691 1.396 27.399 1.00 86.38 418 PHE A C 1
ATOM 3443 O O . PHE A 1 418 ? -31.865 1.548 27.760 1.00 86.38 418 PHE A O 1
ATOM 3450 N N . GLY A 1 419 ? -29.743 0.911 28.196 1.00 88.44 419 GLY A N 1
ATOM 3451 C CA . GLY A 1 419 ? -29.837 0.802 29.646 1.00 88.44 419 GLY A CA 1
ATOM 3452 C C . GLY A 1 419 ? -29.124 1.974 30.310 1.00 88.44 419 GLY A C 1
ATOM 3453 O O . GLY A 1 419 ? -29.441 3.134 30.056 1.00 88.44 419 GLY A O 1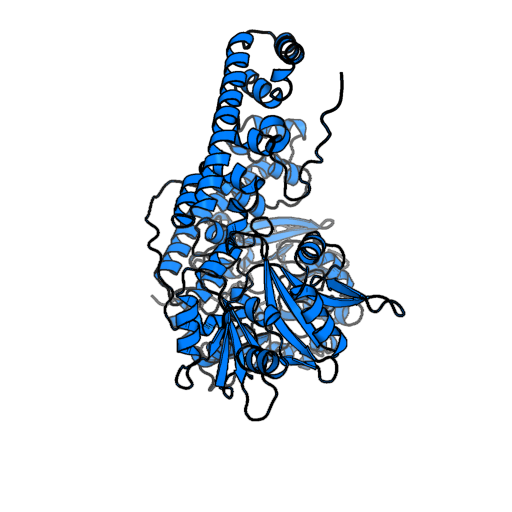
ATOM 3454 N N . ASP A 1 420 ? -28.144 1.664 31.151 1.00 93.00 420 ASP A N 1
ATOM 3455 C CA . ASP A 1 420 ? -27.294 2.675 31.773 1.00 93.00 420 ASP A CA 1
ATOM 3456 C C . ASP A 1 420 ? -26.077 3.000 30.897 1.00 93.00 420 ASP A C 1
ATOM 3458 O O . ASP A 1 420 ? -25.556 2.137 30.183 1.00 93.00 420 ASP A O 1
ATOM 3462 N N . LYS A 1 421 ? -25.593 4.239 30.990 1.00 92.75 421 LYS A N 1
ATOM 3463 C CA . LYS A 1 421 ? -24.258 4.629 30.535 1.00 92.75 421 LYS A CA 1
ATOM 3464 C C . LYS A 1 421 ? -23.396 5.009 31.731 1.00 92.75 421 LYS A C 1
ATOM 3466 O O . LYS A 1 421 ? -23.851 5.656 32.667 1.00 92.75 421 LYS A O 1
ATOM 3471 N N . MET A 1 422 ? -22.144 4.597 31.685 1.00 93.44 422 MET A N 1
ATOM 3472 C CA . MET A 1 422 ? -21.166 4.711 32.755 1.00 93.44 422 MET A CA 1
ATOM 3473 C C . MET A 1 422 ? -19.956 5.459 32.232 1.00 93.44 422 MET A C 1
ATOM 3475 O O . MET A 1 422 ? -19.543 5.205 31.100 1.00 93.44 422 MET A O 1
ATOM 3479 N N . GLU A 1 423 ? -19.389 6.361 33.025 1.00 91.62 423 GLU A N 1
ATOM 3480 C CA . GLU A 1 423 ? -18.169 7.063 32.639 1.00 91.62 423 GLU A CA 1
ATOM 3481 C C . GLU A 1 423 ? -17.073 6.046 32.306 1.00 91.62 423 GLU A C 1
ATOM 3483 O O . GLU A 1 423 ? -16.808 5.098 33.055 1.00 91.62 423 GLU A O 1
ATOM 3488 N N . LYS A 1 424 ? -16.457 6.208 31.135 1.00 88.12 424 LYS A N 1
ATOM 3489 C CA . LYS A 1 424 ? -15.324 5.385 30.758 1.00 88.12 424 LYS A CA 1
ATOM 3490 C C . LYS A 1 424 ? -14.077 5.978 31.403 1.00 88.12 424 LYS A C 1
ATOM 3492 O O . LYS A 1 424 ? -13.554 6.988 30.947 1.00 88.12 424 LYS A O 1
ATOM 3497 N N . MET A 1 425 ? -13.615 5.307 32.449 1.00 85.69 425 MET A N 1
ATOM 3498 C CA . MET A 1 425 ? -12.362 5.630 33.118 1.00 85.69 425 MET A CA 1
ATOM 3499 C C . MET A 1 425 ? -11.170 5.244 32.230 1.00 85.69 425 MET A C 1
ATOM 3501 O O . MET A 1 425 ? -11.209 4.224 31.530 1.00 85.69 425 MET A O 1
ATOM 3505 N N . ASP A 1 426 ? -10.124 6.063 32.285 1.00 79.75 426 ASP A N 1
ATOM 3506 C CA . ASP A 1 426 ? -8.945 5.995 31.424 1.00 79.75 426 ASP A CA 1
ATOM 3507 C C . ASP A 1 426 ? -7.705 5.637 32.249 1.00 79.75 426 ASP A C 1
ATOM 3509 O O . ASP A 1 426 ? -6.844 6.466 32.547 1.00 79.75 426 ASP A O 1
ATOM 3513 N N . GLY A 1 427 ? -7.663 4.389 32.708 1.00 82.62 427 GLY A N 1
ATOM 3514 C CA . GLY A 1 427 ? -6.607 3.892 33.575 1.00 82.62 427 GLY A CA 1
ATOM 3515 C C . GLY A 1 427 ? -6.176 2.482 33.202 1.00 82.62 427 GLY A C 1
ATOM 3516 O O . GLY A 1 427 ? -5.974 2.130 32.039 1.00 82.62 427 GLY A O 1
ATOM 3517 N N . THR A 1 428 ? -5.958 1.659 34.222 1.00 83.88 428 THR A N 1
ATOM 3518 C CA . THR A 1 428 ? -5.668 0.238 34.045 1.00 83.88 428 THR A CA 1
ATOM 3519 C C . THR A 1 428 ? -6.748 -0.605 34.694 1.00 83.88 428 THR A C 1
ATOM 3521 O O . THR A 1 428 ? -6.947 -0.527 35.903 1.00 83.88 428 THR A O 1
ATOM 3524 N N . LEU A 1 429 ? -7.369 -1.487 33.911 1.00 90.31 429 LEU A N 1
ATOM 3525 C CA . LEU A 1 429 ? -8.294 -2.492 34.427 1.00 90.31 429 LEU A CA 1
ATOM 3526 C C . LEU A 1 429 ? -7.598 -3.419 35.434 1.00 90.31 429 LEU A C 1
ATOM 3528 O O . LEU A 1 429 ? -6.602 -4.077 35.103 1.00 90.31 429 LEU A O 1
ATOM 3532 N N . ILE A 1 430 ? -8.187 -3.521 36.621 1.00 95.75 430 ILE A N 1
ATOM 3533 C CA . ILE A 1 430 ? -7.791 -4.385 37.725 1.00 95.75 430 ILE A CA 1
ATOM 3534 C C . ILE A 1 430 ? -8.957 -5.306 38.097 1.00 95.75 430 ILE A C 1
ATOM 3536 O O . ILE A 1 430 ? -10.054 -4.847 38.396 1.00 95.75 430 ILE A O 1
ATOM 3540 N N . SER A 1 431 ? -8.707 -6.612 38.137 1.00 95.00 431 SER A N 1
ATOM 3541 C CA . SER A 1 431 ? -9.701 -7.625 38.508 1.00 95.00 431 SER A CA 1
ATOM 3542 C C . SER A 1 431 ? -9.272 -8.379 39.762 1.00 95.00 431 SER A C 1
ATOM 3544 O O . SER A 1 431 ? -8.087 -8.685 39.934 1.00 95.00 431 SER A O 1
ATOM 3546 N N . THR A 1 432 ? -10.232 -8.751 40.605 1.00 96.56 432 THR A N 1
ATOM 3547 C CA . THR A 1 432 ? -9.986 -9.624 41.763 1.00 96.56 432 THR A CA 1
ATOM 3548 C C . THR A 1 432 ? -9.919 -11.106 41.380 1.00 96.56 432 THR A C 1
ATOM 3550 O O . THR A 1 432 ? -10.593 -11.572 40.455 1.00 96.56 432 THR A O 1
ATOM 3553 N N . PHE A 1 433 ? -9.115 -11.878 42.114 1.00 92.31 433 PHE A N 1
ATOM 3554 C CA . PHE A 1 433 ? -9.083 -13.339 42.036 1.00 92.31 433 PHE A CA 1
ATOM 3555 C C . PHE A 1 433 ? -8.669 -13.974 43.373 1.00 92.31 433 PHE A C 1
ATOM 3557 O O . PHE A 1 433 ? -8.020 -13.337 44.201 1.00 92.31 433 PHE A O 1
ATOM 3564 N N . LEU A 1 434 ? -9.023 -15.249 43.575 1.00 89.75 434 LEU A N 1
ATOM 3565 C CA . LEU A 1 434 ? -8.585 -16.037 44.733 1.00 89.75 434 LEU A CA 1
ATOM 3566 C C . LEU A 1 434 ? -7.227 -16.693 44.462 1.00 89.75 434 LEU A C 1
ATOM 3568 O O . LEU A 1 434 ? -7.065 -17.438 43.493 1.00 89.75 434 LEU A O 1
ATOM 3572 N N . HIS A 1 435 ? -6.261 -16.459 45.347 1.00 87.38 435 HIS A N 1
ATOM 3573 C CA . HIS A 1 435 ? -4.916 -17.010 45.285 1.00 87.38 435 HIS A CA 1
ATOM 3574 C C . HIS A 1 435 ? -4.664 -18.042 46.395 1.00 87.38 435 HIS A C 1
ATOM 3576 O O . HIS A 1 435 ? -4.835 -17.780 47.588 1.00 87.38 435 HIS A O 1
ATOM 3582 N N . GLY A 1 436 ? -4.199 -19.225 45.977 1.00 76.12 436 GLY A N 1
ATOM 3583 C CA . GLY A 1 436 ? -3.843 -20.345 46.851 1.00 76.12 436 GLY A CA 1
ATOM 3584 C C . GLY A 1 436 ? -5.035 -21.228 47.249 1.00 76.12 436 GLY A C 1
ATOM 3585 O O . GLY A 1 436 ? -6.088 -20.746 47.656 1.00 76.12 436 GLY A O 1
ATOM 3586 N N . ARG A 1 437 ? -4.864 -22.559 47.155 1.00 63.72 437 ARG A N 1
ATOM 3587 C CA . ARG A 1 437 ? -5.920 -23.543 47.489 1.00 63.72 437 ARG A CA 1
ATOM 3588 C C . ARG A 1 437 ? -6.307 -23.550 48.973 1.00 63.72 437 ARG A C 1
ATOM 3590 O O . ARG A 1 437 ? -7.458 -23.835 49.281 1.00 63.72 437 ARG A O 1
ATOM 3597 N N . ALA A 1 438 ? -5.355 -23.272 49.866 1.00 62.47 438 ALA A N 1
ATOM 3598 C CA . ALA A 1 438 ? -5.560 -23.303 51.317 1.00 62.47 438 ALA A CA 1
ATOM 3599 C C . ALA A 1 438 ? -5.797 -21.908 51.919 1.00 62.47 438 ALA A C 1
ATOM 3601 O O . ALA A 1 438 ? -6.601 -21.776 52.832 1.00 62.47 438 ALA A O 1
ATOM 3602 N N . SER A 1 439 ? -5.124 -20.877 51.397 1.00 66.75 439 SER A N 1
ATOM 3603 C CA . SER A 1 439 ? -5.201 -19.503 51.907 1.00 66.75 439 SER A CA 1
ATOM 3604 C C . SER A 1 439 ? -6.448 -18.750 51.448 1.00 66.75 439 SER A C 1
ATOM 3606 O O . SER A 1 439 ? -6.905 -17.888 52.188 1.00 66.75 439 SER A O 1
ATOM 3608 N N . LYS A 1 440 ? -6.983 -19.055 50.249 1.00 79.44 440 LYS A N 1
ATOM 3609 C CA . LYS A 1 440 ? -8.094 -18.314 49.610 1.00 79.44 440 LYS A CA 1
ATOM 3610 C C . LYS A 1 440 ? -7.917 -16.790 49.707 1.00 79.44 440 LYS A C 1
ATOM 3612 O O . LYS A 1 440 ? -8.867 -16.050 49.932 1.00 79.44 440 LYS A O 1
ATOM 3617 N N . GLU A 1 441 ? -6.681 -16.328 49.545 1.00 89.12 441 GLU A N 1
ATOM 3618 C CA . GLU A 1 441 ? -6.345 -14.915 49.690 1.00 89.12 441 GLU A CA 1
ATOM 3619 C C . GLU A 1 441 ? -6.857 -14.154 48.467 1.00 89.12 441 GLU A C 1
ATOM 3621 O O . GLU A 1 441 ? -6.609 -14.572 47.334 1.00 89.12 441 GLU A O 1
ATOM 3626 N N . VAL A 1 442 ? -7.548 -13.034 48.668 1.00 90.81 442 VAL A N 1
ATOM 3627 C CA . VAL A 1 442 ? -7.961 -12.182 47.551 1.00 90.81 442 VAL A CA 1
ATOM 3628 C C . VAL A 1 442 ? -6.777 -11.359 47.071 1.00 90.81 442 VAL A C 1
ATOM 3630 O O . VAL A 1 442 ? -6.134 -10.648 47.840 1.00 90.81 442 VAL A O 1
ATOM 3633 N N . ARG A 1 443 ? -6.490 -11.458 45.773 1.00 93.44 443 ARG A N 1
ATOM 3634 C CA . ARG A 1 443 ? -5.445 -10.693 45.092 1.00 93.44 443 ARG A CA 1
ATOM 3635 C C . ARG A 1 443 ? -5.995 -9.985 43.867 1.00 93.44 443 ARG A C 1
ATOM 3637 O O . ARG A 1 443 ? -7.060 -10.327 43.351 1.00 93.44 443 ARG A O 1
ATOM 3644 N N . LEU A 1 444 ? -5.240 -8.998 43.403 1.00 94.81 444 LEU A N 1
ATOM 3645 C CA . LEU A 1 444 ? -5.553 -8.203 42.225 1.00 94.81 444 LEU A CA 1
ATOM 3646 C C . LEU A 1 444 ? -4.663 -8.603 41.050 1.00 94.81 444 LEU A C 1
ATOM 3648 O O . LEU A 1 444 ? -3.514 -9.009 41.225 1.00 94.81 444 LEU A O 1
ATOM 3652 N N . LYS A 1 445 ? -5.197 -8.477 39.839 1.00 91.00 445 LYS A N 1
ATOM 3653 C CA . LYS A 1 445 ? -4.456 -8.648 38.589 1.00 91.00 445 LYS A CA 1
ATOM 3654 C C . LYS A 1 445 ? -4.840 -7.571 37.593 1.00 91.00 445 LYS A C 1
ATOM 3656 O O . LYS A 1 445 ? -5.986 -7.139 37.580 1.00 91.00 445 LYS A O 1
ATOM 3661 N N . SER A 1 446 ? -3.932 -7.218 36.694 1.00 88.94 446 SER A N 1
ATOM 3662 C CA . SER A 1 446 ? -4.288 -6.459 35.500 1.00 88.94 446 SER A CA 1
ATOM 3663 C C . SER A 1 446 ? -4.769 -7.401 34.392 1.00 88.94 446 SER A C 1
ATOM 3665 O O . SER A 1 446 ? -4.939 -8.617 34.584 1.00 88.94 446 SER A O 1
ATOM 3667 N N . LYS A 1 447 ? -4.991 -6.858 33.192 1.00 73.19 447 LYS A N 1
ATOM 3668 C CA . LYS A 1 447 ? -5.368 -7.656 32.018 1.00 73.19 447 LYS A CA 1
ATOM 3669 C C . LYS A 1 447 ? -4.343 -8.750 31.691 1.00 73.19 447 LYS A C 1
ATOM 3671 O O . LYS A 1 447 ? -4.750 -9.855 31.346 1.00 73.19 447 LYS A O 1
ATOM 3676 N N . GLN A 1 448 ? -3.046 -8.454 31.810 1.00 65.56 448 GLN A N 1
ATOM 3677 C CA . GLN A 1 448 ? -1.963 -9.337 31.349 1.00 65.56 448 GLN A CA 1
ATOM 3678 C C . GLN A 1 448 ? -0.952 -9.731 32.435 1.00 65.56 448 GLN A C 1
ATOM 3680 O O . GLN A 1 448 ? -0.103 -10.579 32.178 1.00 65.56 448 GLN A O 1
ATOM 3685 N N . SER A 1 449 ? -1.009 -9.147 33.636 1.00 74.31 449 SER A N 1
ATOM 3686 C CA . SER A 1 449 ? 0.010 -9.381 34.663 1.00 74.31 449 SER A CA 1
ATOM 3687 C C . SER A 1 449 ? -0.576 -9.485 36.070 1.00 74.31 449 SER A C 1
ATOM 3689 O O . SER A 1 449 ? -1.558 -8.824 36.403 1.00 74.31 449 SER A O 1
ATOM 3691 N N . LEU A 1 450 ? 0.061 -10.312 36.902 1.00 81.38 450 LEU A N 1
ATOM 3692 C CA . LEU A 1 450 ? -0.203 -10.414 38.343 1.00 81.38 450 LEU A CA 1
ATOM 3693 C C . LEU A 1 450 ? 0.730 -9.520 39.175 1.00 81.38 450 LEU A C 1
ATOM 3695 O O . LEU A 1 450 ? 0.537 -9.396 40.378 1.00 81.38 450 LEU A O 1
ATOM 3699 N N . THR A 1 451 ? 1.768 -8.946 38.563 1.00 83.12 451 THR A N 1
ATOM 3700 C CA . THR A 1 451 ? 2.863 -8.260 39.270 1.00 83.12 451 THR A CA 1
ATOM 3701 C C . THR A 1 451 ? 3.277 -6.951 38.600 1.00 83.12 451 THR A C 1
ATOM 3703 O O . THR A 1 451 ? 4.394 -6.482 38.811 1.00 83.12 451 THR A O 1
ATOM 3706 N N . SER A 1 452 ? 2.433 -6.367 37.743 1.00 81.56 452 SER A N 1
ATOM 3707 C CA . SER A 1 452 ? 2.739 -5.053 37.169 1.00 81.56 452 SER A CA 1
ATOM 3708 C C . SER A 1 452 ? 2.732 -3.979 38.258 1.00 81.56 452 SER A C 1
ATOM 3710 O O . SER A 1 452 ? 2.082 -4.140 39.292 1.00 81.56 452 SER A O 1
ATOM 3712 N N . LYS A 1 453 ? 3.429 -2.864 38.016 1.00 86.25 453 LYS A N 1
ATOM 3713 C CA . LYS A 1 453 ? 3.483 -1.726 38.945 1.00 86.25 453 LYS A CA 1
ATOM 3714 C C . LYS A 1 453 ? 2.080 -1.286 39.384 1.00 86.25 453 LYS A C 1
ATOM 3716 O O . LYS A 1 453 ? 1.827 -1.191 40.576 1.00 86.25 453 LYS A O 1
ATOM 3721 N N . GLN A 1 454 ? 1.150 -1.172 38.435 1.00 87.06 454 GLN A N 1
ATOM 3722 C CA . GLN A 1 454 ? -0.252 -0.823 38.688 1.00 87.06 454 GLN A CA 1
ATOM 3723 C C . GLN A 1 454 ? -0.959 -1.828 39.599 1.00 87.06 454 GLN A C 1
ATOM 3725 O O . GLN A 1 454 ? -1.789 -1.435 40.403 1.00 87.06 454 GLN A O 1
ATOM 3730 N N . VAL A 1 455 ? -0.642 -3.124 39.497 1.00 89.38 455 VAL A N 1
ATOM 3731 C CA . VAL A 1 455 ? -1.215 -4.141 40.392 1.00 89.38 455 VAL A CA 1
ATOM 3732 C C . VAL A 1 455 ? -0.669 -3.972 41.804 1.00 89.38 455 VAL A C 1
ATOM 3734 O O . VAL A 1 455 ? -1.433 -4.049 42.758 1.00 89.38 455 VAL A O 1
ATOM 3737 N N . ILE A 1 456 ? 0.633 -3.720 41.945 1.00 89.44 456 ILE A N 1
ATOM 3738 C CA . ILE A 1 456 ? 1.265 -3.492 43.250 1.00 89.44 456 ILE A CA 1
ATOM 3739 C C . ILE A 1 456 ? 0.687 -2.230 43.906 1.00 89.44 456 ILE A C 1
ATOM 3741 O O . ILE A 1 456 ? 0.317 -2.269 45.076 1.00 89.44 456 ILE A O 1
ATOM 3745 N N . GLU A 1 457 ? 0.553 -1.141 43.152 1.00 91.56 457 GLU A N 1
ATOM 3746 C CA . GLU A 1 457 ? -0.027 0.118 43.632 1.00 91.56 457 GLU A CA 1
ATOM 3747 C C . GLU A 1 457 ? -1.526 -0.028 43.945 1.00 91.56 457 GLU A C 1
ATOM 3749 O O . GLU A 1 457 ? -1.980 0.401 45.002 1.00 91.56 457 GLU A O 1
ATOM 3754 N N . ALA A 1 458 ? -2.296 -0.717 43.098 1.00 92.94 458 ALA A N 1
ATOM 3755 C CA . ALA A 1 458 ? -3.698 -1.031 43.374 1.00 92.94 458 ALA A CA 1
ATOM 3756 C C . ALA A 1 458 ? -3.864 -1.885 44.644 1.00 92.94 458 ALA A C 1
ATOM 3758 O O . ALA A 1 458 ? -4.775 -1.645 45.432 1.00 92.94 458 ALA A O 1
ATOM 3759 N N . MET A 1 459 ? -2.971 -2.852 44.885 1.00 93.19 459 MET A N 1
ATOM 3760 C CA . MET A 1 459 ? -2.986 -3.655 46.115 1.00 93.19 459 MET A CA 1
ATOM 3761 C C . MET A 1 459 ? -2.764 -2.800 47.367 1.00 93.19 459 MET A C 1
ATOM 3763 O O . MET A 1 459 ? -3.322 -3.120 48.412 1.00 93.19 459 MET A O 1
ATOM 3767 N N . GLN A 1 460 ? -1.980 -1.722 47.276 1.00 92.62 460 GLN A N 1
ATOM 3768 C CA . GLN A 1 460 ? -1.762 -0.792 48.390 1.00 92.62 460 GLN A CA 1
ATOM 3769 C C . GLN A 1 460 ? -2.987 0.083 48.681 1.00 92.62 460 GLN A C 1
ATOM 3771 O O . GLN A 1 460 ? -3.153 0.517 49.815 1.00 92.62 460 GLN A O 1
ATOM 3776 N N . LEU A 1 461 ? -3.850 0.322 47.686 1.00 92.25 461 LEU A N 1
ATOM 3777 C CA . LEU A 1 461 ? -5.116 1.045 47.861 1.00 92.25 461 LEU A CA 1
ATOM 3778 C C . LEU A 1 461 ? -6.240 0.163 48.422 1.00 92.25 461 LEU A C 1
ATOM 3780 O O . LEU A 1 461 ? -7.264 0.672 48.876 1.00 92.25 461 LEU A O 1
ATOM 3784 N N . LEU A 1 462 ? -6.064 -1.158 48.395 1.00 90.50 462 LEU A N 1
ATOM 3785 C CA . LEU A 1 462 ? -7.024 -2.115 48.926 1.00 90.50 462 LEU A CA 1
ATOM 3786 C C . LEU A 1 462 ? -6.813 -2.293 50.441 1.00 90.50 462 LEU A C 1
ATOM 3788 O O . LEU A 1 462 ? -6.230 -3.282 50.888 1.00 90.50 462 LEU A O 1
ATOM 3792 N N . VAL A 1 463 ? -7.287 -1.328 51.230 1.00 88.00 463 VAL A N 1
ATOM 3793 C CA . VAL A 1 463 ? -7.143 -1.299 52.697 1.00 88.00 463 VAL A CA 1
ATOM 3794 C C . VAL A 1 463 ? -8.492 -1.340 53.424 1.00 88.00 463 VAL A C 1
ATOM 3796 O O . VAL A 1 463 ? -9.550 -1.143 52.823 1.00 88.00 463 VAL A O 1
ATOM 3799 N N . ASP A 1 464 ? -8.441 -1.643 54.722 1.00 89.81 464 ASP A N 1
ATOM 3800 C CA . ASP A 1 464 ? -9.539 -1.506 55.686 1.00 89.81 464 ASP A CA 1
ATOM 3801 C C . ASP A 1 464 ? -10.885 -2.135 55.254 1.00 89.81 464 ASP A C 1
ATOM 3803 O O . ASP A 1 464 ? -10.970 -3.298 54.835 1.00 89.81 464 ASP A O 1
ATOM 3807 N N . GLU A 1 465 ? -11.971 -1.377 55.407 1.00 91.88 465 GLU A N 1
ATOM 3808 C CA . GLU A 1 465 ? -13.348 -1.791 55.133 1.00 91.88 465 GLU A CA 1
ATOM 3809 C C . GLU A 1 465 ? -13.574 -2.069 53.642 1.00 91.88 465 GLU A C 1
ATOM 3811 O O . GLU A 1 465 ? -14.314 -2.991 53.294 1.00 91.88 465 GLU A O 1
ATOM 3816 N N . PHE A 1 466 ? -12.879 -1.348 52.753 1.00 93.81 466 PHE A N 1
ATOM 3817 C CA . PHE A 1 466 ? -12.974 -1.572 51.310 1.00 93.81 466 PHE A CA 1
ATOM 3818 C C . PHE A 1 466 ? -12.421 -2.947 50.931 1.00 93.81 466 PHE A C 1
ATOM 3820 O O . PHE A 1 466 ? -13.083 -3.712 50.225 1.00 93.81 466 PHE A O 1
ATOM 3827 N N . LYS A 1 467 ? -11.258 -3.322 51.480 1.00 94.12 467 LYS A N 1
ATOM 3828 C CA . LYS A 1 467 ? -10.706 -4.673 51.314 1.00 94.12 467 LYS A CA 1
ATOM 3829 C C . LYS A 1 467 ? -11.664 -5.743 51.836 1.00 94.12 467 LYS A C 1
ATOM 3831 O O . LYS A 1 467 ? -11.912 -6.724 51.139 1.00 94.12 467 LYS A O 1
ATOM 3836 N N . SER A 1 468 ? -12.224 -5.537 53.026 1.00 94.19 468 SER A N 1
ATOM 3837 C CA . SER A 1 468 ? -13.125 -6.502 53.673 1.00 94.19 468 SER A CA 1
ATOM 3838 C C . SER A 1 468 ? -14.396 -6.755 52.848 1.00 94.19 468 SER A C 1
ATOM 3840 O O . SER A 1 468 ? -14.838 -7.896 52.690 1.00 94.19 468 SER A O 1
ATOM 3842 N N . GLU A 1 469 ? -14.977 -5.706 52.263 1.00 96.62 469 GLU A N 1
ATOM 3843 C CA . GLU A 1 469 ? -16.139 -5.832 51.381 1.00 96.62 469 GLU A CA 1
ATOM 3844 C C . GLU A 1 469 ? -15.806 -6.517 50.050 1.00 96.62 469 GLU A C 1
ATOM 3846 O O . GLU A 1 469 ? -16.565 -7.382 49.596 1.00 96.62 469 GLU A O 1
ATOM 3851 N N . ILE A 1 470 ? -14.659 -6.186 49.446 1.00 96.19 470 ILE A N 1
ATOM 3852 C CA . ILE A 1 470 ? -14.171 -6.845 48.229 1.00 96.19 470 ILE A CA 1
ATOM 3853 C C . ILE A 1 470 ? -13.945 -8.338 48.490 1.00 96.19 470 ILE A C 1
ATOM 3855 O O . ILE A 1 470 ? -14.375 -9.179 47.698 1.00 96.19 470 ILE A O 1
ATOM 3859 N N . GLU A 1 471 ? -13.342 -8.688 49.627 1.00 95.00 471 GLU A N 1
ATOM 3860 C CA . GLU A 1 471 ? -13.165 -10.077 50.040 1.00 95.00 471 GLU A CA 1
ATOM 3861 C C . GLU A 1 471 ? -14.499 -10.801 50.178 1.00 95.00 471 GLU A C 1
ATOM 3863 O O . GLU A 1 471 ? -14.641 -11.920 49.677 1.00 95.00 471 GLU A O 1
ATOM 3868 N N . ARG A 1 472 ? -15.504 -10.162 50.782 1.00 95.31 472 ARG A N 1
ATOM 3869 C CA . ARG A 1 472 ? -16.844 -10.743 50.910 1.00 95.31 472 ARG A CA 1
ATOM 3870 C C . ARG A 1 472 ? -17.487 -11.015 49.544 1.00 95.31 472 ARG A C 1
ATOM 3872 O O . ARG A 1 472 ? -18.039 -12.098 49.365 1.00 95.31 472 ARG A O 1
ATOM 3879 N N . LEU A 1 473 ? -17.378 -10.108 48.567 1.00 94.81 473 LEU A N 1
ATOM 3880 C CA . LEU A 1 473 ? -17.876 -10.351 47.200 1.00 94.81 473 LEU A CA 1
ATOM 3881 C C . LEU A 1 473 ? -17.156 -11.509 46.508 1.00 94.81 473 LEU A C 1
ATOM 3883 O O . LEU A 1 473 ? -17.798 -12.356 45.885 1.00 94.81 473 LEU A O 1
ATOM 3887 N N . VAL A 1 474 ? -15.832 -11.576 46.642 1.00 93.81 474 VAL A N 1
ATOM 3888 C CA . VAL A 1 474 ? -15.041 -12.647 46.029 1.00 93.81 474 VAL A CA 1
ATOM 3889 C C . VAL A 1 474 ? -15.386 -14.010 46.633 1.00 93.81 474 VAL A C 1
ATOM 3891 O O . VAL A 1 474 ? -15.519 -14.990 45.901 1.00 93.81 474 VAL A O 1
ATOM 3894 N N . HIS A 1 475 ? -15.634 -14.079 47.944 1.00 90.56 475 HIS A N 1
ATOM 3895 C CA . HIS A 1 475 ? -16.105 -15.299 48.609 1.00 90.56 475 HIS A CA 1
ATOM 3896 C C . HIS A 1 475 ? -17.545 -15.687 48.238 1.00 90.56 475 HIS A C 1
ATOM 3898 O O . HIS A 1 475 ? -17.894 -16.864 48.321 1.00 90.56 475 HIS A O 1
ATOM 3904 N N . LEU A 1 476 ? -18.359 -14.735 47.771 1.00 91.00 476 LEU A N 1
ATOM 3905 C CA . LEU A 1 476 ? -19.665 -14.988 47.153 1.00 91.00 476 LEU A CA 1
ATOM 3906 C C . LEU A 1 476 ? -19.560 -15.398 45.668 1.00 91.00 476 LEU A C 1
ATOM 3908 O O . LEU A 1 476 ? -20.575 -15.444 44.976 1.00 91.00 476 LEU A O 1
ATOM 3912 N N . ASN A 1 477 ? -18.357 -15.734 45.184 1.00 92.12 477 ASN A N 1
ATOM 3913 C CA . ASN A 1 477 ? -18.059 -16.130 43.803 1.00 92.12 477 ASN A CA 1
ATOM 3914 C C . ASN A 1 477 ? -18.330 -15.030 42.760 1.00 92.12 477 ASN A C 1
ATOM 3916 O O . ASN A 1 477 ? -18.843 -15.303 41.669 1.00 92.12 477 ASN A O 1
ATOM 3920 N N . TYR A 1 478 ? -17.955 -13.790 43.081 1.00 94.38 478 TYR A N 1
ATOM 3921 C CA . TYR A 1 478 ? -17.910 -12.686 42.122 1.00 94.38 478 TYR A CA 1
ATOM 3922 C C . TYR A 1 478 ? -16.473 -12.232 41.856 1.00 94.38 478 TYR A C 1
ATOM 3924 O O . TYR A 1 478 ? -15.657 -12.119 42.767 1.00 94.38 478 TYR A O 1
ATOM 3932 N N . THR A 1 479 ? -16.167 -11.904 40.603 1.00 95.81 479 THR A N 1
ATOM 3933 C CA . THR A 1 479 ? -15.025 -11.040 40.282 1.00 95.81 479 THR A CA 1
ATOM 3934 C C . THR A 1 479 ? -15.482 -9.592 40.354 1.00 95.81 479 THR A C 1
ATOM 3936 O O . THR A 1 479 ? -16.536 -9.258 39.817 1.00 95.81 479 THR A O 1
ATOM 3939 N N . VAL A 1 480 ? -14.690 -8.746 41.005 1.00 97.06 480 VAL A N 1
ATOM 3940 C CA . VAL A 1 480 ? -14.879 -7.296 41.018 1.00 97.06 480 VAL A CA 1
ATOM 3941 C C . VAL A 1 480 ? -13.880 -6.701 40.040 1.00 97.06 480 VAL A C 1
ATOM 3943 O O . VAL A 1 480 ? -12.673 -6.906 40.196 1.00 97.06 480 VAL A O 1
ATOM 3946 N N . ASP A 1 481 ? -14.396 -6.006 39.033 1.00 96.38 481 ASP A N 1
ATOM 3947 C CA . ASP A 1 481 ? -13.602 -5.299 38.036 1.00 96.38 481 ASP A CA 1
ATOM 3948 C C . ASP A 1 481 ? -13.578 -3.808 38.387 1.00 96.38 481 ASP A C 1
ATOM 3950 O O . ASP A 1 481 ? -14.620 -3.171 38.568 1.00 96.38 481 ASP A O 1
ATOM 3954 N N . MET A 1 482 ? -12.372 -3.265 38.506 1.00 96.81 482 MET A N 1
ATOM 3955 C CA . MET A 1 482 ? -12.080 -1.893 38.910 1.00 96.81 482 MET A CA 1
ATOM 3956 C C . MET A 1 482 ? -11.151 -1.232 37.895 1.00 96.81 482 MET A C 1
ATOM 3958 O O . MET A 1 482 ? -10.341 -1.911 37.270 1.00 96.81 482 MET A O 1
ATOM 3962 N N . GLU A 1 483 ? -11.198 0.089 37.791 1.00 94.06 483 GLU A N 1
ATOM 3963 C CA . GLU A 1 483 ? -10.159 0.861 37.115 1.00 94.06 483 GLU A CA 1
ATOM 3964 C C . GLU A 1 483 ? -9.191 1.434 38.153 1.00 94.06 483 GLU A C 1
ATOM 3966 O O . GLU A 1 483 ? -9.612 2.072 39.120 1.00 94.06 483 GLU A O 1
ATOM 3971 N N . TYR A 1 484 ? -7.892 1.212 37.950 1.00 93.94 484 TYR A N 1
ATOM 3972 C CA . TYR A 1 484 ? -6.838 1.920 38.666 1.00 93.94 484 TYR A CA 1
ATOM 3973 C C . TYR A 1 484 ? -6.409 3.154 37.874 1.00 93.94 484 TYR A C 1
ATOM 3975 O O . TYR A 1 484 ? -5.863 3.041 36.772 1.00 93.94 484 TYR A O 1
ATOM 3983 N N . THR A 1 485 ? -6.613 4.329 38.460 1.00 88.38 485 THR A N 1
ATOM 3984 C CA . THR A 1 485 ? -6.251 5.622 37.868 1.00 88.38 485 THR A CA 1
ATOM 3985 C C . THR A 1 485 ? -5.333 6.383 38.814 1.00 88.38 485 THR A C 1
ATOM 3987 O O . THR A 1 485 ? -5.563 6.361 40.020 1.00 88.38 485 THR A O 1
ATOM 3990 N N . SER A 1 486 ? -4.297 7.044 38.300 1.00 84.44 486 SER A N 1
ATOM 3991 C CA . SER A 1 486 ? -3.296 7.764 39.102 1.00 84.44 486 SER A CA 1
ATOM 3992 C C . SER A 1 486 ? -2.637 8.872 38.270 1.00 84.44 486 SER A C 1
ATOM 3994 O O . SER A 1 486 ? -2.489 8.674 37.063 1.00 84.44 486 SER A O 1
ATOM 3996 N N . PRO A 1 487 ? -2.148 9.972 38.885 1.00 73.38 487 PRO A N 1
ATOM 3997 C CA . PRO A 1 487 ? -1.318 10.966 38.199 1.00 73.38 487 PRO A CA 1
ATOM 3998 C C . PRO A 1 487 ? -0.107 10.355 37.474 1.00 73.38 487 PRO A C 1
ATOM 4000 O O . PRO A 1 487 ? 0.324 10.850 36.438 1.00 73.38 487 PRO A O 1
ATOM 4003 N N . SER A 1 488 ? 0.453 9.267 38.017 1.00 67.62 488 SER A N 1
ATOM 4004 C CA . SER A 1 488 ? 1.599 8.545 37.447 1.00 67.62 488 SER A CA 1
ATOM 4005 C C . SER A 1 488 ? 1.208 7.420 36.480 1.00 67.62 488 SER A C 1
ATOM 4007 O O . SER A 1 488 ? 2.088 6.836 35.849 1.00 67.62 488 SER A O 1
ATOM 4009 N N . ASN A 1 489 ? -0.088 7.108 36.368 1.00 62.78 489 ASN A N 1
ATOM 4010 C CA . ASN A 1 489 ? -0.654 6.091 35.477 1.00 62.78 489 ASN A CA 1
ATOM 4011 C C . ASN A 1 489 ? -1.547 6.763 34.423 1.00 62.78 489 ASN A C 1
ATOM 4013 O O . ASN A 1 489 ? -2.706 6.393 34.245 1.00 62.78 489 ASN A O 1
ATOM 4017 N N . HIS A 1 490 ? -1.006 7.811 33.803 1.00 53.59 490 HIS A N 1
ATOM 4018 C CA . HIS A 1 490 ? -1.715 8.676 32.872 1.00 53.59 490 HIS A CA 1
ATOM 4019 C C . HIS A 1 490 ? -1.750 8.071 31.467 1.00 53.59 490 HIS A C 1
ATOM 4021 O O . HIS A 1 490 ? -0.698 7.786 30.892 1.00 53.59 490 HIS A O 1
ATOM 4027 N N . VAL A 1 491 ? -2.951 7.949 30.900 1.00 54.88 491 VAL A N 1
ATOM 4028 C CA . VAL A 1 491 ? -3.151 7.659 29.474 1.00 54.88 491 VAL A CA 1
ATOM 4029 C C . VAL A 1 491 ? -3.557 8.957 28.757 1.00 54.88 491 VAL A C 1
ATOM 4031 O O . VAL A 1 491 ? -2.794 9.446 27.929 1.00 54.88 491 VAL A O 1
ATOM 4034 N N . PHE A 1 492 ? -4.668 9.586 29.149 1.00 57.66 492 PHE A N 1
ATOM 4035 C CA . PHE A 1 492 ? -5.163 10.866 28.621 1.00 57.66 492 PHE A CA 1
ATOM 4036 C C . PHE A 1 492 ? -5.981 11.696 29.630 1.00 57.66 492 PHE A C 1
ATOM 4038 O O . PHE A 1 492 ? -5.881 12.922 29.642 1.00 57.66 492 PHE A O 1
ATOM 4045 N N . VAL A 1 493 ? -6.830 11.068 30.450 1.00 63.41 493 VAL A N 1
ATOM 4046 C CA . VAL A 1 493 ? -7.590 11.775 31.490 1.00 63.41 493 VAL A CA 1
ATOM 4047 C C . VAL A 1 493 ? -6.691 11.962 32.708 1.00 63.41 493 VAL A C 1
ATOM 4049 O O . VAL A 1 493 ? -6.219 10.997 33.308 1.00 63.41 493 VAL A O 1
ATOM 4052 N N . SER A 1 494 ? -6.460 13.215 33.094 1.00 66.56 494 SER A N 1
ATOM 4053 C CA . SER A 1 494 ? -5.691 13.537 34.294 1.00 66.56 494 SER A CA 1
ATOM 4054 C C . SER A 1 494 ? -6.490 13.235 35.558 1.00 66.56 494 SER A C 1
ATOM 4056 O O . SER A 1 494 ? -7.577 13.771 35.775 1.00 66.56 494 SER A O 1
ATOM 4058 N N . TYR A 1 495 ? -5.908 12.416 36.430 1.00 76.62 495 TYR A N 1
ATOM 4059 C CA . TYR A 1 495 ? -6.440 12.112 37.754 1.00 76.62 495 TYR A CA 1
ATOM 4060 C C . TYR A 1 495 ? -5.571 12.784 38.812 1.00 76.62 495 TYR A C 1
ATOM 4062 O O . TYR A 1 495 ? -4.347 12.724 38.743 1.00 76.62 495 TYR A O 1
ATOM 4070 N N . SER A 1 496 ? -6.194 13.423 39.802 1.00 79.75 496 SER A N 1
ATOM 4071 C CA . SER A 1 496 ? -5.487 14.186 40.839 1.00 79.75 496 SER A CA 1
ATOM 4072 C C . SER A 1 496 ? -4.790 13.309 41.883 1.00 79.75 496 SER A C 1
ATOM 4074 O O . SER A 1 496 ? -3.843 13.762 42.522 1.00 79.75 496 SER A O 1
ATOM 4076 N N . GLN A 1 497 ? -5.234 12.061 42.056 1.00 85.69 497 GLN A N 1
ATOM 4077 C CA . GLN A 1 497 ? -4.695 11.118 43.036 1.00 85.69 497 GLN A CA 1
ATOM 4078 C C . GLN A 1 497 ? -4.893 9.657 42.594 1.00 85.69 497 GLN A C 1
ATOM 4080 O O . GLN A 1 497 ? -5.815 9.379 41.821 1.00 85.69 497 GLN A O 1
ATOM 4085 N N . PRO A 1 498 ? -4.050 8.717 43.066 1.00 90.88 498 PRO A N 1
ATOM 4086 C CA . PRO A 1 498 ? -4.274 7.288 42.875 1.00 90.88 498 PRO A CA 1
ATOM 4087 C C . PRO A 1 498 ? -5.599 6.835 43.498 1.00 90.88 498 PRO A C 1
ATOM 4089 O O . PRO A 1 498 ? -5.865 7.125 44.662 1.00 90.88 498 PRO A O 1
ATOM 4092 N N . GLN A 1 499 ? -6.409 6.094 42.748 1.00 93.50 499 GLN A N 1
ATOM 4093 C CA . GLN A 1 499 ? -7.693 5.569 43.217 1.00 93.50 499 GLN A CA 1
ATOM 4094 C C . GLN A 1 499 ? -8.058 4.254 42.520 1.00 93.50 499 GLN A C 1
ATOM 4096 O O . GLN A 1 499 ? -7.609 3.975 41.405 1.00 93.50 499 GLN A O 1
ATOM 4101 N N . LEU A 1 500 ? -8.894 3.463 43.196 1.00 94.62 500 LEU A N 1
ATOM 4102 C CA . LEU A 1 500 ? -9.597 2.318 42.626 1.00 94.62 500 LEU A CA 1
ATOM 4103 C C . LEU A 1 500 ? -11.082 2.649 42.525 1.00 94.62 500 LEU A C 1
ATOM 4105 O O . LEU A 1 500 ? -11.734 2.918 43.538 1.00 94.62 500 LEU A O 1
ATOM 4109 N N . THR A 1 501 ? -11.601 2.592 41.304 1.00 95.56 501 THR A N 1
ATOM 4110 C CA . THR A 1 501 ? -13.012 2.840 41.009 1.00 95.56 501 THR A CA 1
ATOM 4111 C C . THR A 1 501 ? -13.657 1.549 40.525 1.00 95.56 501 THR A C 1
ATOM 4113 O O . THR A 1 501 ? -13.197 0.943 39.563 1.00 95.56 501 THR A O 1
ATOM 4116 N N . VAL A 1 502 ? -14.720 1.105 41.188 1.00 97.00 502 VAL A N 1
ATOM 4117 C CA . VAL A 1 502 ? -15.445 -0.130 40.867 1.00 97.00 502 VAL A CA 1
ATOM 4118 C C . VAL A 1 502 ? -16.310 0.099 39.636 1.00 97.00 502 VAL A C 1
ATOM 4120 O O . VAL A 1 502 ? -17.133 1.009 39.625 1.00 97.00 502 VAL A O 1
ATOM 4123 N N . LEU A 1 503 ? -16.127 -0.737 38.612 1.00 94.31 503 LEU A N 1
ATOM 4124 C CA . LEU A 1 503 ? -16.818 -0.631 37.325 1.00 94.31 503 LEU A CA 1
ATOM 4125 C C . LEU A 1 503 ? -17.999 -1.597 37.240 1.00 94.31 503 LEU A C 1
ATOM 4127 O O . LEU A 1 503 ? -19.113 -1.223 36.881 1.00 94.31 503 LEU A O 1
ATOM 4131 N N . CYS A 1 504 ? -17.746 -2.870 37.540 1.00 94.75 504 CYS A N 1
ATOM 4132 C CA . CYS A 1 504 ? -18.759 -3.914 37.494 1.00 94.75 504 CYS A CA 1
ATOM 4133 C C . CYS A 1 504 ? -18.379 -5.099 38.390 1.00 94.75 504 CYS A C 1
ATOM 4135 O O . CYS A 1 504 ? -17.230 -5.226 38.822 1.00 94.75 504 CYS A O 1
ATOM 4137 N N . ILE A 1 505 ? -19.340 -5.989 38.651 1.00 95.19 505 ILE A N 1
ATOM 4138 C CA . ILE A 1 505 ? -19.047 -7.309 39.226 1.00 95.19 505 ILE A CA 1
ATOM 4139 C C . ILE A 1 505 ? -19.586 -8.402 38.319 1.00 95.19 505 ILE A C 1
ATOM 4141 O O . ILE A 1 505 ? -20.647 -8.252 37.710 1.00 95.19 505 ILE A O 1
ATOM 4145 N N . ARG A 1 506 ? -18.868 -9.519 38.238 1.00 92.75 506 ARG A N 1
ATOM 4146 C CA . ARG A 1 506 ? -19.206 -10.632 37.354 1.00 92.75 506 ARG A CA 1
ATOM 4147 C C . ARG A 1 506 ? -19.305 -11.936 38.127 1.00 92.75 506 ARG A C 1
ATOM 4149 O O . ARG A 1 506 ? -18.347 -12.346 38.779 1.00 92.75 506 ARG A O 1
ATOM 4156 N N . SER A 1 507 ? -20.461 -12.590 38.045 1.00 89.00 507 SER A N 1
ATOM 4157 C CA . SER A 1 507 ? -20.702 -13.866 38.722 1.00 89.00 507 SER A CA 1
ATOM 4158 C C . SER A 1 507 ? -19.919 -14.997 38.059 1.00 89.00 507 SER A C 1
ATOM 4160 O O . SER A 1 507 ? -19.958 -15.157 36.838 1.00 89.00 507 SER A O 1
ATOM 4162 N N . HIS A 1 508 ? -19.254 -15.833 38.857 1.00 86.50 508 HIS A N 1
ATOM 4163 C CA . HIS A 1 508 ? -18.600 -17.046 38.352 1.00 86.50 508 HIS A CA 1
ATOM 4164 C C . HIS A 1 508 ? -19.606 -18.150 38.013 1.00 86.50 508 HIS A C 1
ATOM 4166 O O . HIS A 1 508 ? -19.285 -19.040 37.233 1.00 86.50 508 HIS A O 1
ATOM 4172 N N . ALA A 1 509 ? -20.817 -18.100 38.580 1.00 85.06 509 ALA A N 1
ATOM 4173 C CA . ALA A 1 509 ? -21.820 -19.149 38.408 1.00 85.06 509 ALA A CA 1
ATOM 4174 C C . ALA A 1 509 ? -22.454 -19.138 37.009 1.00 85.06 509 ALA A C 1
ATOM 4176 O O . ALA A 1 509 ? -22.714 -20.195 36.442 1.00 85.06 509 ALA A O 1
ATOM 4177 N N . ASN A 1 510 ? -22.709 -17.950 36.454 1.00 81.94 510 ASN A N 1
ATOM 4178 C CA . ASN A 1 510 ? -23.413 -17.789 35.177 1.00 81.94 510 ASN A CA 1
ATOM 4179 C C . ASN A 1 510 ? -22.736 -16.795 34.214 1.00 81.94 510 ASN A C 1
ATOM 4181 O O . ASN A 1 510 ? -23.235 -16.571 33.115 1.00 81.94 510 ASN A O 1
ATOM 4185 N N . GLY A 1 511 ? -21.614 -16.182 34.610 1.00 79.12 511 GLY A N 1
ATOM 4186 C CA . GLY A 1 511 ? -20.894 -15.204 33.795 1.00 79.12 511 GLY A CA 1
ATOM 4187 C C . GLY A 1 511 ? -21.605 -13.858 33.634 1.00 79.12 511 GLY A C 1
ATOM 4188 O O . GLY A 1 511 ? -21.104 -13.026 32.871 1.00 79.12 511 GLY A O 1
ATOM 4189 N N . GLN A 1 512 ? -22.730 -13.640 34.326 1.00 81.88 512 GLN A N 1
ATOM 4190 C CA . GLN A 1 512 ? -23.526 -12.419 34.263 1.00 81.88 512 GLN A CA 1
ATOM 4191 C C . GLN A 1 512 ? -22.782 -11.261 34.926 1.00 81.88 512 GLN A C 1
ATOM 4193 O O . GLN A 1 512 ? -22.289 -11.381 36.051 1.00 81.88 512 GLN A O 1
ATOM 4198 N N . THR A 1 513 ? -22.739 -10.134 34.223 1.00 87.94 513 THR A N 1
ATOM 4199 C CA . THR A 1 513 ? -22.178 -8.880 34.722 1.00 87.94 513 THR A CA 1
ATOM 4200 C C . THR A 1 513 ? -23.294 -8.017 35.301 1.00 87.94 513 THR A C 1
ATOM 4202 O O . THR A 1 513 ? -24.305 -7.773 34.640 1.00 87.94 513 THR A O 1
ATOM 4205 N N . LEU A 1 514 ? -23.111 -7.546 36.533 1.00 90.31 514 LEU A N 1
ATOM 4206 C CA . LEU A 1 514 ? -23.930 -6.497 37.129 1.00 90.31 514 LEU A CA 1
ATOM 4207 C C . LEU A 1 514 ? -23.229 -5.157 36.904 1.00 90.31 514 LEU A C 1
ATOM 4209 O O . LEU A 1 514 ? -22.059 -4.990 37.248 1.00 90.31 514 LEU A O 1
ATOM 4213 N N . PHE A 1 515 ? -23.962 -4.223 36.306 1.00 91.00 515 PHE A N 1
ATOM 4214 C CA . PHE A 1 515 ? -23.481 -2.942 35.797 1.00 91.00 515 PHE A CA 1
ATOM 4215 C C . PHE A 1 515 ? -24.516 -1.848 36.103 1.00 91.00 515 PHE A C 1
ATOM 4217 O O . PHE A 1 515 ? -25.711 -2.150 36.182 1.00 91.00 515 PHE A O 1
ATOM 4224 N N . GLY A 1 516 ? -24.064 -0.607 36.308 1.00 92.44 516 GLY A N 1
ATOM 4225 C CA . GLY A 1 516 ? -24.933 0.555 36.535 1.00 92.44 516 GLY A CA 1
ATOM 4226 C C . GLY A 1 516 ? -25.947 0.355 37.668 1.00 92.44 516 GLY A C 1
ATOM 4227 O O . GLY A 1 516 ? -25.605 -0.068 38.777 1.00 92.44 516 GLY A O 1
ATOM 4228 N N . THR A 1 517 ? -27.222 0.605 37.374 1.00 93.06 517 THR A N 1
ATOM 4229 C CA . THR A 1 517 ? -28.347 0.515 38.312 1.00 93.06 517 THR A CA 1
ATOM 4230 C C . THR A 1 517 ? -28.453 -0.875 38.932 1.00 93.06 517 THR A C 1
ATOM 4232 O O . THR A 1 517 ? -28.675 -0.994 40.135 1.00 93.06 517 THR A O 1
ATOM 4235 N N . ARG A 1 518 ? -28.225 -1.941 38.150 1.00 91.62 518 ARG A N 1
ATOM 4236 C CA . ARG A 1 518 ? -28.279 -3.323 38.661 1.00 91.62 518 ARG A CA 1
ATOM 4237 C C . ARG A 1 518 ? -27.201 -3.592 39.704 1.00 91.62 518 ARG A C 1
ATOM 4239 O O . ARG A 1 518 ? -27.478 -4.254 40.702 1.00 91.62 518 ARG A O 1
ATOM 4246 N N . LEU A 1 519 ? -25.991 -3.072 39.489 1.00 94.50 519 LEU A N 1
ATOM 4247 C CA . LEU A 1 519 ? -24.916 -3.181 40.471 1.00 94.50 519 LEU A CA 1
ATOM 4248 C C . LEU A 1 519 ? -25.242 -2.369 41.725 1.00 94.50 519 LEU A C 1
ATOM 4250 O O . LEU A 1 519 ? -25.158 -2.895 42.831 1.00 94.50 519 LEU A O 1
ATOM 4254 N N . LYS A 1 520 ? -25.677 -1.117 41.563 1.00 95.88 520 LYS A N 1
ATOM 4255 C CA . LYS A 1 520 ? -26.042 -0.252 42.690 1.00 95.88 520 LYS A CA 1
ATOM 4256 C C . LYS A 1 520 ? -27.117 -0.883 43.579 1.00 95.88 520 LYS A C 1
ATOM 4258 O O . LYS A 1 520 ? -26.938 -0.933 44.793 1.00 95.88 520 LYS A O 1
ATOM 4263 N N . THR A 1 521 ? -28.195 -1.400 42.988 1.00 95.75 521 THR A N 1
ATOM 4264 C CA . THR A 1 521 ? -29.265 -2.088 43.726 1.00 95.75 521 THR A CA 1
ATOM 4265 C C . THR A 1 521 ? -28.727 -3.303 44.474 1.00 95.75 521 THR A C 1
ATOM 4267 O O . THR A 1 521 ? -28.956 -3.423 45.674 1.00 95.75 521 THR A O 1
ATOM 4270 N N . PHE A 1 522 ? -27.930 -4.146 43.809 1.00 95.50 522 PHE A N 1
ATOM 4271 C CA . PHE A 1 522 ? -27.318 -5.313 44.442 1.00 95.50 522 PHE A CA 1
ATOM 4272 C C . PHE A 1 522 ? -26.451 -4.934 45.653 1.00 95.50 522 PHE A C 1
ATOM 4274 O O . PHE A 1 522 ? -26.549 -5.571 46.702 1.00 95.50 522 PHE A O 1
ATOM 4281 N N . LEU A 1 523 ? -25.623 -3.890 45.538 1.00 95.94 523 LEU A N 1
ATOM 4282 C CA . LEU A 1 523 ? -24.758 -3.436 46.631 1.00 95.94 523 LEU A CA 1
ATOM 4283 C C . LEU A 1 523 ? -25.564 -2.906 47.824 1.00 95.94 523 LEU A C 1
ATOM 4285 O O . LEU A 1 523 ? -25.219 -3.210 48.964 1.00 95.94 523 LEU A O 1
ATOM 4289 N N . ILE A 1 524 ? -26.651 -2.167 47.578 1.00 95.56 524 ILE A N 1
ATOM 4290 C CA . ILE A 1 524 ? -27.540 -1.657 48.634 1.00 95.56 524 ILE A CA 1
ATOM 4291 C C . ILE A 1 524 ? -28.254 -2.815 49.340 1.00 95.56 524 ILE A C 1
ATOM 4293 O O . ILE A 1 524 ? -28.190 -2.922 50.563 1.00 95.56 524 ILE A O 1
ATOM 4297 N N . GLU A 1 525 ? -28.891 -3.707 48.580 1.00 96.38 525 GLU A N 1
ATOM 4298 C CA . GLU A 1 525 ? -29.663 -4.834 49.121 1.00 96.38 525 GLU A CA 1
ATOM 4299 C C . GLU A 1 525 ? -28.796 -5.812 49.924 1.00 96.38 525 GLU A C 1
ATOM 4301 O O . GLU A 1 525 ? -29.263 -6.404 50.895 1.00 96.38 525 GLU A O 1
ATOM 4306 N N . ASN A 1 526 ? -27.521 -5.954 49.554 1.00 94.94 526 ASN A N 1
ATOM 4307 C CA . ASN A 1 526 ? -26.575 -6.846 50.225 1.00 94.94 526 ASN A CA 1
ATOM 4308 C C . ASN A 1 526 ? -25.637 -6.114 51.206 1.00 94.94 526 ASN A C 1
ATOM 4310 O O . ASN A 1 526 ? -24.691 -6.715 51.727 1.00 94.94 526 ASN A O 1
ATOM 4314 N N . ASN A 1 527 ? -25.915 -4.840 51.506 1.00 94.94 527 ASN A N 1
ATOM 4315 C CA . ASN A 1 527 ? -25.201 -4.019 52.483 1.00 94.94 527 ASN A CA 1
ATOM 4316 C C . ASN A 1 527 ? -23.684 -3.922 52.217 1.00 94.94 527 ASN A C 1
ATOM 4318 O O . ASN A 1 527 ? -22.887 -4.365 53.043 1.00 94.94 527 ASN A O 1
ATOM 4322 N N . PHE A 1 528 ? -23.298 -3.391 51.052 1.00 95.88 528 PHE A N 1
ATOM 4323 C CA . PHE A 1 528 ? -21.919 -3.048 50.658 1.00 95.88 528 PHE A CA 1
ATOM 4324 C C . PHE A 1 528 ? -21.725 -1.517 50.553 1.00 95.88 528 PHE A C 1
ATOM 4326 O O . PHE A 1 528 ? -21.562 -0.985 49.446 1.00 95.88 528 PHE A O 1
ATOM 4333 N N . PRO A 1 529 ? -21.845 -0.771 51.669 1.00 94.88 529 PRO A N 1
ATOM 4334 C CA . PRO A 1 529 ? -21.777 0.689 51.662 1.00 94.88 529 PRO A CA 1
ATOM 4335 C C . PRO A 1 529 ? -20.419 1.237 51.210 1.00 94.88 529 PRO A C 1
ATOM 4337 O O . PRO A 1 529 ? -20.383 2.292 50.577 1.00 94.88 529 PRO A O 1
ATOM 4340 N N . THR A 1 530 ? -19.312 0.546 51.490 1.00 94.62 530 THR A N 1
ATOM 4341 C CA . THR A 1 530 ? -17.984 1.051 51.127 1.00 94.62 530 THR A CA 1
ATOM 4342 C C . THR A 1 530 ? -17.744 0.913 49.629 1.00 94.62 530 THR A C 1
ATOM 4344 O O . THR A 1 530 ? -17.376 1.888 48.984 1.00 94.62 530 THR A O 1
ATOM 4347 N N . ILE A 1 531 ? -18.048 -0.240 49.026 1.00 94.31 531 ILE A N 1
ATOM 4348 C CA . ILE A 1 531 ? -17.959 -0.424 47.567 1.00 94.31 531 ILE A CA 1
ATOM 4349 C C . ILE A 1 531 ? -18.870 0.558 46.824 1.00 94.31 531 ILE A C 1
ATOM 4351 O O . ILE A 1 531 ? -18.490 1.055 45.764 1.00 94.31 531 ILE A O 1
ATOM 4355 N N . LEU A 1 532 ? -20.040 0.882 47.383 1.00 93.31 532 LEU A N 1
ATOM 4356 C CA . LEU A 1 532 ? -20.952 1.864 46.798 1.00 93.31 532 LEU A CA 1
ATOM 4357 C C . LEU A 1 532 ? -20.306 3.255 46.654 1.00 93.31 532 LEU A C 1
ATOM 4359 O O . LEU A 1 532 ? -20.540 3.920 45.648 1.00 93.31 532 LEU A O 1
ATOM 4363 N N . ASN A 1 533 ? -19.457 3.665 47.603 1.00 93.31 533 ASN A N 1
ATOM 4364 C CA . ASN A 1 533 ? -18.718 4.935 47.540 1.00 93.31 533 ASN A CA 1
ATOM 4365 C C . ASN A 1 533 ? -17.585 4.928 46.501 1.00 93.31 533 ASN A C 1
ATOM 4367 O O . ASN A 1 533 ? -17.123 5.989 46.093 1.00 93.31 533 ASN A O 1
ATOM 4371 N N . HIS A 1 534 ? -17.148 3.743 46.071 1.00 94.69 534 HIS A N 1
ATOM 4372 C CA . HIS A 1 534 ? -16.132 3.558 45.034 1.00 94.69 534 HIS A CA 1
ATOM 4373 C C . HIS A 1 534 ? -16.732 3.288 43.649 1.00 94.69 534 HIS A C 1
ATOM 4375 O O . HIS A 1 534 ? -15.983 3.075 42.696 1.00 94.69 534 HIS A O 1
ATOM 4381 N N . LEU A 1 535 ? -18.060 3.261 43.520 1.00 95.38 535 LEU A N 1
ATOM 4382 C CA . LEU A 1 535 ? -18.726 2.980 42.256 1.00 95.38 535 LEU A CA 1
ATOM 4383 C C . LEU A 1 535 ? -18.512 4.137 41.272 1.00 95.38 535 LEU A C 1
ATOM 4385 O O . LEU A 1 535 ? -18.702 5.303 41.612 1.00 95.38 535 LEU A O 1
ATOM 4389 N N . VAL A 1 536 ? -18.131 3.804 40.043 1.00 94.94 536 VAL A N 1
ATOM 4390 C CA . VAL A 1 536 ? -17.996 4.779 38.955 1.00 94.94 536 VAL A CA 1
ATOM 4391 C C . VAL A 1 536 ? -19.317 5.502 38.681 1.00 94.94 536 VAL A C 1
ATOM 4393 O O . VAL A 1 536 ? -20.404 4.938 38.837 1.00 94.94 536 VAL A O 1
ATOM 4396 N N . ALA A 1 537 ? -19.223 6.760 38.252 1.00 93.25 537 ALA A N 1
ATOM 4397 C CA . ALA A 1 537 ? -20.384 7.546 37.873 1.00 93.25 537 ALA A CA 1
ATOM 4398 C C . ALA A 1 537 ? -21.131 6.898 36.695 1.00 93.25 537 ALA A C 1
ATOM 4400 O O . ALA A 1 537 ? -20.537 6.478 35.698 1.00 93.25 537 ALA A O 1
ATOM 4401 N N . PHE A 1 538 ? -22.456 6.825 36.806 1.00 94.88 538 PHE A N 1
ATOM 4402 C CA . PHE A 1 538 ? -23.328 6.323 35.752 1.00 94.88 538 PHE A CA 1
ATOM 4403 C C . PHE A 1 538 ? -24.686 7.024 35.796 1.00 94.88 538 PHE A C 1
ATOM 4405 O O . PHE A 1 538 ? -25.108 7.529 36.838 1.00 94.88 538 PHE A O 1
ATOM 4412 N N . GLU A 1 539 ? -25.387 7.009 34.669 1.00 94.06 539 GLU A N 1
ATOM 4413 C CA . GLU A 1 539 ? -26.755 7.499 34.543 1.00 94.06 539 GLU A CA 1
ATOM 4414 C C . GLU A 1 539 ? -27.569 6.626 33.584 1.00 94.06 539 GLU A C 1
ATOM 4416 O O . GLU A 1 539 ? -27.030 6.023 32.652 1.00 94.06 539 GLU A O 1
ATOM 4421 N N . SER A 1 540 ? -28.879 6.543 33.812 1.00 92.50 540 SER A N 1
ATOM 4422 C CA . SER A 1 540 ? -29.781 5.827 32.910 1.00 92.50 540 SER A CA 1
ATOM 4423 C C . SER A 1 540 ? -30.029 6.646 31.649 1.00 92.50 540 SER A C 1
ATOM 4425 O O . SER A 1 540 ? -30.333 7.837 31.725 1.00 92.50 540 SER A O 1
ATOM 4427 N N . VAL A 1 541 ? -29.930 6.008 30.484 1.00 89.44 541 VAL A N 1
ATOM 4428 C CA . VAL A 1 541 ? -30.235 6.662 29.211 1.00 89.44 541 VAL A CA 1
ATOM 4429 C C . VAL A 1 541 ? -31.761 6.726 29.041 1.00 89.44 541 VAL A C 1
ATOM 4431 O O . VAL A 1 541 ? -32.419 5.686 29.153 1.00 89.44 541 VAL A O 1
ATOM 4434 N N . PRO A 1 542 ? -32.351 7.910 28.781 1.00 88.81 542 PRO A N 1
ATOM 4435 C CA . PRO A 1 542 ? -33.787 8.032 28.550 1.00 88.81 542 PRO A CA 1
ATOM 4436 C C . PRO A 1 542 ? -34.258 7.160 27.380 1.00 88.81 542 PRO A C 1
ATOM 4438 O O . PRO A 1 542 ? -33.569 7.015 26.371 1.00 88.81 542 PRO A O 1
ATOM 4441 N N . SER A 1 543 ? -35.447 6.565 27.506 1.00 81.25 543 SER A N 1
ATOM 4442 C CA . SER A 1 543 ? -35.966 5.595 26.530 1.00 81.25 543 SER A CA 1
ATOM 4443 C C . SER A 1 543 ? -36.274 6.185 25.151 1.00 81.25 543 SER A C 1
ATOM 4445 O O . SER A 1 543 ? -36.417 5.436 24.189 1.00 81.25 543 SER A O 1
ATOM 4447 N N . ASP A 1 544 ? -36.426 7.503 25.066 1.00 83.69 544 ASP A N 1
ATOM 4448 C CA . ASP A 1 544 ? -36.689 8.274 23.852 1.00 83.69 544 ASP A CA 1
ATOM 4449 C C . ASP A 1 544 ? -35.411 8.700 23.109 1.00 83.69 544 ASP A C 1
ATOM 4451 O O . ASP A 1 544 ? -35.493 9.149 21.965 1.00 83.69 544 ASP A O 1
ATOM 4455 N N . VAL A 1 545 ? -34.229 8.516 23.710 1.00 83.12 545 VAL A N 1
ATOM 4456 C CA . VAL A 1 545 ? -32.946 8.821 23.068 1.00 83.12 545 VAL A CA 1
ATOM 4457 C C . VAL A 1 545 ? -32.608 7.752 22.032 1.00 83.12 545 VAL A C 1
ATOM 4459 O O . VAL A 1 545 ? -32.438 6.569 22.331 1.00 83.12 545 VAL A O 1
ATOM 4462 N N . THR A 1 546 ? -32.468 8.187 20.782 1.00 80.06 546 THR A N 1
ATOM 4463 C CA . THR A 1 546 ? -32.027 7.330 19.678 1.00 80.06 546 THR A CA 1
ATOM 4464 C C . THR A 1 546 ? -30.523 7.061 19.739 1.00 80.06 546 THR A C 1
ATOM 4466 O O . THR A 1 546 ? -29.754 7.845 20.298 1.00 80.06 546 THR A O 1
ATOM 4469 N N . HIS A 1 547 ? -30.072 5.987 19.079 1.00 74.44 547 HIS A N 1
ATOM 4470 C CA . HIS A 1 547 ? -28.640 5.684 18.942 1.00 74.44 547 HIS A CA 1
ATOM 4471 C C . HIS A 1 547 ? -27.858 6.862 18.351 1.00 74.44 547 HIS A C 1
ATOM 4473 O O . HIS A 1 547 ? -26.781 7.198 18.834 1.00 74.44 547 HIS A O 1
ATOM 4479 N N . LYS A 1 548 ? -28.450 7.548 17.366 1.00 73.31 548 LYS A N 1
ATOM 4480 C CA . LYS A 1 548 ? -27.874 8.735 16.726 1.00 73.31 548 LYS A CA 1
ATOM 4481 C C . LYS A 1 548 ? -27.634 9.878 17.696 1.00 73.31 548 LYS A C 1
ATOM 4483 O O . LYS A 1 548 ? -26.549 10.450 17.695 1.00 73.31 548 LYS A O 1
ATOM 4488 N N . GLN A 1 549 ? -28.639 10.193 18.503 1.00 80.81 549 GLN A N 1
ATOM 4489 C CA . GLN A 1 549 ? -28.559 11.289 19.462 1.00 80.81 549 GLN A CA 1
ATOM 4490 C C . GLN A 1 549 ? -27.502 11.002 20.527 1.00 80.81 549 GLN A C 1
ATOM 4492 O O . GLN A 1 549 ? -26.622 11.828 20.732 1.00 80.81 549 GLN A O 1
ATOM 4497 N N . LEU A 1 550 ? -27.503 9.799 21.115 1.00 81.31 550 LEU A N 1
ATOM 4498 C CA . LEU A 1 550 ? -26.536 9.453 22.159 1.00 81.31 550 LEU A CA 1
ATOM 4499 C C . LEU A 1 550 ? -25.082 9.527 21.667 1.00 81.31 550 LEU A C 1
ATOM 4501 O O . LEU A 1 550 ? -24.217 10.053 22.365 1.00 81.31 550 LEU A O 1
ATOM 4505 N N . LEU A 1 551 ? -24.813 9.009 20.467 1.00 76.19 551 LEU A N 1
ATOM 4506 C CA . LEU A 1 551 ? -23.483 9.069 19.858 1.00 76.19 551 LEU A CA 1
ATOM 4507 C C . LEU A 1 551 ? -23.041 10.510 19.624 1.00 76.19 551 LEU A C 1
ATOM 4509 O O . LEU A 1 551 ? -21.927 10.882 19.985 1.00 76.19 551 LEU A O 1
ATOM 4513 N N . GLN A 1 552 ? -23.923 11.329 19.052 1.00 74.81 552 GLN A N 1
ATOM 4514 C CA . GLN A 1 552 ? -23.637 12.731 18.781 1.00 74.81 552 GLN A CA 1
ATOM 4515 C C . GLN A 1 552 ? -23.336 13.503 20.071 1.00 74.81 552 GLN A C 1
ATOM 4517 O O . GLN A 1 552 ? -22.350 14.240 20.122 1.00 74.81 552 GLN A O 1
ATOM 4522 N N . ASP A 1 553 ? -24.129 13.279 21.117 1.00 83.50 553 ASP A N 1
ATOM 4523 C CA . ASP A 1 553 ? -23.955 13.931 22.412 1.00 83.50 553 ASP A CA 1
ATOM 4524 C C . ASP A 1 553 ? -22.621 13.554 23.064 1.00 83.50 553 ASP A C 1
ATOM 4526 O O . ASP A 1 553 ? -21.969 14.408 23.659 1.00 83.50 553 ASP A O 1
ATOM 4530 N N . ILE A 1 554 ? -22.182 12.294 22.949 1.00 81.38 554 ILE A N 1
ATOM 4531 C CA . ILE A 1 554 ? -20.893 11.844 23.499 1.00 81.38 554 ILE A CA 1
ATOM 4532 C C . ILE A 1 554 ? -19.723 12.366 22.656 1.00 81.38 554 ILE A C 1
ATOM 4534 O O . ILE A 1 554 ? -18.728 12.831 23.212 1.00 81.38 554 ILE A O 1
ATOM 4538 N N . TYR A 1 555 ? -19.826 12.341 21.325 1.00 72.06 555 TYR A N 1
ATOM 4539 C CA . TYR A 1 555 ? -18.746 12.794 20.446 1.00 72.06 555 TYR A CA 1
ATOM 4540 C C . TYR A 1 555 ? -18.431 14.284 20.590 1.00 72.06 555 TYR A C 1
ATOM 4542 O O . TYR A 1 555 ? -17.271 14.671 20.447 1.00 72.06 555 TYR A O 1
ATOM 4550 N N . GLN A 1 556 ? -19.435 15.104 20.906 1.00 75.31 556 GLN A N 1
ATOM 4551 C CA . GLN A 1 556 ? -19.278 16.546 21.108 1.00 75.31 556 GLN A CA 1
ATOM 4552 C C . GLN A 1 556 ? -18.663 16.924 22.466 1.00 75.31 556 GLN A C 1
ATOM 4554 O O . GLN A 1 556 ? -18.315 18.090 22.669 1.00 75.31 556 GLN A O 1
ATOM 4559 N N . GLN A 1 557 ? -18.498 15.977 23.395 1.00 77.25 557 GLN A N 1
ATOM 4560 C CA . GLN A 1 557 ? -17.892 16.265 24.696 1.00 77.25 557 GLN A CA 1
ATOM 4561 C C . GLN A 1 557 ? -16.389 16.534 24.570 1.00 77.25 557 GLN A C 1
ATOM 4563 O O . GLN A 1 557 ? -15.664 15.887 23.813 1.00 77.25 557 GLN A O 1
ATOM 4568 N N . THR A 1 558 ? -15.914 17.513 25.338 1.00 67.44 558 THR A N 1
ATOM 4569 C CA . THR A 1 558 ? -14.527 18.007 25.305 1.00 67.44 558 THR A CA 1
ATOM 4570 C C . THR A 1 558 ? -13.688 17.542 26.498 1.00 67.44 558 THR A C 1
ATOM 4572 O O . THR A 1 558 ? -12.520 17.929 26.620 1.00 67.44 558 THR A O 1
ATOM 4575 N N . CYS A 1 559 ? -14.259 16.716 27.373 1.00 68.38 559 CYS A N 1
ATOM 4576 C CA . CYS A 1 559 ? -13.614 16.135 28.544 1.00 68.38 559 CYS A CA 1
ATOM 4577 C C . CYS A 1 559 ? -13.953 14.641 28.667 1.00 68.38 559 CYS A C 1
ATOM 4579 O O . CYS A 1 559 ? -14.961 14.181 28.133 1.00 68.38 559 CYS A O 1
ATOM 4581 N N . GLY A 1 560 ? -13.089 13.899 29.364 1.00 72.62 560 GLY A N 1
ATOM 4582 C CA . GLY A 1 560 ? -13.237 12.458 29.571 1.00 72.62 560 GLY A CA 1
ATOM 4583 C C . GLY A 1 560 ? -12.922 11.605 28.336 1.00 72.62 560 GLY A C 1
ATOM 4584 O O . GLY A 1 560 ? -12.801 12.097 27.209 1.00 72.62 560 GLY A O 1
ATOM 4585 N N . GLU A 1 561 ? -12.780 10.296 28.552 1.00 77.69 561 GLU A N 1
ATOM 4586 C CA . GLU A 1 561 ? -12.595 9.334 27.461 1.00 77.69 561 GLU A CA 1
ATOM 4587 C C . GLU A 1 561 ? -13.893 9.051 26.709 1.00 77.69 561 GLU A C 1
ATOM 4589 O O . GLU A 1 561 ? -13.873 8.859 25.495 1.00 77.69 561 GLU A O 1
ATOM 4594 N N . GLY A 1 562 ? -15.018 9.039 27.418 1.00 87.75 562 GLY A N 1
ATOM 4595 C CA . GLY A 1 562 ? -16.339 8.736 26.887 1.00 87.75 562 GLY A CA 1
ATOM 4596 C C . GLY A 1 562 ? -17.123 7.879 27.868 1.00 87.75 562 GLY A C 1
ATOM 4597 O O . GLY A 1 562 ? -16.987 8.045 29.077 1.00 87.75 562 GLY A O 1
ATOM 4598 N N . TYR A 1 563 ? -17.929 6.950 27.358 1.00 89.94 563 TYR A N 1
ATOM 4599 C CA . TYR A 1 563 ? -18.821 6.126 28.169 1.00 89.94 563 TYR A CA 1
ATOM 4600 C C . TYR A 1 563 ? -18.798 4.656 27.755 1.00 89.94 563 TYR A C 1
ATOM 4602 O O . TYR A 1 563 ? -18.579 4.303 26.594 1.00 89.94 563 TYR A O 1
ATOM 4610 N N . VAL A 1 564 ? -19.075 3.786 28.720 1.00 86.56 564 VAL A N 1
ATOM 4611 C CA . VAL A 1 564 ? -19.509 2.408 28.489 1.00 86.56 564 VAL A CA 1
ATOM 4612 C C . VAL A 1 564 ? -21.029 2.384 28.601 1.00 86.56 564 VAL A C 1
ATOM 4614 O O . VAL A 1 564 ? -21.573 2.828 29.605 1.00 86.56 564 VAL A O 1
ATOM 4617 N N . VAL A 1 565 ? -21.725 1.892 27.582 1.00 86.69 565 VAL A N 1
ATOM 4618 C CA . VAL A 1 565 ? -23.188 1.914 27.491 1.00 86.69 565 VAL A CA 1
ATOM 4619 C C . VAL A 1 565 ? -23.728 0.498 27.421 1.00 86.69 565 VAL A C 1
ATOM 4621 O O . VAL A 1 565 ? -23.222 -0.336 26.671 1.00 86.69 565 VAL A O 1
ATOM 4624 N N . GLU A 1 566 ? -24.773 0.224 28.192 1.00 87.81 566 GLU A N 1
ATOM 4625 C CA . GLU A 1 566 ? -25.491 -1.037 28.127 1.00 87.81 566 GLU A CA 1
ATOM 4626 C C . GLU A 1 566 ? -26.565 -1.031 27.035 1.00 87.81 566 GLU A C 1
ATOM 4628 O O . GLU A 1 566 ? -27.406 -0.134 26.967 1.00 87.81 566 GLU A O 1
ATOM 4633 N N . ILE A 1 567 ? -26.583 -2.092 26.229 1.00 83.12 567 ILE A N 1
ATOM 4634 C CA . ILE A 1 567 ? -27.641 -2.386 25.265 1.00 83.12 567 ILE A CA 1
ATOM 4635 C C . ILE A 1 567 ? -28.512 -3.515 25.822 1.00 83.12 567 ILE A C 1
ATOM 4637 O O . ILE A 1 567 ? -28.072 -4.661 25.949 1.00 83.12 567 ILE A O 1
ATOM 4641 N N . ILE A 1 568 ? -29.762 -3.193 26.153 1.00 82.50 568 ILE A N 1
ATOM 4642 C CA . ILE A 1 568 ? -30.777 -4.128 26.645 1.00 82.50 568 ILE A CA 1
ATOM 4643 C C . ILE A 1 568 ? -31.546 -4.685 25.456 1.00 82.50 568 ILE A C 1
ATOM 4645 O O . ILE A 1 568 ? -32.064 -3.939 24.627 1.00 82.50 568 ILE A O 1
ATOM 4649 N N . GLN A 1 569 ? -31.661 -6.006 25.395 1.00 76.44 569 GLN A N 1
ATOM 4650 C CA . GLN A 1 569 ? -32.322 -6.703 24.301 1.00 76.44 569 GLN A CA 1
ATOM 4651 C C . GLN A 1 569 ? -33.503 -7.516 24.848 1.00 76.44 569 GLN A C 1
ATOM 4653 O O . GLN A 1 569 ? -33.404 -8.030 25.962 1.00 76.44 569 GLN A O 1
ATOM 4658 N N . PRO A 1 570 ? -34.624 -7.609 24.111 1.00 72.38 570 PRO A N 1
ATOM 4659 C CA . PRO A 1 570 ? -35.825 -8.284 24.601 1.00 72.38 570 PRO A CA 1
ATOM 4660 C C . PRO A 1 570 ? -35.636 -9.802 24.742 1.00 72.38 570 PRO A C 1
ATOM 4662 O O . PRO A 1 570 ? -36.062 -10.372 25.742 1.00 72.38 570 PRO A O 1
ATOM 4665 N N . ASP A 1 571 ? -34.931 -10.432 23.795 1.00 74.88 571 ASP A N 1
ATOM 4666 C CA . ASP A 1 571 ? -34.876 -11.900 23.672 1.00 74.88 571 ASP A CA 1
ATOM 4667 C C . ASP A 1 571 ? -33.474 -12.503 23.899 1.00 74.88 571 ASP A C 1
ATOM 4669 O O . ASP A 1 571 ? -33.245 -13.687 23.650 1.00 74.88 571 ASP A O 1
ATOM 4673 N N . ARG A 1 572 ? -32.494 -11.700 24.336 1.00 72.00 572 ARG A N 1
ATOM 4674 C CA . ARG A 1 572 ? -31.098 -12.137 24.536 1.00 72.00 572 ARG A CA 1
ATOM 4675 C C . ARG A 1 572 ? -30.384 -11.318 25.625 1.00 72.00 572 ARG A C 1
ATOM 4677 O O . ARG A 1 572 ? -30.866 -10.240 25.974 1.00 72.00 572 ARG A O 1
ATOM 4684 N N . PRO A 1 573 ? -29.264 -11.813 26.194 1.00 67.00 573 PRO A N 1
ATOM 4685 C CA . PRO A 1 573 ? -28.544 -11.113 27.259 1.00 67.00 573 PRO A CA 1
ATOM 4686 C C . PRO A 1 573 ? -28.097 -9.709 26.843 1.00 67.00 573 PRO A C 1
ATOM 4688 O O . PRO A 1 573 ? -27.680 -9.505 25.703 1.00 67.00 573 PRO A O 1
ATOM 4691 N N . SER A 1 574 ? -28.139 -8.757 27.780 1.00 77.81 574 SER A N 1
ATOM 4692 C CA . SER A 1 574 ? -27.582 -7.424 27.546 1.00 77.81 574 SER A CA 1
ATOM 4693 C C . SER A 1 574 ? -26.069 -7.485 27.325 1.00 77.81 574 SER A C 1
ATOM 4695 O O . SER A 1 574 ? -25.382 -8.374 27.835 1.00 77.81 574 SER A O 1
ATOM 4697 N N . TYR A 1 575 ? -25.542 -6.529 26.563 1.00 77.38 575 TYR A N 1
ATOM 4698 C CA . TYR A 1 575 ? -24.107 -6.385 26.319 1.00 77.38 575 TYR A CA 1
ATOM 4699 C C . TYR A 1 575 ? -23.678 -4.926 26.461 1.00 77.38 575 TYR A C 1
ATOM 4701 O O . TYR A 1 575 ? -24.507 -4.017 26.442 1.00 77.38 575 TYR A O 1
ATOM 4709 N N . LEU A 1 576 ? -22.374 -4.714 26.632 1.00 80.12 576 LEU A N 1
ATOM 4710 C CA . LEU A 1 576 ? -21.781 -3.397 26.840 1.00 80.12 576 LEU A CA 1
ATOM 4711 C C . LEU A 1 576 ? -21.020 -2.955 25.589 1.00 80.12 576 LEU A C 1
ATOM 4713 O O . LEU A 1 576 ? -20.274 -3.741 25.001 1.00 80.12 576 LEU A O 1
ATOM 4717 N N . VAL A 1 577 ? -21.172 -1.688 25.221 1.00 78.25 577 VAL A N 1
ATOM 4718 C CA . VAL A 1 577 ? -20.420 -1.024 24.151 1.00 78.25 577 VAL A CA 1
ATOM 4719 C C . VAL A 1 577 ? -19.651 0.158 24.718 1.00 78.25 577 VAL A C 1
ATOM 4721 O O . VAL A 1 577 ? -20.042 0.727 25.728 1.00 78.25 577 VAL A O 1
ATOM 4724 N N . LYS A 1 578 ? -18.540 0.532 24.087 1.00 77.50 578 LYS A N 1
ATOM 4725 C CA . LYS A 1 578 ? -17.764 1.721 24.458 1.00 77.50 578 LYS A CA 1
ATOM 4726 C C . LYS A 1 578 ? -17.943 2.780 23.378 1.00 77.50 578 LYS A C 1
ATOM 4728 O O . LYS A 1 578 ? -17.758 2.470 22.207 1.00 77.50 578 LYS A O 1
ATOM 4733 N N . ILE A 1 579 ? -18.260 4.002 23.781 1.00 78.00 579 ILE A N 1
ATOM 4734 C CA . ILE A 1 579 ? -18.370 5.169 22.904 1.00 78.00 579 ILE A CA 1
ATOM 4735 C C . ILE A 1 579 ? -17.392 6.203 23.450 1.00 78.00 579 ILE A C 1
ATOM 4737 O O . ILE A 1 579 ? -17.467 6.545 24.628 1.00 78.00 579 ILE A O 1
ATOM 4741 N N . LYS A 1 580 ? -16.440 6.655 22.632 1.00 75.50 580 LYS A N 1
ATOM 4742 C CA . LYS A 1 580 ? -15.385 7.586 23.059 1.00 75.50 580 LYS A CA 1
ATOM 4743 C C . LYS A 1 580 ? -15.645 8.996 22.540 1.00 75.50 580 LYS A C 1
ATOM 4745 O O . LYS A 1 580 ? -16.261 9.147 21.494 1.00 75.50 580 LYS A O 1
ATOM 4750 N N . THR A 1 581 ? -15.167 10.021 23.239 1.00 76.50 581 THR A N 1
ATOM 4751 C CA . THR A 1 581 ? -15.270 11.408 22.763 1.00 76.50 581 THR A CA 1
ATOM 4752 C C . THR A 1 581 ? -14.373 11.630 21.545 1.00 76.50 581 THR A C 1
ATOM 4754 O O . THR A 1 581 ? -13.322 10.994 21.407 1.00 76.50 581 THR A O 1
ATOM 4757 N N . GLN A 1 582 ? -14.745 12.564 20.663 1.00 68.06 582 GLN A N 1
ATOM 4758 C CA . GLN A 1 582 ? -13.931 12.866 19.481 1.00 68.06 582 GLN A CA 1
ATOM 4759 C C . GLN A 1 582 ? -12.549 13.397 19.887 1.00 68.06 582 GLN A C 1
ATOM 4761 O O . GLN A 1 582 ? -11.535 13.017 19.308 1.00 68.06 582 GLN A O 1
ATOM 4766 N N . LYS A 1 583 ? -12.496 14.228 20.936 1.00 61.94 583 LYS A N 1
ATOM 4767 C CA . LYS A 1 583 ? -11.250 14.791 21.465 1.00 61.94 583 LYS A CA 1
ATOM 4768 C C . LYS A 1 583 ? -10.310 13.710 22.009 1.00 61.94 583 LYS A C 1
ATOM 4770 O O . LYS A 1 583 ? -9.122 13.749 21.699 1.00 61.94 583 LYS A O 1
ATOM 4775 N N . TYR A 1 584 ? -10.824 12.733 22.765 1.00 60.25 584 TYR A N 1
ATOM 4776 C CA . TYR A 1 584 ? -10.015 11.600 23.230 1.00 60.25 584 TYR A CA 1
ATOM 4777 C C . TYR A 1 584 ? -9.447 10.811 22.048 1.00 60.25 584 TYR A C 1
ATOM 4779 O O . TYR A 1 584 ? -8.269 10.463 22.038 1.00 60.25 584 TYR A O 1
ATOM 4787 N N . LEU A 1 585 ? -10.280 10.535 21.038 1.00 57.78 585 LEU A N 1
ATOM 4788 C CA . LEU A 1 585 ? -9.870 9.781 19.853 1.00 57.78 585 LEU A CA 1
ATOM 4789 C C . LEU A 1 585 ? -8.785 10.498 19.043 1.00 57.78 585 LEU A C 1
ATOM 4791 O O . LEU A 1 585 ? -7.916 9.825 18.501 1.00 57.78 585 LEU A O 1
ATOM 4795 N N . MET A 1 586 ? -8.815 11.831 18.984 1.00 53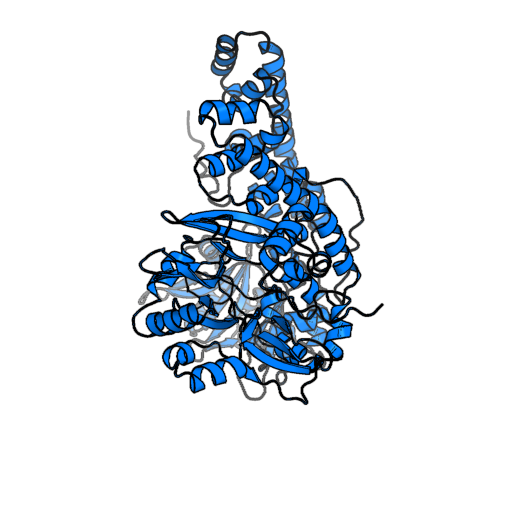.12 586 MET A N 1
ATOM 4796 C CA . MET A 1 586 ? -7.765 12.632 18.348 1.00 53.12 586 MET A CA 1
ATOM 4797 C C . MET A 1 586 ? -6.458 12.584 19.152 1.00 53.12 586 MET A C 1
ATOM 4799 O O . MET A 1 586 ? -5.395 12.323 18.609 1.00 53.12 586 MET A O 1
ATOM 4803 N N . ILE A 1 587 ? -6.521 12.748 20.474 1.00 50.66 587 ILE A N 1
ATOM 4804 C CA . ILE A 1 587 ? -5.306 12.897 21.290 1.00 50.66 587 ILE A CA 1
ATOM 4805 C C . ILE A 1 587 ? -4.640 11.553 21.605 1.00 50.66 587 ILE A C 1
ATOM 4807 O O . ILE A 1 587 ? -3.419 11.466 21.587 1.00 50.66 587 ILE A O 1
ATOM 4811 N N . HIS A 1 588 ? -5.396 10.473 21.812 1.00 46.56 588 HIS A N 1
ATOM 4812 C CA . HIS A 1 588 ? -4.812 9.128 21.919 1.00 46.56 588 HIS A CA 1
ATOM 4813 C C . HIS A 1 588 ? -4.139 8.695 20.598 1.00 46.56 588 HIS A C 1
ATOM 4815 O O . HIS A 1 588 ? -3.336 7.762 20.579 1.00 46.56 588 HIS A O 1
ATOM 4821 N N . ARG A 1 589 ? -4.479 9.342 19.481 1.00 42.06 589 ARG A N 1
ATOM 4822 C CA . ARG A 1 589 ? -3.929 9.042 18.161 1.00 42.06 589 ARG A CA 1
ATOM 4823 C C . ARG A 1 589 ? -2.674 9.861 17.840 1.00 42.06 589 ARG A C 1
ATOM 4825 O O . ARG A 1 589 ? -1.751 9.290 17.271 1.00 42.06 589 ARG A O 1
ATOM 4832 N N . ASP A 1 590 ? -2.613 11.113 18.301 1.00 39.84 590 ASP A N 1
ATOM 4833 C CA . ASP A 1 590 ? -1.535 12.063 17.965 1.00 39.84 590 ASP A CA 1
ATOM 4834 C C . ASP A 1 590 ? -0.602 12.390 19.162 1.00 39.84 590 ASP A C 1
ATOM 4836 O O . ASP A 1 590 ? 0.395 13.097 19.032 1.00 39.84 590 ASP A O 1
ATOM 4840 N N . GLY A 1 591 ? -0.920 11.905 20.368 1.00 39.75 591 GLY A N 1
ATOM 4841 C CA . GLY A 1 591 ? -0.399 12.402 21.650 1.00 39.75 591 GLY A CA 1
ATOM 4842 C C . GLY A 1 591 ? 0.851 11.735 22.233 1.00 39.75 591 GLY A C 1
ATOM 4843 O O . GLY A 1 591 ? 1.123 11.927 23.423 1.00 39.75 591 GLY A O 1
ATOM 4844 N N . GLU A 1 592 ? 1.659 11.003 21.460 1.00 44.06 592 GLU A N 1
ATOM 4845 C CA . GLU A 1 592 ? 2.968 10.542 21.969 1.00 44.06 592 GLU A CA 1
ATOM 4846 C C . GLU A 1 592 ? 3.931 11.721 22.229 1.00 44.06 592 GLU A C 1
ATOM 4848 O O . GLU A 1 592 ? 4.875 11.590 23.009 1.00 44.06 592 GLU A O 1
ATOM 4853 N N . SER A 1 593 ? 3.674 12.899 21.640 1.00 48.75 593 SER A N 1
ATOM 4854 C CA . SER A 1 593 ? 4.569 14.064 21.696 1.00 48.75 593 SER A CA 1
ATOM 4855 C C . SER A 1 593 ? 4.607 14.816 23.030 1.00 48.75 593 SER A C 1
ATOM 4857 O O . SER A 1 593 ? 5.624 15.427 23.335 1.00 48.75 593 SER A O 1
ATOM 4859 N N . ALA A 1 594 ? 3.547 14.768 23.843 1.00 48.78 594 ALA A N 1
ATOM 4860 C CA . ALA A 1 594 ? 3.485 15.473 25.136 1.00 48.78 594 ALA A CA 1
ATOM 4861 C C . ALA A 1 594 ? 3.515 14.540 26.358 1.00 48.78 594 ALA A C 1
ATOM 4863 O O . ALA A 1 594 ? 3.687 14.988 27.493 1.00 48.78 594 ALA A O 1
ATOM 4864 N N . THR A 1 595 ? 3.341 13.237 26.138 1.00 54.06 595 THR A N 1
ATOM 4865 C CA . THR A 1 595 ? 3.218 12.241 27.207 1.00 54.06 595 THR A CA 1
ATOM 4866 C C . THR A 1 595 ? 4.564 11.620 27.577 1.00 54.06 595 THR A C 1
ATOM 4868 O O . THR A 1 595 ? 4.803 11.408 28.772 1.00 54.06 595 THR A O 1
ATOM 4871 N N . SER A 1 596 ? 5.479 11.438 26.613 1.00 66.62 596 SER A N 1
ATOM 4872 C CA . SER A 1 596 ? 6.846 10.983 26.890 1.00 66.62 596 SER A CA 1
ATOM 4873 C C . SER A 1 596 ? 7.823 12.151 27.117 1.00 66.62 596 SER A C 1
ATOM 4875 O O . SER A 1 596 ? 7.798 13.147 26.384 1.00 66.62 596 SER A O 1
ATOM 4877 N N . PRO A 1 597 ? 8.754 12.046 28.088 1.00 72.75 597 PRO A N 1
ATOM 4878 C CA . PRO A 1 597 ? 9.822 13.032 28.272 1.00 72.75 597 PRO A CA 1
ATOM 4879 C C . PRO A 1 597 ? 10.687 13.226 27.022 1.00 72.75 597 PRO A C 1
ATOM 4881 O O . PRO A 1 597 ? 11.214 14.315 26.799 1.00 72.75 597 PRO A O 1
ATOM 4884 N N . ARG A 1 598 ? 10.834 12.174 26.207 1.00 76.81 598 ARG A N 1
ATOM 4885 C CA . ARG A 1 598 ? 11.642 12.195 24.989 1.00 76.81 598 ARG A CA 1
ATOM 4886 C C . ARG A 1 598 ? 10.966 12.977 23.872 1.00 76.81 598 ARG A C 1
ATOM 4888 O O . ARG A 1 598 ? 11.592 13.862 23.301 1.00 76.81 598 ARG A O 1
ATOM 4895 N N . SER A 1 599 ? 9.711 12.679 23.578 1.00 67.06 599 SER A N 1
ATOM 4896 C CA . SER A 1 599 ? 8.990 13.348 22.502 1.00 67.06 599 SER A CA 1
ATOM 4897 C C . SER A 1 599 ? 8.704 14.811 22.857 1.00 67.06 599 SER A C 1
ATOM 4899 O O . SER A 1 599 ? 8.781 15.674 21.985 1.00 67.06 599 SER A O 1
ATOM 4901 N N . LEU A 1 600 ? 8.496 15.118 24.146 1.00 73.12 600 LEU A N 1
ATOM 4902 C CA . LEU A 1 600 ? 8.371 16.499 24.617 1.00 73.12 600 LEU A CA 1
ATOM 4903 C C . LEU A 1 600 ? 9.697 17.263 24.472 1.00 73.12 600 LEU A C 1
ATOM 4905 O O . LEU A 1 600 ? 9.711 18.410 24.026 1.00 73.12 600 LEU A O 1
ATOM 4909 N N . PHE A 1 601 ? 10.825 16.620 24.792 1.00 80.62 601 PHE A N 1
ATOM 4910 C CA . PHE A 1 601 ? 12.158 17.166 24.528 1.00 80.62 601 PHE A CA 1
ATOM 4911 C C . PHE A 1 601 ? 12.379 17.430 23.030 1.00 80.62 601 PHE A C 1
ATOM 4913 O O . PHE A 1 601 ? 12.863 18.500 22.661 1.00 80.62 601 PHE A O 1
ATOM 4920 N N . GLU A 1 602 ? 11.998 16.489 22.165 1.00 74.62 602 GLU A N 1
ATOM 4921 C CA . GLU A 1 602 ? 12.121 16.623 20.709 1.00 74.62 602 GLU A CA 1
ATOM 4922 C C . GLU A 1 602 ? 11.249 17.769 20.176 1.00 74.62 602 GLU A C 1
ATOM 4924 O O . GLU A 1 602 ? 11.722 18.566 19.364 1.00 74.62 602 GLU A O 1
ATOM 4929 N N . ALA A 1 603 ? 10.022 17.926 20.680 1.00 66.25 603 ALA A N 1
ATOM 4930 C CA . ALA A 1 603 ? 9.154 19.048 20.332 1.00 66.25 603 ALA A CA 1
ATOM 4931 C C . ALA A 1 603 ? 9.754 20.401 20.750 1.00 66.25 603 ALA A C 1
ATOM 4933 O O . ALA A 1 603 ? 9.724 21.350 19.971 1.00 66.25 603 ALA A O 1
ATOM 4934 N N . ILE A 1 604 ? 10.363 20.489 21.938 1.00 74.00 604 ILE A N 1
ATOM 4935 C CA . ILE A 1 604 ? 11.005 21.720 22.427 1.00 74.00 604 ILE A CA 1
ATOM 4936 C C . ILE A 1 604 ? 12.255 22.074 21.609 1.00 74.00 604 ILE A C 1
ATOM 4938 O O . ILE A 1 604 ? 12.420 23.228 21.222 1.00 74.00 604 ILE A O 1
ATOM 4942 N N . ILE A 1 605 ? 13.125 21.104 21.306 1.00 74.50 605 ILE A N 1
ATOM 4943 C CA . ILE A 1 605 ? 14.335 21.329 20.488 1.00 74.50 605 ILE A CA 1
ATOM 4944 C C . ILE A 1 605 ? 13.983 21.737 19.052 1.00 74.50 605 ILE A C 1
ATOM 4946 O O . ILE A 1 605 ? 14.695 22.537 18.437 1.00 74.50 605 ILE A O 1
ATOM 4950 N N . ASN A 1 606 ? 12.880 21.208 18.524 1.00 69.62 606 ASN A N 1
ATOM 4951 C CA . ASN A 1 606 ? 12.380 21.563 17.201 1.00 69.62 606 ASN A CA 1
ATOM 4952 C C . ASN A 1 606 ? 11.546 22.849 17.182 1.00 69.62 606 ASN A C 1
ATOM 4954 O O . ASN A 1 606 ? 11.174 23.272 16.097 1.00 69.62 606 ASN A O 1
ATOM 4958 N N . GLU A 1 607 ? 11.359 23.504 18.334 1.00 62.09 607 GLU A N 1
ATOM 4959 C CA . GLU A 1 607 ? 10.579 24.741 18.495 1.00 62.09 607 GLU A CA 1
ATOM 4960 C C . GLU A 1 607 ? 9.073 24.577 18.223 1.00 62.09 607 GLU A C 1
ATOM 4962 O O . GLU A 1 607 ? 8.395 25.559 17.972 1.00 62.09 607 GLU A O 1
ATOM 4967 N N . ASN A 1 608 ? 8.537 23.362 18.366 1.00 53.31 608 ASN A N 1
ATOM 4968 C CA . ASN A 1 608 ? 7.116 23.032 18.168 1.00 53.31 608 ASN A CA 1
ATOM 4969 C C . ASN A 1 608 ? 6.321 23.007 19.495 1.00 53.31 608 ASN A C 1
ATOM 4971 O O . ASN A 1 608 ? 5.260 22.389 19.605 1.00 53.31 608 ASN A O 1
ATOM 4975 N N . ALA A 1 609 ? 6.873 23.574 20.573 1.00 51.00 609 ALA A N 1
ATOM 4976 C CA . ALA A 1 609 ? 6.259 23.528 21.903 1.00 51.00 609 ALA A CA 1
ATOM 4977 C C . ALA A 1 609 ? 5.046 24.468 22.036 1.00 51.00 609 ALA A C 1
ATOM 4979 O O . ALA A 1 609 ? 4.188 24.263 22.890 1.00 51.00 609 ALA A O 1
ATOM 4980 N N . ASP A 1 610 ? 4.967 25.503 21.210 1.00 42.84 610 ASP A N 1
ATOM 4981 C CA . ASP A 1 610 ? 3.831 26.415 21.086 1.00 42.84 610 ASP A CA 1
ATOM 4982 C C . ASP A 1 610 ? 2.596 25.738 20.473 1.00 42.84 610 ASP A C 1
ATOM 4984 O O . ASP A 1 610 ? 1.492 25.929 20.987 1.00 42.84 610 ASP A O 1
ATOM 4988 N N . ASP A 1 611 ? 2.781 24.876 19.473 1.00 46.00 611 ASP A N 1
ATOM 4989 C CA . ASP A 1 611 ? 1.714 24.034 18.918 1.00 46.00 611 ASP A CA 1
ATOM 4990 C C . ASP A 1 611 ? 1.161 23.067 19.974 1.00 46.00 611 ASP A C 1
ATOM 4992 O O . ASP A 1 611 ? -0.056 22.914 20.119 1.00 46.00 611 ASP A O 1
ATOM 4996 N N . LEU A 1 612 ? 2.044 22.481 20.794 1.00 50.81 612 LEU A N 1
ATOM 4997 C CA . LEU A 1 612 ? 1.629 21.680 21.948 1.00 50.81 612 LEU A CA 1
ATOM 4998 C C . LEU A 1 612 ? 0.847 22.533 22.957 1.00 50.81 612 LEU A C 1
ATOM 5000 O O . LEU A 1 612 ? -0.220 22.126 23.409 1.00 50.81 612 LEU A O 1
ATOM 5004 N N . ARG A 1 613 ? 1.303 23.749 23.277 1.00 56.66 613 ARG A N 1
ATOM 5005 C CA . ARG A 1 613 ? 0.557 24.657 24.168 1.00 56.66 613 ARG A CA 1
ATOM 5006 C C . ARG A 1 613 ? -0.820 25.021 23.613 1.00 56.66 613 ARG A C 1
ATOM 5008 O O . ARG A 1 613 ? -1.776 25.097 24.380 1.00 56.66 613 ARG A O 1
ATOM 5015 N N . ALA A 1 614 ? -0.944 25.224 22.303 1.00 45.75 614 ALA A N 1
ATOM 5016 C CA . ALA A 1 614 ? -2.221 25.507 21.655 1.00 45.75 614 ALA A CA 1
ATOM 5017 C C . ALA A 1 614 ? -3.179 24.305 21.731 1.00 45.75 614 ALA A C 1
ATOM 5019 O O . ALA A 1 614 ? -4.376 24.484 21.975 1.00 45.75 614 ALA A O 1
ATOM 5020 N N . LEU A 1 615 ? -2.643 23.089 21.584 1.00 46.59 615 LEU A N 1
ATOM 5021 C CA . LEU A 1 615 ? -3.384 21.834 21.705 1.00 46.59 615 LEU A CA 1
ATOM 5022 C C . LEU A 1 615 ? -3.852 21.568 23.148 1.00 46.59 615 LEU A C 1
ATOM 5024 O O . LEU A 1 615 ? -4.978 21.116 23.361 1.00 46.59 615 LEU A O 1
ATOM 5028 N N . PHE A 1 616 ? -3.021 21.911 24.137 1.00 55.09 616 PHE A N 1
ATOM 5029 C CA . PHE A 1 616 ? -3.265 21.708 25.571 1.00 55.09 616 PHE A CA 1
ATOM 5030 C C . PHE A 1 616 ? -3.692 22.983 26.310 1.00 55.09 616 PHE A C 1
ATOM 5032 O O . PHE A 1 616 ? -3.562 23.066 27.527 1.00 55.09 616 PHE A O 1
ATOM 5039 N N . LYS A 1 617 ? -4.240 23.980 25.605 1.00 52.34 617 LYS A N 1
ATOM 5040 C CA . LYS A 1 617 ? -4.578 25.301 26.174 1.00 52.34 617 LYS A CA 1
ATOM 5041 C C . LYS A 1 617 ? -5.495 25.255 27.409 1.00 52.34 617 LYS A C 1
ATOM 5043 O O . LYS A 1 617 ? -5.443 26.156 28.239 1.00 52.34 617 LYS A O 1
ATOM 5048 N N . ASP A 1 618 ? -6.320 24.211 27.512 1.00 54.34 618 ASP A N 1
ATOM 5049 C CA . ASP A 1 618 ? -7.279 23.999 28.602 1.00 54.34 618 ASP A CA 1
ATOM 5050 C C . ASP A 1 618 ? -6.764 22.983 29.654 1.00 54.34 618 ASP A C 1
ATOM 5052 O O . ASP A 1 618 ? -7.471 22.685 30.615 1.00 54.34 618 ASP A O 1
ATOM 5056 N N . ASP A 1 619 ? -5.547 22.443 29.489 1.00 58.53 619 ASP A N 1
ATOM 5057 C CA . ASP A 1 619 ? -4.895 21.479 30.387 1.00 58.53 619 ASP A CA 1
ATOM 5058 C C . ASP A 1 619 ? -3.700 22.125 31.108 1.00 58.53 619 ASP A C 1
ATOM 5060 O O . ASP A 1 619 ? -2.551 22.110 30.658 1.00 58.53 619 ASP A O 1
ATOM 5064 N N . THR A 1 620 ? -3.984 22.692 32.278 1.00 63.03 620 THR A N 1
ATOM 5065 C CA . THR A 1 620 ? -3.009 23.416 33.103 1.00 63.03 620 THR A CA 1
ATOM 5066 C C . THR A 1 620 ? -1.837 22.563 33.589 1.00 63.03 620 THR A C 1
ATOM 5068 O O . THR A 1 620 ? -0.761 23.114 33.819 1.00 63.03 620 THR A O 1
ATOM 5071 N N . GLN A 1 621 ? -1.991 21.242 33.732 1.00 59.38 621 GLN A N 1
ATOM 5072 C CA . GLN A 1 621 ? -0.895 20.373 34.177 1.00 59.38 621 GLN A CA 1
ATOM 5073 C C . GLN A 1 621 ? 0.069 20.051 33.037 1.00 59.38 621 GLN A C 1
ATOM 5075 O O . GLN A 1 621 ? 1.286 20.093 33.232 1.00 59.38 621 GLN A O 1
ATOM 5080 N N . THR A 1 622 ? -0.449 19.779 31.840 1.00 61.75 622 THR A N 1
ATOM 5081 C CA . THR A 1 622 ? 0.396 19.555 30.660 1.00 61.75 622 THR A CA 1
ATOM 5082 C C . THR A 1 622 ? 1.149 20.826 30.277 1.00 61.75 622 THR A C 1
ATOM 5084 O O . THR A 1 622 ? 2.349 20.762 30.009 1.00 61.75 622 THR A O 1
ATOM 5087 N N . LEU A 1 623 ? 0.505 21.995 30.364 1.00 67.75 623 LEU A N 1
ATOM 5088 C CA . LEU A 1 623 ? 1.178 23.285 30.179 1.00 67.75 623 LEU A CA 1
ATOM 5089 C C . LEU A 1 623 ? 2.323 23.489 31.184 1.00 67.75 623 LEU A C 1
ATOM 5091 O O . LEU A 1 623 ? 3.429 23.833 30.776 1.00 67.75 623 LEU A O 1
ATOM 5095 N N . ALA A 1 624 ? 2.109 23.178 32.468 1.00 71.69 624 ALA A N 1
ATOM 5096 C CA . ALA A 1 624 ? 3.161 23.265 33.483 1.00 71.69 624 ALA A CA 1
ATOM 5097 C C . ALA A 1 624 ? 4.344 22.317 33.203 1.00 71.69 624 ALA A C 1
ATOM 5099 O O . ALA A 1 624 ? 5.495 22.692 33.418 1.00 71.69 624 ALA A O 1
ATOM 5100 N N . ARG A 1 625 ? 4.087 21.110 32.678 1.00 71.38 625 ARG A N 1
ATOM 5101 C CA . ARG A 1 625 ? 5.141 20.159 32.271 1.00 71.38 625 ARG A CA 1
ATOM 5102 C C . ARG A 1 625 ? 5.923 20.644 31.052 1.00 71.38 625 ARG A C 1
ATOM 5104 O O . ARG A 1 625 ? 7.141 20.477 31.012 1.00 71.38 625 ARG A O 1
ATOM 5111 N N . ILE A 1 626 ? 5.242 21.238 30.068 1.00 73.12 626 ILE A N 1
ATOM 5112 C CA . ILE A 1 626 ? 5.889 21.876 28.912 1.00 73.12 626 ILE A CA 1
ATOM 5113 C C . ILE A 1 626 ? 6.798 23.009 29.403 1.00 73.12 626 ILE A C 1
ATOM 5115 O O . ILE A 1 626 ? 7.961 23.073 29.005 1.00 73.12 626 ILE A O 1
ATOM 5119 N N . ASP A 1 627 ? 6.302 23.850 30.312 1.00 79.25 627 ASP A N 1
ATOM 5120 C CA . ASP A 1 627 ? 7.058 24.967 30.880 1.00 79.25 627 ASP A CA 1
ATOM 5121 C C . ASP A 1 627 ? 8.281 24.490 31.681 1.00 79.25 627 ASP A C 1
ATOM 5123 O O . ASP A 1 627 ? 9.380 25.014 31.494 1.00 79.25 627 ASP A O 1
ATOM 5127 N N . GLU A 1 628 ? 8.129 23.468 32.528 1.00 82.12 628 GLU A N 1
ATOM 5128 C CA . GLU A 1 628 ? 9.226 22.875 33.305 1.00 82.12 628 GLU A CA 1
ATOM 5129 C C . GLU A 1 628 ? 10.312 22.282 32.3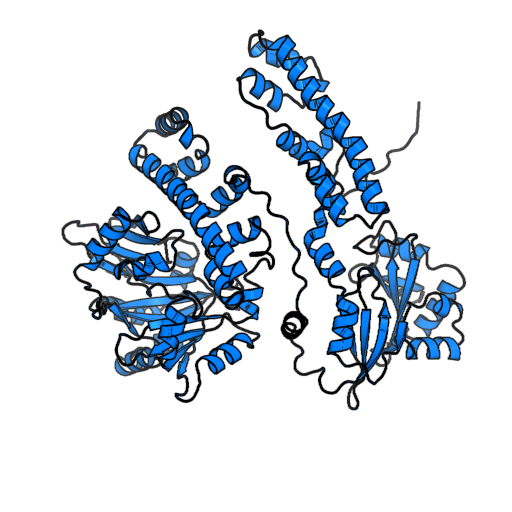93 1.00 82.12 628 GLU A C 1
ATOM 5131 O O . GLU A 1 628 ? 11.510 22.533 32.572 1.00 82.12 628 GLU A O 1
ATOM 5136 N N . MET A 1 629 ? 9.897 21.521 31.379 1.00 81.75 629 MET A N 1
ATOM 5137 C CA . MET A 1 629 ? 10.809 20.895 30.429 1.00 81.75 629 MET A CA 1
ATOM 5138 C C . MET A 1 629 ? 11.531 21.949 29.576 1.00 81.75 629 MET A C 1
ATOM 5140 O O . MET A 1 629 ? 12.749 21.868 29.394 1.00 81.75 629 MET A O 1
ATOM 5144 N N . GLU A 1 630 ? 10.827 22.981 29.105 1.00 79.06 630 GLU A N 1
ATOM 5145 C CA . GLU A 1 630 ? 11.434 24.069 28.334 1.00 79.06 630 GLU A CA 1
ATOM 5146 C C . GLU A 1 630 ? 12.419 24.877 29.189 1.00 79.06 630 GLU A C 1
ATOM 5148 O O . GLU A 1 630 ? 13.525 25.186 28.732 1.00 79.06 630 GLU A O 1
ATOM 5153 N N . HIS A 1 631 ? 12.070 25.148 30.450 1.00 83.38 631 HIS A N 1
ATOM 5154 C CA . HIS A 1 631 ? 12.946 25.826 31.402 1.00 83.38 631 HIS A CA 1
ATOM 5155 C C . HIS A 1 631 ? 14.247 25.048 31.655 1.00 83.38 631 HIS A C 1
ATOM 5157 O O . HIS A 1 631 ? 15.310 25.649 31.808 1.00 83.38 631 HIS A O 1
ATOM 5163 N N . ASN A 1 632 ? 14.193 23.714 31.650 1.00 83.94 632 ASN A N 1
ATOM 5164 C CA . ASN A 1 632 ? 15.363 22.855 31.825 1.00 83.94 632 ASN A CA 1
ATOM 5165 C C . ASN A 1 632 ? 16.217 22.733 30.544 1.00 83.94 632 ASN A C 1
ATOM 5167 O O . ASN A 1 632 ? 17.450 22.776 30.605 1.00 83.94 632 ASN A O 1
ATOM 5171 N N . ILE A 1 633 ? 15.590 22.584 29.372 1.00 86.81 633 ILE A N 1
ATOM 5172 C CA . ILE A 1 633 ? 16.292 22.314 28.104 1.00 86.81 633 ILE A CA 1
ATOM 5173 C C . ILE A 1 633 ? 16.917 23.577 27.518 1.00 86.81 633 ILE A C 1
ATOM 5175 O O . ILE A 1 633 ? 18.080 23.552 27.107 1.00 86.81 633 ILE A O 1
ATOM 5179 N N . ARG A 1 634 ? 16.165 24.683 27.462 1.00 80.62 634 ARG A N 1
ATOM 5180 C CA . ARG A 1 634 ? 16.555 25.885 26.712 1.00 80.62 634 ARG A CA 1
ATOM 5181 C C . ARG A 1 634 ? 17.908 26.462 27.175 1.00 80.62 634 ARG A C 1
ATOM 5183 O O . ARG A 1 634 ? 18.745 26.737 26.311 1.00 80.62 634 ARG A O 1
ATOM 5190 N N . PRO A 1 635 ? 18.214 26.578 28.486 1.00 84.62 635 PRO A N 1
ATOM 5191 C CA . PRO A 1 635 ? 19.526 27.044 28.940 1.00 84.62 635 PRO A CA 1
ATOM 5192 C C . PRO A 1 635 ? 20.668 26.090 28.571 1.00 84.62 635 PRO A C 1
ATOM 5194 O O . PRO A 1 635 ? 21.734 26.542 28.156 1.00 84.62 635 PRO A O 1
ATOM 5197 N N . LYS A 1 636 ? 20.449 24.771 28.676 1.00 88.25 636 LYS A N 1
ATOM 5198 C CA . LYS A 1 636 ? 21.454 23.752 28.326 1.00 88.25 636 LYS A CA 1
ATOM 5199 C C . LYS A 1 636 ? 21.757 23.752 26.831 1.00 88.25 636 LYS A C 1
ATOM 5201 O O . LYS A 1 636 ? 22.919 23.670 26.441 1.00 88.25 636 LYS A O 1
ATOM 5206 N N . TYR A 1 637 ? 20.724 23.887 26.002 1.00 85.44 637 TYR A N 1
ATOM 5207 C CA . TYR A 1 637 ? 20.856 23.891 24.548 1.00 85.44 637 TYR A CA 1
ATOM 5208 C C . TYR A 1 637 ? 21.629 25.125 24.072 1.00 85.44 637 TYR A C 1
ATOM 5210 O O . TYR A 1 637 ? 22.610 25.006 23.337 1.00 85.44 637 TYR A O 1
ATOM 5218 N N . ASN A 1 638 ? 21.268 26.302 24.584 1.00 80.81 638 ASN A N 1
ATOM 5219 C CA . ASN A 1 638 ? 21.976 27.542 24.273 1.00 80.81 638 ASN A CA 1
ATOM 5220 C C . ASN A 1 638 ? 23.419 27.528 24.804 1.00 80.81 638 ASN A C 1
ATOM 5222 O O . ASN A 1 638 ? 24.342 27.917 24.091 1.00 80.81 638 ASN A O 1
ATOM 5226 N N . GLY A 1 639 ? 23.632 27.018 26.022 1.00 85.56 639 GLY A N 1
ATOM 5227 C CA . GLY A 1 639 ? 24.963 26.879 26.615 1.00 85.56 639 GLY A CA 1
ATOM 5228 C C . GLY A 1 639 ? 25.874 25.922 25.839 1.00 85.56 639 GLY A C 1
ATOM 5229 O O . GLY A 1 639 ? 27.072 26.184 25.717 1.00 85.56 639 GLY A O 1
ATOM 5230 N N . MET A 1 640 ? 25.319 24.850 25.264 1.00 90.88 640 MET A N 1
ATOM 5231 C CA . MET A 1 640 ? 26.036 23.958 24.348 1.00 90.88 640 MET A CA 1
ATOM 5232 C C . MET A 1 640 ? 26.524 24.720 23.111 1.00 90.88 640 MET A C 1
ATOM 5234 O O . MET A 1 640 ? 27.722 24.691 22.824 1.00 90.88 640 MET A O 1
ATOM 5238 N N . ILE A 1 641 ? 25.622 25.409 22.400 1.00 86.88 641 ILE A N 1
ATOM 5239 C CA . ILE A 1 641 ? 25.961 26.163 21.181 1.00 86.88 641 ILE A CA 1
ATOM 5240 C C . ILE A 1 641 ? 27.057 27.183 21.487 1.00 86.88 641 ILE A C 1
ATOM 5242 O O . ILE A 1 641 ? 28.099 27.197 20.832 1.00 86.88 641 ILE A O 1
ATOM 5246 N N . GLU A 1 642 ? 26.859 27.987 22.532 1.00 87.31 642 GLU A N 1
ATOM 5247 C CA . GLU A 1 642 ? 27.806 29.027 22.918 1.00 87.31 642 GLU A CA 1
ATOM 5248 C C . GLU A 1 642 ? 29.184 28.452 23.268 1.00 87.31 642 GLU A C 1
ATOM 5250 O O . GLU A 1 642 ? 30.210 28.996 22.854 1.00 87.31 642 GLU A O 1
ATOM 5255 N N . SER A 1 643 ? 29.228 27.337 24.001 1.00 89.50 643 SER A N 1
ATOM 5256 C CA . SER A 1 643 ? 30.486 26.696 24.389 1.00 89.50 643 SER A CA 1
ATOM 5257 C C . SER A 1 643 ? 31.259 26.176 23.178 1.00 89.50 643 SER A C 1
ATOM 5259 O O . SER A 1 643 ? 32.469 26.388 23.090 1.00 89.50 643 SER A O 1
ATOM 5261 N N . VAL A 1 644 ? 30.566 25.539 22.229 1.00 89.56 644 VAL A N 1
ATOM 5262 C CA . VAL A 1 644 ? 31.160 25.008 20.994 1.00 89.56 644 VAL A CA 1
ATOM 5263 C C . VAL A 1 644 ? 31.698 26.137 20.117 1.00 89.56 644 VAL A C 1
ATOM 5265 O O . VAL A 1 644 ? 32.865 26.108 19.722 1.00 89.56 644 VAL A O 1
ATOM 5268 N N . GLU A 1 645 ? 30.887 27.164 19.867 1.00 86.56 645 GLU A N 1
ATOM 5269 C CA . GLU A 1 645 ? 31.265 28.301 19.021 1.00 86.56 645 GLU A CA 1
ATOM 5270 C C . GLU A 1 645 ? 32.418 29.107 19.625 1.00 86.56 645 GLU A C 1
ATOM 5272 O O . GLU A 1 645 ? 33.396 29.447 18.951 1.00 86.56 645 GLU A O 1
ATOM 5277 N N . ARG A 1 646 ? 32.363 29.367 20.936 1.00 91.62 646 ARG A N 1
ATOM 5278 C CA . ARG A 1 646 ? 33.430 30.070 21.655 1.00 91.62 646 ARG A CA 1
ATOM 5279 C C . ARG A 1 646 ? 34.733 29.278 21.616 1.00 91.62 646 ARG A C 1
ATOM 5281 O O . ARG A 1 646 ? 35.790 29.860 21.365 1.00 91.62 646 ARG A O 1
ATOM 5288 N N . PHE A 1 647 ? 34.672 27.968 21.858 1.00 94.44 647 PHE A N 1
ATOM 5289 C CA . PHE A 1 647 ? 35.857 27.116 21.827 1.00 94.44 647 PHE A CA 1
ATOM 5290 C C . PHE A 1 647 ? 36.487 27.095 20.434 1.00 94.44 647 PHE A C 1
ATOM 5292 O O . PHE A 1 647 ? 37.705 27.262 20.320 1.00 94.44 647 PHE A O 1
ATOM 5299 N N . HIS A 1 648 ? 35.672 26.951 19.385 1.00 93.06 648 HIS A N 1
ATOM 5300 C CA . HIS A 1 648 ? 36.137 27.016 18.005 1.00 93.06 648 HIS A CA 1
ATOM 5301 C C . HIS A 1 648 ? 36.795 28.368 17.707 1.00 93.06 648 HIS A C 1
ATOM 5303 O O . HIS A 1 648 ? 37.956 28.399 17.311 1.00 93.06 648 HIS A O 1
ATOM 5309 N N . LYS A 1 649 ? 36.132 29.488 18.010 1.00 91.38 649 LYS A N 1
ATOM 5310 C CA . LYS A 1 649 ? 36.655 30.841 17.758 1.00 91.38 649 LYS A CA 1
ATOM 5311 C C . LYS A 1 649 ? 38.032 31.098 18.383 1.00 91.38 649 LYS A C 1
ATOM 5313 O O . LYS A 1 649 ? 38.860 31.773 17.777 1.00 91.38 649 LYS A O 1
ATOM 5318 N N . ILE A 1 650 ? 38.284 30.569 19.583 1.00 93.69 650 ILE A N 1
ATOM 5319 C CA . ILE A 1 650 ? 39.572 30.717 20.284 1.00 93.69 650 ILE A CA 1
ATOM 5320 C C . ILE A 1 650 ? 40.674 29.878 19.618 1.00 93.69 650 ILE A C 1
ATOM 5322 O O . ILE A 1 650 ? 41.822 30.314 19.549 1.00 93.69 650 ILE A O 1
ATOM 5326 N N . HIS A 1 651 ? 40.338 28.686 19.119 1.00 92.31 651 HIS A N 1
ATOM 5327 C CA . HIS A 1 651 ? 41.318 27.689 18.680 1.00 92.31 651 HIS A CA 1
ATOM 5328 C C . HIS A 1 651 ? 41.357 27.462 17.158 1.00 92.31 651 HIS A C 1
ATOM 5330 O O . HIS A 1 651 ? 42.187 26.684 16.694 1.00 92.31 651 HIS A O 1
ATOM 5336 N N . GLN A 1 652 ? 40.521 28.144 16.369 1.00 89.06 652 GLN A N 1
ATOM 5337 C CA . GLN A 1 652 ? 40.375 27.944 14.915 1.00 89.06 652 GLN A CA 1
ATOM 5338 C C . GLN A 1 652 ? 41.686 28.098 14.127 1.00 89.06 652 GLN A C 1
ATOM 5340 O O . GLN A 1 652 ? 41.872 27.457 13.101 1.00 89.06 652 GLN A O 1
ATOM 5345 N N . ASN A 1 653 ? 42.626 28.904 14.632 1.00 91.50 653 ASN A N 1
ATOM 5346 C CA . ASN A 1 653 ? 43.918 29.151 13.984 1.00 91.50 653 ASN A CA 1
ATOM 5347 C C . ASN A 1 653 ? 44.988 28.094 14.316 1.00 91.50 653 ASN A C 1
ATOM 5349 O O . ASN A 1 653 ? 46.115 28.186 13.830 1.00 91.50 653 ASN A O 1
ATOM 5353 N N . LEU A 1 654 ? 44.679 27.117 15.175 1.00 92.69 654 LEU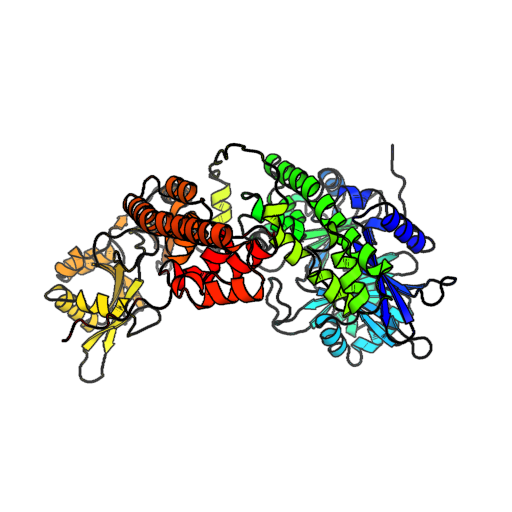 A N 1
ATOM 5354 C CA . LEU A 1 654 ? 45.598 26.028 15.488 1.00 92.69 654 LEU A CA 1
ATOM 5355 C C . LEU A 1 654 ? 45.708 25.048 14.320 1.00 92.69 654 LEU A C 1
ATOM 5357 O O . LEU A 1 654 ? 44.778 24.870 13.533 1.00 92.69 654 LEU A O 1
ATOM 5361 N N . SER A 1 655 ? 46.837 24.339 14.247 1.00 93.69 655 SER A N 1
ATOM 5362 C CA . SER A 1 655 ? 46.943 23.178 13.365 1.00 93.69 655 SER A CA 1
ATOM 5363 C C . SER A 1 655 ? 45.903 22.126 13.768 1.00 93.69 655 SER A C 1
ATOM 5365 O O . SER A 1 655 ? 45.577 21.991 14.947 1.00 93.69 655 SER A O 1
ATOM 5367 N N . LYS A 1 656 ? 45.408 21.321 12.820 1.00 90.56 656 LYS A N 1
ATOM 5368 C CA . LYS A 1 656 ? 44.378 20.297 13.092 1.00 90.56 656 LYS A CA 1
ATOM 5369 C C . LYS A 1 656 ? 44.768 19.364 14.244 1.00 90.56 656 LYS A C 1
ATOM 5371 O O . LYS A 1 656 ? 43.924 18.941 15.030 1.00 90.56 656 LYS A O 1
ATOM 5376 N N . LYS A 1 657 ? 46.062 19.051 14.348 1.00 92.69 657 LYS A N 1
ATOM 5377 C CA . LYS A 1 657 ? 46.616 18.210 15.412 1.00 92.69 657 LYS A CA 1
ATOM 5378 C C . LYS A 1 657 ? 46.550 18.906 16.774 1.00 92.69 657 LYS A C 1
ATOM 5380 O O . LYS A 1 657 ? 46.175 18.269 17.754 1.00 92.69 657 LYS A O 1
ATOM 5385 N N . ASP A 1 658 ? 46.876 20.193 16.827 1.00 92.56 658 ASP A N 1
ATOM 5386 C CA . ASP A 1 658 ? 46.852 20.978 18.065 1.00 92.56 658 ASP A CA 1
ATOM 5387 C C . ASP A 1 658 ? 45.423 21.351 18.483 1.00 92.56 658 ASP A C 1
ATOM 5389 O O . ASP A 1 658 ? 45.129 21.376 19.675 1.00 92.56 658 ASP A O 1
ATOM 5393 N N . PHE A 1 659 ? 44.513 21.537 17.523 1.00 93.12 659 PHE A N 1
ATOM 5394 C CA . PHE A 1 659 ? 43.081 21.725 17.765 1.00 93.12 659 PHE A CA 1
ATOM 5395 C C . PHE A 1 659 ? 42.443 20.482 18.400 1.00 93.12 659 PHE A C 1
ATOM 5397 O O . PHE A 1 659 ? 41.769 20.569 19.420 1.00 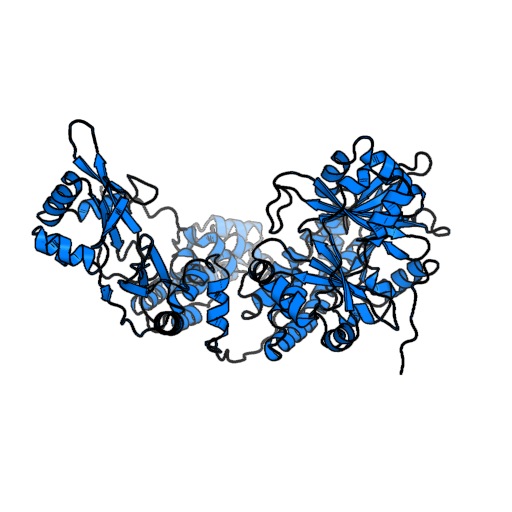93.12 659 PHE A O 1
ATOM 5404 N N . ILE A 1 660 ? 42.717 19.285 17.870 1.00 91.81 660 ILE A N 1
ATOM 5405 C CA . ILE A 1 660 ? 42.245 18.038 18.498 1.00 91.81 660 ILE A CA 1
ATOM 5406 C C . ILE A 1 660 ? 42.851 17.873 19.899 1.00 91.81 660 ILE A C 1
ATOM 5408 O O . ILE A 1 660 ? 42.164 17.439 20.825 1.00 91.81 660 ILE A O 1
ATOM 5412 N N . ARG A 1 661 ? 44.123 18.250 20.078 1.00 92.31 661 ARG A N 1
ATOM 5413 C CA . ARG A 1 661 ? 44.785 18.199 21.385 1.00 92.31 661 ARG A CA 1
ATOM 5414 C C . ARG A 1 661 ? 44.126 19.138 22.396 1.00 92.31 661 ARG A C 1
ATOM 5416 O O . ARG A 1 661 ? 43.930 18.723 23.534 1.00 92.31 661 ARG A O 1
ATOM 5423 N N . SER A 1 662 ? 43.745 20.355 22.001 1.00 92.12 662 SER A N 1
ATOM 5424 C CA . SER A 1 662 ? 43.057 21.288 22.902 1.00 92.12 662 SER A CA 1
ATOM 5425 C C . SER A 1 662 ? 41.678 20.767 23.323 1.00 92.12 662 SER A C 1
ATOM 5427 O O . SER A 1 662 ? 41.315 20.920 24.488 1.00 92.12 662 SER A O 1
ATOM 5429 N N . ILE A 1 663 ? 40.948 20.079 22.434 1.00 93.31 663 ILE A N 1
ATOM 5430 C CA . ILE A 1 663 ? 39.683 19.400 22.779 1.00 93.31 663 ILE A CA 1
ATOM 5431 C C . ILE A 1 663 ? 39.937 18.273 23.783 1.00 93.31 663 ILE A C 1
ATOM 5433 O O . ILE A 1 663 ? 39.243 18.165 24.787 1.00 93.31 663 ILE A O 1
ATOM 5437 N N . GLN A 1 664 ? 40.956 17.443 23.551 1.00 89.56 664 GLN A N 1
ATOM 5438 C CA . GLN A 1 664 ? 41.288 16.327 24.443 1.00 89.56 664 GLN A CA 1
ATOM 5439 C C . GLN A 1 664 ? 41.729 16.780 25.840 1.00 89.56 664 GLN A C 1
ATOM 5441 O O . GLN A 1 664 ? 41.505 16.051 26.803 1.00 89.56 664 GLN A O 1
ATOM 5446 N N . MET A 1 665 ? 42.336 17.965 25.955 1.00 90.69 665 MET A N 1
ATOM 5447 C CA . MET A 1 665 ? 42.734 18.562 27.235 1.00 90.69 665 MET A CA 1
ATOM 5448 C C . MET A 1 665 ? 41.567 19.227 27.984 1.00 90.69 665 MET A C 1
ATOM 5450 O O . MET A 1 665 ? 41.724 19.564 29.155 1.00 90.69 665 MET A O 1
ATOM 5454 N N . ASN A 1 666 ? 40.403 19.401 27.347 1.00 90.25 666 ASN A N 1
ATOM 5455 C CA . ASN A 1 666 ? 39.203 19.956 27.966 1.00 90.25 666 ASN A CA 1
ATOM 5456 C C . ASN A 1 666 ? 38.094 18.896 28.027 1.00 90.25 666 ASN A C 1
ATOM 5458 O O . ASN A 1 666 ? 37.369 18.683 27.057 1.00 90.25 666 ASN A O 1
ATOM 5462 N N . GLU A 1 667 ? 37.949 18.250 29.187 1.00 86.56 667 GLU A N 1
ATOM 5463 C CA . GLU A 1 667 ? 36.968 17.174 29.410 1.00 86.56 667 GLU A CA 1
ATOM 5464 C C . GLU A 1 667 ? 35.544 17.556 28.971 1.00 86.56 667 GLU A C 1
ATOM 5466 O O . GLU A 1 667 ? 34.875 16.769 28.303 1.00 86.56 667 GLU A O 1
ATOM 5471 N N . ASN A 1 668 ? 35.116 18.795 29.232 1.00 86.62 668 ASN A N 1
ATOM 5472 C CA . ASN A 1 668 ? 33.769 19.271 28.903 1.00 86.62 668 ASN A CA 1
ATOM 5473 C C . ASN A 1 668 ? 33.532 19.430 27.392 1.00 86.62 668 ASN A C 1
ATOM 5475 O O . ASN A 1 668 ? 32.388 19.495 26.953 1.00 86.62 668 ASN A O 1
ATOM 5479 N N . MET A 1 669 ? 34.597 19.518 26.590 1.00 91.56 669 MET A N 1
ATOM 5480 C CA . MET A 1 669 ? 34.509 19.711 25.139 1.00 91.56 669 MET A CA 1
ATOM 5481 C C . MET A 1 669 ? 34.605 18.404 24.355 1.00 91.56 669 MET A C 1
ATOM 5483 O O . MET A 1 669 ? 34.278 18.379 23.169 1.00 91.56 669 MET A O 1
ATOM 5487 N N . LYS A 1 670 ? 35.008 17.302 25.000 1.00 90.94 670 LYS A N 1
ATOM 5488 C CA . LYS A 1 670 ? 35.169 16.001 24.335 1.00 90.94 670 LYS A CA 1
ATOM 5489 C C . LYS A 1 670 ? 33.871 15.496 23.712 1.00 90.94 670 LYS A C 1
ATOM 5491 O O . LYS A 1 670 ? 33.903 14.983 22.596 1.00 90.94 670 LYS A O 1
ATOM 5496 N N . ILE A 1 671 ? 32.739 15.678 24.398 1.00 90.69 671 ILE A N 1
ATOM 5497 C CA . ILE A 1 671 ? 31.421 15.275 23.886 1.00 90.69 671 ILE A CA 1
ATOM 5498 C C . ILE A 1 671 ? 31.057 16.027 22.597 1.00 90.69 671 ILE A C 1
ATOM 5500 O O . ILE A 1 671 ? 30.453 15.453 21.696 1.00 90.69 671 ILE A O 1
ATOM 5504 N N . TYR A 1 672 ? 31.520 17.270 22.451 1.00 94.06 672 TYR A N 1
ATOM 5505 C CA . TYR A 1 672 ? 31.262 18.118 21.287 1.00 94.06 672 TYR A CA 1
ATOM 5506 C C . TYR A 1 672 ? 32.293 17.974 20.163 1.00 94.06 672 TYR A C 1
ATOM 5508 O O . TYR A 1 672 ? 32.240 18.732 19.194 1.00 94.06 672 TYR A O 1
ATOM 5516 N N . LEU A 1 673 ? 33.212 17.003 20.242 1.00 92.31 673 LEU A N 1
ATOM 5517 C CA . LEU A 1 673 ? 34.215 16.759 19.202 1.00 92.31 673 LEU A CA 1
ATOM 5518 C C . LEU A 1 673 ? 33.611 16.708 17.781 1.00 92.31 673 LEU A C 1
ATOM 5520 O O . LEU A 1 673 ? 34.181 17.351 16.900 1.00 92.31 673 LEU A O 1
ATOM 5524 N N . PRO A 1 674 ? 32.465 16.040 17.518 1.00 92.25 674 PRO A N 1
ATOM 5525 C CA . PRO A 1 674 ? 31.862 16.044 16.184 1.00 92.25 674 PRO A CA 1
ATOM 5526 C C . PRO A 1 674 ? 31.479 17.446 15.685 1.00 92.25 674 PRO A C 1
ATOM 5528 O O . PRO A 1 674 ? 31.739 17.759 14.527 1.00 92.25 674 PRO A O 1
ATOM 5531 N N . LEU A 1 675 ? 30.918 18.296 16.553 1.00 90.19 675 LEU A N 1
ATOM 5532 C CA . LEU A 1 675 ? 30.516 19.668 16.216 1.00 90.19 675 LEU A CA 1
ATOM 5533 C C . LEU A 1 675 ? 31.732 20.584 16.010 1.00 90.19 675 LEU A C 1
ATOM 5535 O O . LEU A 1 675 ? 31.777 21.389 15.083 1.00 90.19 675 LEU A O 1
ATOM 5539 N N . LEU A 1 676 ? 32.755 20.437 16.853 1.00 93.94 676 LEU A N 1
ATOM 5540 C CA . LEU A 1 676 ? 33.988 21.223 16.765 1.00 93.94 676 LEU A CA 1
ATOM 5541 C C . LEU A 1 676 ? 34.804 20.884 15.513 1.00 93.94 676 LEU A C 1
ATOM 5543 O O . LEU A 1 676 ? 35.403 21.773 14.912 1.00 93.94 676 LEU A O 1
ATOM 5547 N N . MET A 1 677 ? 34.817 19.616 15.095 1.00 93.44 677 MET A N 1
ATOM 5548 C CA . MET A 1 677 ? 35.515 19.198 13.876 1.00 93.44 677 MET A CA 1
ATOM 5549 C C . MET A 1 677 ? 34.834 19.697 12.598 1.00 93.44 677 MET A C 1
ATOM 5551 O O . MET A 1 677 ? 35.540 19.961 11.626 1.00 93.44 677 MET A O 1
ATOM 5555 N N . ARG A 1 678 ? 33.502 19.844 12.603 1.00 89.25 678 ARG A N 1
ATOM 5556 C CA . ARG A 1 678 ? 32.746 20.434 11.487 1.00 89.25 678 ARG A CA 1
ATOM 5557 C C . ARG A 1 678 ? 33.026 21.926 11.353 1.00 89.25 678 ARG A C 1
ATOM 5559 O O . ARG A 1 678 ? 33.430 22.356 10.277 1.00 89.25 678 ARG A O 1
ATOM 5566 N N . LEU A 1 679 ? 32.971 22.678 12.456 1.00 85.19 679 LEU A N 1
ATOM 5567 C CA . LEU A 1 679 ? 33.355 24.097 12.442 1.00 85.19 679 LEU A CA 1
ATOM 5568 C C . LEU A 1 679 ? 34.801 24.299 11.980 1.00 85.19 679 LEU A C 1
ATOM 5570 O O . LEU A 1 679 ? 35.058 25.148 11.133 1.00 85.19 679 LEU A O 1
ATOM 5574 N N . TYR A 1 680 ? 35.734 23.467 12.459 1.00 88.44 680 TYR A N 1
ATOM 5575 C CA . TYR A 1 680 ? 37.136 23.523 12.029 1.00 88.44 680 TYR A CA 1
ATOM 5576 C C . TYR A 1 680 ? 37.310 23.240 10.525 1.00 88.44 680 TYR A C 1
ATOM 5578 O O . TYR A 1 680 ? 38.243 23.738 9.898 1.00 88.44 680 TYR A O 1
ATOM 5586 N N . ALA A 1 681 ? 36.424 22.434 9.933 1.00 86.31 681 ALA A N 1
ATOM 5587 C CA . ALA A 1 681 ? 36.388 22.170 8.495 1.00 86.31 681 ALA A CA 1
ATOM 5588 C C . ALA A 1 681 ? 35.679 23.276 7.684 1.00 86.31 681 ALA A C 1
ATOM 5590 O O . ALA A 1 681 ? 35.670 23.201 6.457 1.00 86.31 681 ALA A O 1
ATOM 5591 N N . GLY A 1 682 ? 35.120 24.297 8.346 1.00 81.06 682 GLY A N 1
ATOM 5592 C CA . GLY A 1 682 ? 34.324 25.354 7.720 1.00 81.06 682 GLY A CA 1
ATOM 5593 C C . GLY A 1 682 ? 32.898 24.925 7.365 1.00 81.06 682 GLY A C 1
ATOM 5594 O O . GLY A 1 682 ? 32.271 25.556 6.520 1.00 81.06 682 GLY A O 1
ATOM 5595 N N . GLU A 1 683 ? 32.397 23.846 7.968 1.00 78.19 683 GLU A N 1
ATOM 5596 C CA . GLU A 1 683 ? 31.045 23.329 7.748 1.00 78.19 683 GLU A CA 1
ATOM 5597 C C . GLU A 1 683 ? 30.059 23.886 8.784 1.00 78.19 683 GLU A C 1
ATOM 5599 O O . GLU A 1 683 ? 30.413 24.107 9.944 1.00 78.19 683 GLU A O 1
ATOM 5604 N N . GLU A 1 684 ? 28.793 24.040 8.389 1.00 72.62 684 GLU A N 1
ATOM 5605 C CA . GLU A 1 684 ? 27.711 24.369 9.321 1.00 72.62 684 GLU A CA 1
ATOM 5606 C C . GLU A 1 684 ? 27.390 23.195 10.256 1.00 72.62 684 GLU A C 1
ATOM 5608 O O . GLU A 1 684 ? 27.471 22.017 9.877 1.00 72.62 684 GLU A O 1
ATOM 5613 N N . ASN A 1 685 ? 26.997 23.526 11.487 1.00 82.56 685 ASN A N 1
ATOM 5614 C CA . ASN A 1 685 ? 26.630 22.561 12.516 1.00 82.56 685 ASN A CA 1
ATOM 5615 C C . ASN A 1 685 ? 25.124 22.301 12.562 1.00 82.56 685 ASN A C 1
ATOM 5617 O O . ASN A 1 685 ? 24.316 23.223 12.601 1.00 82.56 685 ASN A O 1
ATOM 5621 N N . ASP A 1 686 ? 24.766 21.025 12.697 1.00 83.38 686 ASP A N 1
ATOM 5622 C CA . ASP A 1 686 ? 23.415 20.593 13.055 1.00 83.38 686 ASP A CA 1
ATOM 5623 C C . ASP A 1 686 ? 23.313 20.406 14.578 1.00 83.38 686 ASP A C 1
ATOM 5625 O O . ASP A 1 686 ? 23.475 19.306 15.120 1.00 83.38 686 ASP A O 1
ATOM 5629 N N . TYR A 1 687 ? 23.104 21.516 15.289 1.00 78.50 687 TYR A N 1
ATOM 5630 C CA . TYR A 1 687 ? 22.980 21.513 16.749 1.00 78.50 687 TYR A CA 1
ATOM 5631 C C . TYR A 1 687 ? 21.722 20.786 17.235 1.00 78.50 687 TYR A C 1
ATOM 5633 O O . TYR A 1 687 ? 21.784 20.097 18.256 1.00 78.50 687 TYR A O 1
ATOM 5641 N N . LYS A 1 688 ? 20.609 20.883 16.490 1.00 79.69 688 LYS A N 1
ATOM 5642 C CA . LYS A 1 688 ? 19.343 20.212 16.821 1.00 79.69 688 LYS A CA 1
ATOM 5643 C C . LYS A 1 688 ? 19.508 18.697 16.717 1.00 79.69 688 LYS A C 1
ATOM 5645 O O . LYS A 1 688 ? 19.255 17.988 17.690 1.00 79.69 688 LYS A O 1
ATOM 5650 N N . GLY A 1 689 ? 20.033 18.198 15.597 1.00 77.62 689 GLY A N 1
ATOM 5651 C CA . GLY A 1 689 ? 20.304 16.774 15.392 1.00 77.62 689 GLY A CA 1
ATOM 5652 C C . GLY A 1 689 ? 21.317 16.202 16.380 1.00 77.62 689 GLY A C 1
ATOM 5653 O O . GLY A 1 689 ? 21.124 15.101 16.906 1.00 77.62 689 GLY A O 1
ATOM 5654 N N . PHE A 1 690 ? 22.365 16.962 16.717 1.00 87.12 690 PHE A N 1
ATOM 5655 C CA . PHE A 1 690 ? 23.297 16.563 17.771 1.00 87.12 690 PHE A CA 1
ATOM 5656 C C . PHE A 1 690 ? 22.619 16.499 19.148 1.00 87.12 690 PHE A C 1
ATOM 5658 O O . PHE A 1 690 ? 22.832 15.530 19.882 1.00 87.12 690 PHE A O 1
ATOM 5665 N N . GLY A 1 691 ? 21.786 17.487 19.488 1.00 83.56 691 GLY A N 1
ATOM 5666 C CA . GLY A 1 691 ? 21.038 17.522 20.744 1.00 83.56 691 GLY A CA 1
ATOM 5667 C C . GLY A 1 691 ? 20.060 16.354 20.884 1.00 83.56 691 GLY A C 1
ATOM 5668 O O . GLY A 1 691 ? 20.016 15.721 21.936 1.00 83.56 691 GLY A O 1
ATOM 5669 N N . MET A 1 692 ? 19.362 15.992 19.803 1.00 82.19 692 MET A N 1
ATOM 5670 C CA . MET A 1 692 ? 18.470 14.826 19.757 1.00 82.19 692 MET A CA 1
ATOM 5671 C C . MET A 1 692 ? 19.214 13.506 19.976 1.00 82.19 692 MET A C 1
ATOM 5673 O O . MET A 1 692 ? 18.781 12.662 20.765 1.00 82.19 692 MET A O 1
ATOM 5677 N N . LYS A 1 693 ? 20.371 13.338 19.327 1.00 84.88 693 LYS A N 1
ATOM 5678 C CA . LYS A 1 693 ? 21.183 12.118 19.433 1.00 84.88 693 LYS A CA 1
ATOM 5679 C C . LYS A 1 693 ? 21.843 11.938 20.805 1.00 84.88 693 LYS A C 1
ATOM 5681 O O . LYS A 1 693 ? 22.068 10.800 21.205 1.00 84.88 693 LYS A O 1
ATOM 5686 N N . ASN A 1 694 ? 22.137 13.032 21.508 1.00 87.50 694 ASN A N 1
ATOM 5687 C CA . ASN A 1 694 ? 22.806 13.037 22.817 1.00 87.50 694 ASN A CA 1
ATOM 5688 C C . ASN A 1 694 ? 21.884 13.576 23.931 1.00 87.50 694 ASN A C 1
ATOM 5690 O O . ASN A 1 694 ? 22.338 14.210 24.886 1.00 87.50 694 ASN A O 1
ATOM 5694 N N . SER A 1 695 ? 20.573 13.348 23.798 1.00 84.25 695 SER A N 1
ATOM 5695 C CA . SER A 1 695 ? 19.534 13.817 24.728 1.00 84.25 695 SER A CA 1
ATOM 5696 C C . SER A 1 695 ? 19.756 13.329 26.165 1.00 84.25 695 SER A C 1
ATOM 5698 O O . SER A 1 695 ? 19.513 14.058 27.128 1.00 84.25 695 SER A O 1
ATOM 5700 N N . LYS A 1 696 ? 20.324 12.134 26.330 1.00 85.81 696 LYS A N 1
ATOM 5701 C CA . LYS A 1 696 ? 20.681 11.576 27.634 1.00 85.81 696 LYS A CA 1
ATOM 5702 C C . LYS A 1 696 ? 21.923 12.237 28.231 1.00 85.81 696 LYS A C 1
ATOM 5704 O O . LYS A 1 696 ? 21.878 12.704 29.363 1.00 85.81 696 LYS A O 1
ATOM 5709 N N . GLU A 1 697 ? 23.022 12.278 27.486 1.00 84.12 697 GLU A N 1
ATOM 5710 C CA . GLU A 1 697 ? 24.335 12.710 27.976 1.00 84.12 697 GLU A CA 1
ATOM 5711 C C . GLU A 1 697 ? 24.427 14.229 28.173 1.00 84.12 697 GLU A C 1
ATOM 5713 O O . GLU A 1 697 ? 25.130 14.684 29.073 1.00 84.12 697 GLU A O 1
ATOM 5718 N N . VAL A 1 698 ? 23.716 15.014 27.355 1.00 83.19 698 VAL A N 1
ATOM 5719 C CA . VAL A 1 698 ? 23.753 16.487 27.400 1.00 83.19 698 VAL A CA 1
ATOM 5720 C C . VAL A 1 698 ? 22.574 17.061 28.190 1.00 83.19 698 VAL A C 1
ATOM 5722 O O . VAL A 1 698 ? 22.735 18.049 28.908 1.00 83.19 698 VAL A O 1
ATOM 5725 N N . PHE A 1 699 ? 21.389 16.446 28.098 1.00 84.62 699 PHE A N 1
ATOM 5726 C CA . PHE A 1 699 ? 20.156 17.015 28.661 1.00 84.62 699 PHE A CA 1
ATOM 5727 C C . PHE A 1 699 ? 19.566 16.211 29.824 1.00 84.62 699 PHE A C 1
ATOM 5729 O O . PHE A 1 699 ? 18.791 16.774 30.601 1.00 84.62 699 PHE A O 1
ATOM 5736 N N . GLY A 1 700 ? 19.992 14.958 30.020 1.00 84.69 700 GLY A N 1
ATOM 5737 C CA . GLY A 1 700 ? 19.487 14.076 31.074 1.00 84.69 700 GLY A CA 1
ATOM 5738 C C . GLY A 1 700 ? 18.137 13.431 30.750 1.00 84.69 700 GLY A C 1
ATOM 5739 O O . GLY A 1 700 ? 17.432 13.027 31.671 1.00 84.69 700 GLY A O 1
ATOM 5740 N N . ILE A 1 701 ? 17.763 13.348 29.468 1.00 83.69 701 ILE A N 1
ATOM 5741 C CA . ILE A 1 701 ? 16.479 12.794 29.017 1.00 83.69 701 ILE A CA 1
ATOM 5742 C C . ILE A 1 701 ? 16.642 11.312 28.658 1.00 83.69 701 ILE A C 1
ATOM 5744 O O . ILE A 1 701 ? 17.455 10.949 27.809 1.00 83.69 701 ILE A O 1
ATOM 5748 N N . TYR A 1 702 ? 15.866 10.445 29.308 1.00 75.06 702 TYR A N 1
ATOM 5749 C CA . TYR A 1 702 ? 15.860 8.994 29.089 1.00 75.06 702 TYR A CA 1
ATOM 5750 C C . TYR A 1 702 ? 14.584 8.592 28.333 1.00 75.06 702 TYR A C 1
ATOM 5752 O O . TYR A 1 702 ? 13.534 9.191 28.548 1.00 75.06 702 TYR A O 1
ATOM 5760 N N . GLY A 1 703 ? 14.670 7.600 27.437 1.00 54.78 703 GLY A N 1
ATOM 5761 C CA . GLY A 1 703 ? 13.491 7.056 26.746 1.00 54.78 703 GLY A CA 1
ATOM 5762 C C . GLY A 1 703 ? 12.560 6.281 27.686 1.00 54.78 703 GLY A C 1
ATOM 5763 O O . GLY A 1 703 ? 12.976 5.886 28.779 1.00 54.78 703 GLY A O 1
ATOM 5764 N N . ASP A 1 704 ? 11.322 6.045 27.245 1.00 46.19 704 ASP A N 1
ATOM 5765 C CA . ASP A 1 704 ? 10.276 5.351 28.010 1.00 46.19 704 ASP A CA 1
ATOM 5766 C C . ASP A 1 704 ? 10.643 3.884 28.264 1.00 46.19 704 ASP A C 1
ATOM 5768 O O . ASP A 1 704 ? 10.314 2.974 27.507 1.00 46.19 704 ASP A O 1
ATOM 5772 N N . GLY A 1 705 ? 11.409 3.654 29.326 1.00 38.78 705 GLY A N 1
ATOM 5773 C CA . GLY A 1 705 ? 11.904 2.325 29.664 1.00 38.78 705 GLY A CA 1
ATOM 5774 C C . GLY A 1 705 ? 13.108 2.341 30.595 1.00 38.78 705 GLY A C 1
ATOM 5775 O O . GLY A 1 705 ? 14.104 1.695 30.291 1.00 38.78 705 GLY A O 1
ATOM 5776 N N . ASN A 1 706 ? 13.040 3.132 31.671 1.00 28.78 706 ASN A N 1
ATOM 5777 C CA . ASN A 1 706 ? 13.707 2.953 32.973 1.00 28.78 706 ASN A CA 1
ATOM 5778 C C . ASN A 1 706 ? 13.844 4.318 33.652 1.00 28.78 706 ASN A C 1
ATOM 5780 O O . ASN A 1 706 ? 14.724 5.108 33.309 1.00 28.78 706 ASN A O 1
ATOM 5784 N N . GLN A 1 707 ? 13.005 4.582 34.655 1.00 31.94 707 GLN A N 1
ATOM 5785 C CA . GLN A 1 707 ? 13.304 5.642 35.609 1.00 31.94 707 GLN A CA 1
ATOM 5786 C C . GLN A 1 707 ? 14.399 5.173 36.573 1.00 31.94 707 GLN A C 1
ATOM 5788 O O . GLN A 1 707 ? 14.350 4.069 37.111 1.00 31.94 707 GLN A O 1
ATOM 5793 N N . LEU A 1 708 ? 15.383 6.057 36.724 1.00 29.08 708 LEU A N 1
ATOM 5794 C CA . LEU A 1 708 ? 16.404 6.169 37.762 1.00 29.08 708 LEU A CA 1
ATOM 5795 C C . LEU A 1 708 ? 16.198 5.264 38.989 1.00 29.08 708 LEU A C 1
ATOM 5797 O O . LEU A 1 708 ? 15.345 5.512 39.837 1.00 29.08 708 LEU A O 1
ATOM 5801 N N . THR A 1 709 ? 17.093 4.291 39.148 1.00 24.56 709 THR A N 1
ATOM 5802 C CA . THR A 1 709 ? 17.497 3.828 40.476 1.00 24.56 709 THR A CA 1
ATOM 5803 C C . THR A 1 709 ? 18.084 5.015 41.232 1.00 24.56 709 THR A C 1
ATOM 5805 O O . THR A 1 709 ? 19.151 5.518 40.874 1.00 24.56 709 THR A O 1
ATOM 5808 N N . THR A 1 710 ? 17.402 5.450 42.286 1.00 28.78 710 THR A N 1
ATOM 5809 C CA . THR A 1 710 ? 18.016 6.187 43.390 1.00 28.78 710 THR A CA 1
ATOM 5810 C C . THR A 1 710 ? 19.192 5.364 43.914 1.00 28.78 710 THR A C 1
ATOM 5812 O O . THR A 1 710 ? 18.986 4.311 44.517 1.00 28.78 710 THR A O 1
ATOM 5815 N N . VAL A 1 711 ? 20.421 5.814 43.663 1.00 27.27 711 VAL A N 1
ATOM 5816 C CA . VAL A 1 711 ? 21.589 5.357 44.423 1.00 27.27 711 VAL A CA 1
ATOM 5817 C C . VAL A 1 711 ? 21.797 6.367 45.539 1.00 27.27 711 VAL A C 1
ATOM 5819 O O . VAL A 1 711 ? 21.740 7.575 45.311 1.00 27.27 711 VAL A O 1
ATOM 5822 N N . GLY A 1 712 ? 21.909 5.829 46.748 1.00 26.42 712 GLY A N 1
ATOM 5823 C CA . GLY A 1 712 ? 21.738 6.534 48.002 1.00 26.42 712 GLY A CA 1
ATOM 5824 C C . GLY A 1 712 ? 22.764 7.630 48.254 1.00 26.42 712 GLY A C 1
ATOM 5825 O O . GLY A 1 712 ? 23.916 7.570 47.830 1.00 26.42 712 GLY A O 1
ATOM 5826 N N . GLN A 1 713 ? 22.294 8.609 49.020 1.00 30.39 713 GLN A N 1
ATOM 5827 C CA . GLN A 1 713 ? 23.084 9.206 50.085 1.00 30.39 713 GLN A CA 1
ATOM 5828 C C . GLN A 1 713 ? 23.640 8.095 50.994 1.00 30.39 713 GLN A C 1
ATOM 5830 O O . GLN A 1 713 ? 22.926 7.129 51.258 1.00 30.39 713 GLN A O 1
ATOM 5835 N N . ASP A 1 714 ? 24.896 8.288 51.406 1.00 27.34 714 ASP A N 1
ATOM 5836 C CA . ASP A 1 714 ? 25.738 7.571 52.387 1.00 27.34 714 ASP A CA 1
ATOM 5837 C C . ASP A 1 714 ? 27.053 7.140 51.707 1.00 27.34 714 ASP A C 1
ATOM 5839 O O . ASP A 1 714 ? 27.040 6.415 50.720 1.00 27.34 714 ASP A O 1
ATOM 5843 N N . ALA A 1 715 ? 28.250 7.529 52.140 1.00 28.47 715 ALA A N 1
ATOM 5844 C CA . ALA A 1 715 ? 28.691 8.308 53.287 1.00 28.47 715 ALA A CA 1
ATOM 5845 C C . ALA A 1 715 ? 30.148 8.763 53.031 1.00 28.47 715 ALA A C 1
ATOM 5847 O O . ALA A 1 715 ? 30.837 8.144 52.220 1.00 28.47 715 ALA A O 1
ATOM 5848 N N . SER A 1 716 ? 30.592 9.774 53.795 1.00 31.61 716 SER A N 1
ATOM 5849 C CA . SER A 1 716 ? 31.991 10.184 54.073 1.00 31.61 716 SER A CA 1
ATOM 5850 C C . SER A 1 716 ? 32.894 10.623 52.920 1.00 31.61 716 SER A C 1
ATOM 5852 O O . SER A 1 716 ? 33.261 9.772 52.083 1.00 31.61 716 SER A O 1
#

Organism: NCBI:txid392030

pLDDT: mean 79.25, std 17.98, range [24.56, 98.38]